Protein AF-0000000066985770 (afdb_homodimer)

Sequence (592 aa):
NLGLIEESKISRSLPWRPPTNVFRVKEDVRPIFWANRPKSYISRTLGWDQYPHGRWGDSRNPSYGALTDYQFTRPRGRGKKLQEEWAVPVKSVEDINERFMNFCQGKLTSSPWSELDGLQPETKIIDDQLVKINQKGFLTINSQPAVNGERSDSTSVGWGGPGGYVYQKAYLEFFCSKEKLDQLIEKSKAFPSLTYIAVNKDGESFSNIPTNAVNAVTWGVFPGKEIVQPTVVDSASFMVWKDEAFEIWSKGWACLFPEGDSSREILDKVQKSYFLVSLVDNDYINGDLFAAFKEINLGLIEESKISRSLPWRPPTNVFRVKEDVRPIFWANRPKSYISRTLGWDQYPHGRWGDSRNPSYGALTDYQFTRPRGRGKKLQEEWAVPVKSVEDINERFMNFCQGKLTSSPWSELDGLQPETKIIDDQLVKINQKGFLTINSQPAVNGERSDSTSVGWGGPGGYVYQKAYLEFFCSKEKLDQLIEKSKAFPSLTYIAVNKDGESFSNIPTNAVNAVTWGVFPGKEIVQPTVVDSASFMVWKDEAFEIWSKGWACLFPEGDSSREILDKVQKSYFLVSLVDNDYINGDLFAAFKEI

Organism: Oryza sativa subsp. japonica (NCBI:txid39947)

InterPro domains:
  IPR053806 MTHFR, SAM-binding regulatory domain [PF21895] (12-285)

Foldseek 3Di:
DPPPPPPLQPFAQALDDFDPDPQCPQAQADACLCVQPVVLVCQQCVPPPHHDHPDPLVRPDSNGDDDDLVSQDADPVLVVLCLVLQVDFDDALLVVLVSLLCLLVVVRQDDLLGNDTGDQLQSVVCSVLSNVLSNVFWRWSDWGAWDDFCFLSDSRRHHRDHPKTKTFWTKTKTKGFPVLVVLLVVLCVVPVQKWKWKAALVGDIDTPDDQSDKAQGMWMDDPPDDIRRHYIHHNVVVSVSLNVVLVSLVSRRLVSDDPPRPRNVNSVVSSHGIMIMMMTRNCSPPDDRSVSVVVD/DPPPPPPLQPFAQALDDFDPDPQCPQAQADACLCVQPVVLVCQQQVPWPHHDHPDPLPRPTDGGDDDDLVSQDADPVLVVLLLVLQVDFDDALLVVLVSLLCLLVVVRQDDLLGNDTGDQLQSVVCSVLSNVLSNVFWRWSDWGAWDDFCFLSDSRRHHRDHPKTKTFWTKTKTKGFPVLVVLLVVLCVVPVQKWKWKAALVGDIDTPDDQADKAQGIWMDDPPDDIRRHYIHHNVVVSVSLNVVLVSLVSRRLVSDDPPRVRNVNSVVSSHGIMIMMMTRNCSPPDDRSVSVVVD

Structure (mmCIF, N/CA/C/O backbone):
data_AF-0000000066985770-model_v1
#
loop_
_entity.id
_entity.type
_entity.pdbx_description
1 polymer 'Os03g0815200 protein'
#
loop_
_atom_site.group_PDB
_atom_site.id
_atom_site.type_symbol
_atom_site.label_atom_id
_atom_site.label_alt_id
_atom_site.label_comp_id
_atom_site.label_asym_id
_atom_site.label_entity_id
_atom_site.label_seq_id
_atom_site.pdbx_PDB_ins_code
_atom_site.Cartn_x
_atom_site.Cartn_y
_atom_site.Cartn_z
_atom_site.occupancy
_atom_site.B_iso_or_equiv
_atom_site.auth_seq_id
_atom_site.auth_comp_id
_atom_site.auth_asym_id
_atom_site.auth_atom_id
_atom_site.pdbx_PDB_model_num
ATOM 1 N N . ASN A 1 1 ? 40.812 17.109 -9.43 1 24.09 1 ASN A N 1
ATOM 2 C CA . ASN A 1 1 ? 39.406 17.484 -9.672 1 24.09 1 ASN A CA 1
ATOM 3 C C . ASN A 1 1 ? 38.469 16.75 -8.75 1 24.09 1 ASN A C 1
ATOM 5 O O . ASN A 1 1 ? 38.344 15.516 -8.812 1 24.09 1 ASN A O 1
ATOM 9 N N . LEU A 1 2 ? 38.281 17.094 -7.441 1 29.19 2 LEU A N 1
ATOM 10 C CA . LEU A 1 2 ? 37.688 16.484 -6.25 1 29.19 2 LEU A CA 1
ATOM 11 C C . LEU A 1 2 ? 36.219 16.188 -6.457 1 29.19 2 LEU A C 1
ATOM 13 O O . LEU A 1 2 ? 35.438 17.062 -6.82 1 29.19 2 LEU A O 1
ATOM 17 N N . GLY A 1 3 ? 35.781 15.125 -7.027 1 29.36 3 GLY A N 1
ATOM 18 C CA . GLY A 1 3 ? 34.5 14.727 -7.594 1 29.36 3 GLY A CA 1
ATOM 19 C C . GLY A 1 3 ? 33.344 14.945 -6.648 1 29.36 3 GLY A C 1
ATOM 20 O O . GLY A 1 3 ? 33.281 14.359 -5.566 1 29.36 3 GLY A O 1
ATOM 21 N N . LEU A 1 4 ? 32.781 16.219 -6.5 1 29.86 4 LEU A N 1
ATOM 22 C CA . LEU A 1 4 ? 31.594 16.641 -5.781 1 29.86 4 LEU A CA 1
ATOM 23 C C . LEU A 1 4 ? 30.469 15.617 -5.953 1 29.86 4 LEU A C 1
ATOM 25 O O . LEU A 1 4 ? 30 15.383 -7.07 1 29.86 4 LEU A O 1
ATOM 29 N N . ILE A 1 5 ? 30.547 14.555 -5.359 1 36.19 5 ILE A N 1
ATOM 30 C CA . ILE A 1 5 ? 29.406 13.648 -5.242 1 36.19 5 ILE A CA 1
ATOM 31 C C . ILE A 1 5 ? 28.125 14.461 -5.078 1 36.19 5 ILE A C 1
ATOM 33 O O . ILE A 1 5 ? 27.984 15.25 -4.137 1 36.19 5 ILE A O 1
ATOM 37 N N . GLU A 1 6 ? 27.438 14.992 -6.109 1 35.53 6 GLU A N 1
ATOM 38 C CA . GLU A 1 6 ? 26.234 15.805 -6.109 1 35.53 6 GLU A CA 1
ATOM 39 C C . GLU A 1 6 ? 25.266 15.352 -5.02 1 35.53 6 GLU A C 1
ATOM 41 O O . GLU A 1 6 ? 24.859 14.195 -4.988 1 35.53 6 GLU A O 1
ATOM 46 N N . GLU A 1 7 ? 25.266 15.734 -3.84 1 40.19 7 GLU A N 1
ATOM 47 C CA . GLU A 1 7 ? 24.375 15.594 -2.686 1 40.19 7 GLU A CA 1
ATOM 48 C C . GLU A 1 7 ? 22.938 15.367 -3.123 1 40.19 7 GLU A C 1
ATOM 50 O O . GLU A 1 7 ? 22.109 14.859 -2.348 1 40.19 7 GLU A O 1
ATOM 55 N N . SER A 1 8 ? 22.484 15.883 -4.25 1 40.59 8 SER A N 1
ATOM 56 C CA . SER A 1 8 ? 21.125 15.836 -4.77 1 40.59 8 SER A CA 1
ATOM 57 C C . SER A 1 8 ? 20.672 14.406 -5.02 1 40.59 8 SER A C 1
ATOM 59 O O . SER A 1 8 ? 19.469 14.117 -5.02 1 40.59 8 SER A O 1
ATOM 61 N N . LYS A 1 9 ? 21.625 13.508 -5.344 1 48.72 9 LYS A N 1
ATOM 62 C CA . LYS A 1 9 ? 21.172 12.188 -5.758 1 48.72 9 LYS A CA 1
ATOM 63 C C . LYS A 1 9 ? 21.062 11.242 -4.562 1 48.72 9 LYS A C 1
ATOM 65 O O . LYS A 1 9 ? 21.156 10.023 -4.715 1 48.72 9 LYS A O 1
ATOM 70 N N . ILE A 1 10 ? 21.25 11.758 -3.365 1 50.12 10 ILE A N 1
ATOM 71 C CA . ILE A 1 10 ? 21.188 10.742 -2.314 1 50.12 10 ILE A CA 1
ATOM 72 C C . ILE A 1 10 ? 19.766 10.203 -2.217 1 50.12 10 ILE A C 1
ATOM 74 O O . ILE A 1 10 ? 18.828 10.953 -1.939 1 50.12 10 ILE A O 1
ATOM 78 N N . SER A 1 11 ? 19.469 9.094 -2.652 1 66.5 11 SER A N 1
ATOM 79 C CA . SER A 1 11 ? 18.219 8.352 -2.611 1 66.5 11 SER A CA 1
ATOM 80 C C . SER A 1 11 ? 17.719 8.188 -1.179 1 66.5 11 SER A C 1
ATOM 82 O O . SER A 1 11 ? 18.469 7.746 -0.302 1 66.5 11 SER A O 1
ATOM 84 N N . ARG A 1 12 ? 16.672 9.008 -0.73 1 84.25 12 ARG A N 1
ATOM 85 C CA . ARG A 1 12 ? 16 8.883 0.56 1 84.25 12 ARG A CA 1
ATOM 86 C C . ARG A 1 12 ? 15.328 7.527 0.699 1 84.25 12 ARG A C 1
ATOM 88 O O . ARG A 1 12 ? 14.547 7.125 -0.168 1 84.25 12 ARG A O 1
ATOM 95 N N . SER A 1 13 ? 15.641 6.805 1.781 1 85.56 13 SER A N 1
ATOM 96 C CA . SER A 1 13 ? 14.992 5.52 2.02 1 85.56 13 SER A CA 1
ATOM 97 C C . SER A 1 13 ? 13.523 5.703 2.398 1 85.56 13 SER A C 1
ATOM 99 O O . SER A 1 13 ? 12.688 4.863 2.07 1 85.56 13 SER A O 1
ATOM 101 N N . LEU A 1 14 ? 13.273 6.809 3.076 1 88.69 14 LEU A N 1
ATOM 102 C CA . LEU A 1 14 ? 11.93 7.211 3.473 1 88.69 14 LEU A CA 1
ATOM 103 C C . LEU A 1 14 ? 11.68 8.68 3.148 1 88.69 14 LEU A C 1
ATOM 105 O O . LEU A 1 14 ? 12.617 9.414 2.826 1 88.69 14 LEU A O 1
ATOM 109 N N . PRO A 1 15 ? 10.43 9.07 3.111 1 87.25 15 PRO A N 1
ATOM 110 C CA . PRO A 1 15 ? 10.188 10.484 2.824 1 87.25 15 PRO A CA 1
ATOM 111 C C . PRO A 1 15 ? 10.734 11.414 3.908 1 87.25 15 PRO A C 1
ATOM 113 O O . PRO A 1 15 ? 10.836 12.625 3.697 1 87.25 15 PRO A O 1
ATOM 116 N N . TRP A 1 16 ? 11.086 10.859 5.098 1 85.12 16 TRP A N 1
ATOM 117 C CA . TRP A 1 16 ? 11.695 11.594 6.203 1 85.12 16 TRP A CA 1
ATOM 118 C C . TRP A 1 16 ? 13.016 10.953 6.613 1 85.12 16 TRP A C 1
ATOM 120 O O . TRP A 1 16 ? 13.281 9.789 6.289 1 85.12 16 TRP A O 1
ATOM 130 N N . ARG A 1 17 ? 13.75 11.695 7.262 1 78.12 17 ARG A N 1
ATOM 131 C CA . ARG A 1 17 ? 15.086 11.234 7.617 1 78.12 17 ARG A CA 1
ATOM 132 C C . ARG A 1 17 ? 15.039 10.312 8.828 1 78.12 17 ARG A C 1
ATOM 134 O O . ARG A 1 17 ? 14.539 10.688 9.891 1 78.12 17 ARG A O 1
ATOM 141 N N . PRO A 1 18 ? 15.633 9.141 8.633 1 78.38 18 PRO A N 1
ATOM 142 C CA . PRO A 1 18 ? 15.695 8.242 9.789 1 78.38 18 PRO A CA 1
ATOM 143 C C . PRO A 1 18 ? 16.703 8.703 10.844 1 78.38 18 PRO A C 1
ATOM 145 O O . PRO A 1 18 ? 17.734 9.289 10.508 1 78.38 18 PRO A O 1
ATOM 148 N N . PRO A 1 19 ? 16.281 8.461 12.094 1 75.25 19 PRO A N 1
ATOM 149 C CA . PRO A 1 19 ? 17.234 8.82 13.141 1 75.25 19 PRO A CA 1
ATOM 150 C C . PRO A 1 19 ? 18.469 7.91 13.156 1 75.25 19 PRO A C 1
ATOM 152 O O . PRO A 1 19 ? 18.406 6.785 12.656 1 75.25 19 PRO A O 1
ATOM 155 N N . THR A 1 20 ? 19.5 8.383 13.664 1 75.94 20 THR A N 1
ATOM 156 C CA . THR A 1 20 ? 20.766 7.652 13.734 1 75.94 20 THR A CA 1
ATOM 157 C C . THR A 1 20 ? 20.766 6.715 14.945 1 75.94 20 THR A C 1
ATOM 159 O O . THR A 1 20 ? 21.609 5.816 15.031 1 75.94 20 THR A O 1
ATOM 162 N N . ASN A 1 21 ? 19.766 6.824 15.75 1 77.56 21 ASN A N 1
ATOM 163 C CA . ASN A 1 21 ? 19.656 5.973 16.938 1 77.56 21 ASN A CA 1
ATOM 164 C C . ASN A 1 21 ? 19.438 4.512 16.562 1 77.56 21 ASN A C 1
ATOM 166 O O . ASN A 1 21 ? 18.453 4.18 15.898 1 77.56 21 ASN A O 1
ATOM 170 N N . VAL A 1 22 ? 20.266 3.691 17 1 77.94 22 VAL A N 1
ATOM 171 C CA . VAL A 1 22 ? 20.297 2.279 16.641 1 77.94 22 VAL A CA 1
ATOM 172 C C . VAL A 1 22 ? 18.984 1.61 17.047 1 77.94 22 VAL A C 1
ATOM 174 O O . VAL A 1 22 ? 18.562 0.636 16.422 1 77.94 22 VAL A O 1
ATOM 177 N N . PHE A 1 23 ? 18.328 2.213 18.109 1 79.94 23 PHE A N 1
ATOM 178 C CA . PHE A 1 23 ? 17.109 1.601 18.609 1 79.94 23 PHE A CA 1
ATOM 179 C C . PHE A 1 23 ? 15.93 1.895 17.688 1 79.94 23 PHE A C 1
ATOM 181 O O . PHE A 1 23 ? 14.883 1.254 17.781 1 79.94 23 PHE A O 1
ATOM 188 N N . ARG A 1 24 ? 16.203 2.799 16.734 1 85.12 24 ARG A N 1
ATOM 189 C CA . ARG A 1 24 ? 15.094 3.225 15.891 1 85.12 24 ARG A CA 1
ATOM 190 C C . ARG A 1 24 ? 15.312 2.775 14.445 1 85.12 24 ARG A C 1
ATOM 192 O O . ARG A 1 24 ? 14.625 3.242 13.539 1 85.12 24 ARG A O 1
ATOM 199 N N . VAL A 1 25 ? 16.188 1.897 14.312 1 81 25 VAL A N 1
ATOM 200 C CA . VAL A 1 25 ? 16.594 1.535 12.961 1 81 25 VAL A CA 1
ATOM 201 C C . VAL A 1 25 ? 15.438 0.884 12.219 1 81 25 VAL A C 1
ATOM 203 O O . VAL A 1 25 ? 15.305 1.037 11 1 81 25 VAL A O 1
ATOM 206 N N . LYS A 1 26 ? 14.523 0.298 12.938 1 83.69 26 LYS A N 1
ATOM 207 C CA . LYS A 1 26 ? 13.445 -0.442 12.289 1 83.69 26 LYS A CA 1
ATOM 208 C C . LYS A 1 26 ? 12.203 0.428 12.117 1 83.69 26 LYS A C 1
ATOM 210 O O . LYS A 1 26 ? 11.234 0.017 11.477 1 83.69 26 LYS A O 1
ATOM 215 N N . GLU A 1 27 ? 12.289 1.661 12.68 1 89.19 27 GLU A N 1
ATOM 216 C CA . GLU A 1 27 ? 11.133 2.545 12.586 1 89.19 27 GLU A CA 1
ATOM 217 C C . GLU A 1 27 ? 10.883 2.977 11.141 1 89.19 27 GLU A C 1
ATOM 219 O O . GLU A 1 27 ? 11.797 3.482 10.477 1 89.19 27 GLU A O 1
ATOM 224 N N . ASP A 1 28 ? 9.609 2.744 10.688 1 91.38 28 ASP A N 1
ATOM 225 C CA . ASP A 1 28 ? 9.367 3.15 9.305 1 91.38 28 ASP A CA 1
ATOM 226 C C . ASP A 1 28 ? 7.961 3.721 9.141 1 91.38 28 ASP A C 1
ATOM 228 O O . ASP A 1 28 ? 7.477 3.877 8.016 1 91.38 28 ASP A O 1
ATOM 232 N N . VAL A 1 29 ? 7.309 4.02 10.258 1 93.94 29 VAL A N 1
ATOM 233 C CA . VAL A 1 29 ? 5.992 4.645 10.195 1 93.94 29 VAL A CA 1
ATOM 234 C C . VAL A 1 29 ? 5.887 5.73 11.266 1 93.94 29 VAL A C 1
ATOM 236 O O . VAL A 1 29 ? 6.281 5.523 12.414 1 93.94 29 VAL A O 1
ATOM 239 N N . ARG A 1 30 ? 5.395 6.859 10.906 1 94.38 30 ARG A N 1
ATOM 240 C CA . ARG A 1 30 ? 5.18 7.977 11.82 1 94.38 30 ARG A CA 1
ATOM 241 C C . ARG A 1 30 ? 3.877 8.703 11.5 1 94.38 30 ARG A C 1
ATOM 243 O O . ARG A 1 30 ? 3.434 8.719 10.352 1 94.38 30 ARG A O 1
ATOM 250 N N . PRO A 1 31 ? 3.299 9.32 12.508 1 95.69 31 PRO A N 1
ATOM 251 C CA . PRO A 1 31 ? 2.215 10.258 12.195 1 95.69 31 PRO A CA 1
ATOM 252 C C . PRO A 1 31 ? 2.699 11.484 11.422 1 95.69 31 PRO A C 1
ATOM 254 O O . PRO A 1 31 ? 3.791 11.992 11.68 1 95.69 31 PRO A O 1
ATOM 257 N N . ILE A 1 32 ? 1.956 11.961 10.555 1 97.19 32 ILE A N 1
ATOM 258 C CA . ILE A 1 32 ? 2.355 13.031 9.648 1 97.19 32 ILE A CA 1
ATOM 259 C C . ILE A 1 32 ? 2.449 14.344 10.414 1 97.19 32 ILE A C 1
ATOM 261 O O . ILE A 1 32 ? 3.055 15.312 9.938 1 97.19 32 ILE A O 1
ATOM 265 N N . PHE A 1 33 ? 1.908 14.438 11.617 1 97.25 33 PHE A N 1
ATOM 266 C CA . PHE A 1 33 ? 1.708 15.68 12.352 1 97.25 33 PHE A CA 1
ATOM 267 C C . PHE A 1 33 ? 3.045 16.328 12.688 1 97.25 33 PHE A C 1
ATOM 269 O O . PHE A 1 33 ? 3.156 17.547 12.719 1 97.25 33 PHE A O 1
ATOM 276 N N . TRP A 1 34 ? 4.039 15.469 12.938 1 96 34 TRP A N 1
ATOM 277 C CA . TRP A 1 34 ? 5.352 15.953 13.352 1 96 34 TRP A CA 1
ATOM 278 C C . TRP A 1 34 ? 6.297 16.047 12.156 1 96 34 TRP A C 1
ATOM 280 O O . TRP A 1 34 ? 7.516 16.141 12.328 1 96 34 TRP A O 1
ATOM 290 N N . ALA A 1 35 ? 5.734 15.984 10.969 1 94.88 35 ALA A N 1
ATOM 291 C CA . ALA A 1 35 ? 6.57 15.992 9.773 1 94.88 35 ALA A CA 1
ATOM 292 C C . ALA A 1 35 ? 7.535 17.172 9.781 1 94.88 35 ALA A C 1
ATOM 294 O O . ALA A 1 35 ? 8.68 17.047 9.336 1 94.88 35 ALA A O 1
ATOM 295 N N . ASN A 1 36 ? 7.113 18.297 10.328 1 94.75 36 ASN A N 1
ATOM 296 C CA . ASN A 1 36 ? 7.934 19.516 10.328 1 94.75 36 ASN A CA 1
ATOM 297 C C . ASN A 1 36 ? 8.648 19.703 11.664 1 94.75 36 ASN A C 1
ATOM 299 O O . ASN A 1 36 ? 9.281 20.734 11.898 1 94.75 36 ASN A O 1
ATOM 303 N N . ARG A 1 37 ? 8.508 18.766 12.547 1 95.44 37 ARG A N 1
ATOM 304 C CA . ARG A 1 37 ? 9.133 18.844 13.859 1 95.44 37 ARG A CA 1
ATOM 305 C C . ARG A 1 37 ? 9.727 17.5 14.273 1 95.44 37 ARG A C 1
ATOM 307 O O . ARG A 1 37 ? 9.359 16.938 15.305 1 95.44 37 ARG A O 1
ATOM 314 N N . PRO A 1 38 ? 10.688 17.078 13.469 1 92.88 38 PRO A N 1
ATOM 315 C CA . PRO A 1 38 ? 11.25 15.75 13.703 1 92.88 38 PRO A CA 1
ATOM 316 C C . PRO A 1 38 ? 11.93 15.625 15.062 1 92.88 38 PRO A C 1
ATOM 318 O O . PRO A 1 38 ? 11.867 14.562 15.695 1 92.88 38 PRO A O 1
ATOM 321 N N . LYS A 1 39 ? 12.562 16.672 15.547 1 91.94 39 LYS A N 1
ATOM 322 C CA . LYS A 1 39 ? 13.219 16.609 16.844 1 91.94 39 LYS A CA 1
ATOM 323 C C . LYS A 1 39 ? 12.195 16.469 17.969 1 91.94 39 LYS A C 1
ATOM 325 O O . LYS A 1 39 ? 12.422 15.719 18.938 1 91.94 39 LYS A O 1
ATOM 330 N N . SER A 1 40 ? 11.203 17.219 17.859 1 94.38 40 SER A N 1
ATOM 331 C CA . SER A 1 40 ? 10.133 17.094 18.844 1 94.38 40 SER A CA 1
ATOM 332 C C . SER A 1 40 ? 9.562 15.672 18.875 1 94.38 40 SER A C 1
ATOM 334 O O . SER A 1 40 ? 9.375 15.094 19.953 1 94.38 40 SER A O 1
ATOM 336 N N . TYR A 1 41 ? 9.312 15.094 17.719 1 93.69 41 TYR A N 1
ATOM 337 C CA . TYR A 1 41 ? 8.797 13.734 17.641 1 93.69 41 TYR A CA 1
ATOM 338 C C . TYR A 1 41 ? 9.711 12.758 18.359 1 93.69 41 TYR A C 1
ATOM 340 O O . TYR A 1 41 ? 9.242 11.922 19.141 1 93.69 41 TYR A O 1
ATOM 348 N N . ILE A 1 42 ? 10.945 12.906 18.031 1 90.81 42 ILE A N 1
ATOM 349 C CA . ILE A 1 42 ? 11.922 12 18.641 1 90.81 42 ILE A CA 1
ATOM 350 C C . ILE A 1 42 ? 11.898 12.156 20.156 1 90.81 42 ILE A C 1
ATOM 352 O O . ILE A 1 42 ? 11.875 11.164 20.891 1 90.81 42 ILE A O 1
ATOM 356 N N . SER A 1 43 ? 11.844 13.312 20.578 1 90.88 43 SER A N 1
ATOM 357 C CA . SER A 1 43 ? 11.82 13.578 22.016 1 90.88 43 SER A CA 1
ATOM 358 C C . SER A 1 43 ? 10.562 13.016 22.656 1 90.88 43 SER A C 1
ATOM 360 O O . SER A 1 43 ? 10.617 12.453 23.75 1 90.88 43 SER A O 1
ATOM 362 N N . ARG A 1 44 ? 9.461 13.125 22.016 1 92.38 44 ARG A N 1
ATOM 363 C CA . ARG A 1 44 ? 8.172 12.695 22.547 1 92.38 44 ARG A CA 1
ATOM 364 C C . ARG A 1 44 ? 8.086 11.172 22.594 1 92.38 44 ARG A C 1
ATOM 366 O O . ARG A 1 44 ? 7.27 10.617 23.328 1 92.38 44 ARG A O 1
ATOM 373 N N . THR A 1 45 ? 8.914 10.523 21.797 1 90.88 45 THR A N 1
ATOM 374 C CA . THR A 1 45 ? 8.789 9.07 21.672 1 90.88 45 THR A CA 1
ATOM 375 C C . THR A 1 45 ? 10 8.375 22.281 1 90.88 45 THR A C 1
ATOM 377 O O . THR A 1 45 ? 10.211 7.18 22.047 1 90.88 45 THR A O 1
ATOM 380 N N . LEU A 1 46 ? 10.852 8.969 22.969 1 85.38 46 LEU A N 1
ATOM 381 C CA . LEU A 1 46 ? 12.078 8.422 23.547 1 85.38 46 LEU A CA 1
ATOM 382 C C . LEU A 1 46 ? 11.766 7.254 24.469 1 85.38 46 LEU A C 1
ATOM 384 O O . LEU A 1 46 ? 12.547 6.309 24.578 1 85.38 46 LEU A O 1
ATOM 388 N N . GLY A 1 47 ? 10.695 7.16 25.078 1 79.94 47 GLY A N 1
ATOM 389 C CA . GLY A 1 47 ? 10.383 6.152 26.078 1 79.94 47 GLY A CA 1
ATOM 390 C C . GLY A 1 47 ? 9.727 4.914 25.5 1 79.94 47 GLY A C 1
ATOM 391 O O . GLY A 1 47 ? 9.344 4.004 26.234 1 79.94 47 GLY A O 1
ATOM 392 N N . TRP A 1 48 ? 9.703 4.848 24.203 1 84.5 48 TRP A N 1
ATOM 393 C CA . TRP A 1 48 ? 9.031 3.701 23.594 1 84.5 48 TRP A CA 1
ATOM 394 C C . TRP A 1 48 ? 9.938 2.477 23.594 1 84.5 48 TRP A C 1
ATOM 396 O O . TRP A 1 48 ? 11.141 2.586 23.328 1 84.5 48 TRP A O 1
ATOM 406 N N . ASP A 1 49 ? 9.359 1.4 23.906 1 80.38 49 ASP A N 1
ATOM 407 C CA . ASP A 1 49 ? 10.109 0.148 23.891 1 80.38 49 ASP A CA 1
ATOM 408 C C . ASP A 1 49 ? 10.344 -0.337 22.469 1 80.38 49 ASP A C 1
ATOM 410 O O . ASP A 1 49 ? 11.398 -0.9 22.156 1 80.38 49 ASP A O 1
ATOM 414 N N . GLN A 1 50 ? 9.328 -0.173 21.719 1 81.62 50 GLN A N 1
ATOM 415 C CA . GLN A 1 50 ? 9.375 -0.538 20.297 1 81.62 50 GLN A CA 1
ATOM 416 C C . GLN A 1 50 ? 8.758 0.552 19.438 1 81.62 50 GLN A C 1
ATOM 418 O O . GLN A 1 50 ? 7.738 1.144 19.797 1 81.62 50 GLN A O 1
ATOM 423 N N . TYR A 1 51 ? 9.523 0.708 18.375 1 86.88 51 TYR A N 1
ATOM 424 C CA . TYR A 1 51 ? 9.023 1.713 17.453 1 86.88 51 TYR A CA 1
ATOM 425 C C . TYR A 1 51 ? 8.242 1.062 16.312 1 86.88 51 TYR A C 1
ATOM 427 O O . TYR A 1 51 ? 8.555 -0.057 15.898 1 86.88 51 TYR A O 1
ATOM 435 N N . PRO A 1 52 ? 7.281 1.812 15.859 1 86.06 52 PRO A N 1
ATOM 436 C CA . PRO A 1 52 ? 6.391 1.209 14.859 1 86.06 52 PRO A CA 1
ATOM 437 C C . PRO A 1 52 ? 7.125 0.793 13.586 1 86.06 52 PRO A C 1
ATOM 439 O O . PRO A 1 52 ? 7.961 1.544 13.086 1 86.06 52 PRO A O 1
ATOM 442 N N . HIS A 1 53 ? 6.809 -0.362 13.156 1 85.25 53 HIS A N 1
ATOM 443 C CA . HIS A 1 53 ? 7.371 -0.949 11.945 1 85.25 53 HIS A CA 1
ATOM 444 C C . HIS A 1 53 ? 6.301 -1.672 11.133 1 85.25 53 HIS A C 1
ATOM 446 O O . HIS A 1 53 ? 5.621 -2.562 11.648 1 85.25 53 HIS A O 1
ATOM 452 N N . GLY A 1 54 ? 6.16 -1.257 9.906 1 83.31 54 GLY A N 1
ATOM 453 C CA . GLY A 1 54 ? 5.145 -1.837 9.039 1 83.31 54 GLY A CA 1
ATOM 454 C C . GLY A 1 54 ? 3.791 -1.166 9.172 1 83.31 54 GLY A C 1
ATOM 455 O O . GLY A 1 54 ? 3.365 -0.43 8.281 1 83.31 54 GLY A O 1
ATOM 456 N N . ARG A 1 55 ? 3.172 -1.532 10.32 1 84.75 55 ARG A N 1
ATOM 457 C CA . ARG A 1 55 ? 1.851 -0.966 10.578 1 84.75 55 ARG A CA 1
ATOM 458 C C . ARG A 1 55 ? 1.844 -0.149 11.867 1 84.75 55 ARG A C 1
ATOM 460 O O . ARG A 1 55 ? 2.471 -0.534 12.852 1 84.75 55 ARG A O 1
ATOM 467 N N . TRP A 1 56 ? 1.142 0.917 11.82 1 86.88 56 TRP A N 1
ATOM 468 C CA . TRP A 1 56 ? 1.026 1.786 12.984 1 86.88 56 TRP A CA 1
ATOM 469 C C . TRP A 1 56 ? 0.097 1.176 14.031 1 86.88 56 TRP A C 1
ATOM 471 O O . TRP A 1 56 ? 0.383 1.223 15.227 1 86.88 56 TRP A O 1
ATOM 481 N N . GLY A 1 57 ? -0.979 0.595 13.523 1 71.06 57 GLY A N 1
ATOM 482 C CA . GLY A 1 57 ? -1.999 0.064 14.406 1 71.06 57 GLY A CA 1
ATOM 483 C C . GLY A 1 57 ? -1.499 -1.073 15.281 1 71.06 57 GLY A C 1
ATOM 484 O O . GLY A 1 57 ? -2.113 -1.399 16.297 1 71.06 57 GLY A O 1
ATOM 485 N N . ASP A 1 58 ? -0.588 -1.644 14.852 1 63.47 58 ASP A N 1
ATOM 486 C CA . ASP A 1 58 ? -0.051 -2.766 15.609 1 63.47 58 ASP A CA 1
ATOM 487 C C . ASP A 1 58 ? 0.771 -2.277 16.797 1 63.47 58 ASP A C 1
ATOM 489 O O . ASP A 1 58 ? 1.084 -3.055 17.703 1 63.47 58 ASP A O 1
ATOM 493 N N . SER A 1 59 ? 1.063 -1.004 16.656 1 57.34 59 SER A N 1
ATOM 494 C CA . SER A 1 59 ? 1.925 -0.497 17.719 1 57.34 59 SER A CA 1
ATOM 495 C C . SER A 1 59 ? 1.107 -0.039 18.922 1 57.34 59 SER A C 1
ATOM 497 O O . SER A 1 59 ? 0.061 0.593 18.75 1 57.34 59 SER A O 1
ATOM 499 N N . ARG A 1 60 ? 0.744 -0.885 19.812 1 51.78 60 ARG A N 1
ATOM 500 C CA . ARG A 1 60 ? 0.002 -0.628 21.047 1 51.78 60 ARG A CA 1
ATOM 501 C C . ARG A 1 60 ? 0.357 0.738 21.625 1 51.78 60 ARG A C 1
ATOM 503 O O . ARG A 1 60 ? -0.141 1.117 22.672 1 51.78 60 ARG A O 1
ATOM 510 N N . ASN A 1 61 ? 1.502 1.499 21.469 1 55.5 61 ASN A N 1
ATOM 511 C CA . ASN A 1 61 ? 2.078 2.297 22.547 1 55.5 61 ASN A CA 1
ATOM 512 C C . ASN A 1 61 ? 1.909 3.793 22.297 1 55.5 61 ASN A C 1
ATOM 514 O O . ASN A 1 61 ? 2.838 4.453 21.828 1 55.5 61 ASN A O 1
ATOM 518 N N . PRO A 1 62 ? 0.858 4.547 21.984 1 59 62 PRO A N 1
ATOM 519 C CA . PRO A 1 62 ? 1.23 5.961 21.891 1 59 62 PRO A CA 1
ATOM 520 C C . PRO A 1 62 ? 1.604 6.555 23.25 1 59 62 PRO A C 1
ATOM 522 O O . PRO A 1 62 ? 1.159 7.652 23.594 1 59 62 PRO A O 1
ATOM 525 N N . SER A 1 63 ? 2.248 5.895 24.016 1 78.62 63 SER A N 1
ATOM 526 C CA . SER A 1 63 ? 2.512 6.645 25.25 1 78.62 63 SER A CA 1
ATOM 527 C C . SER A 1 63 ? 3.529 7.754 25.016 1 78.62 63 SER A C 1
ATOM 529 O O . SER A 1 63 ? 4.703 7.613 25.359 1 78.62 63 SER A O 1
ATOM 531 N N . TYR A 1 64 ? 3.16 8.789 24.391 1 89.19 64 TYR A N 1
ATOM 532 C CA . TYR A 1 64 ? 3.996 9.961 24.141 1 89.19 64 TYR A CA 1
ATOM 533 C C . TYR A 1 64 ? 4.453 10.594 25.453 1 89.19 64 TYR A C 1
ATOM 535 O O . TYR A 1 64 ? 3.682 10.688 26.406 1 89.19 64 TYR A O 1
ATOM 543 N N . GLY A 1 65 ? 5.633 10.852 25.547 1 87.19 65 GLY A N 1
ATOM 544 C CA . GLY A 1 65 ? 6.148 11.562 26.719 1 87.19 65 GLY A CA 1
ATOM 545 C C . GLY A 1 65 ? 5.504 12.914 26.922 1 87.19 65 GLY A C 1
ATOM 546 O O . GLY A 1 65 ? 4.809 13.422 26.031 1 87.19 65 GLY A O 1
ATOM 547 N N . ALA A 1 66 ? 5.809 13.508 28.031 1 87.69 66 ALA A N 1
ATOM 548 C CA . ALA A 1 66 ? 5.23 14.797 28.391 1 87.69 66 ALA A CA 1
ATOM 549 C C . ALA A 1 66 ? 5.836 15.922 27.562 1 87.69 66 ALA A C 1
ATOM 551 O O . ALA A 1 66 ? 6.977 15.812 27.094 1 87.69 66 ALA A O 1
ATOM 552 N N . LEU A 1 67 ? 5.004 16.922 27.344 1 90.12 67 LEU A N 1
ATOM 553 C CA . LEU A 1 67 ? 5.496 18.141 26.719 1 90.12 67 LEU A CA 1
ATOM 554 C C . LEU A 1 67 ? 6.344 18.953 27.688 1 90.12 67 LEU A C 1
ATOM 556 O O . LEU A 1 67 ? 5.938 19.188 28.828 1 90.12 67 LEU A O 1
ATOM 560 N N . THR A 1 68 ? 7.523 19.234 27.266 1 89.25 68 THR A N 1
ATOM 561 C CA . THR A 1 68 ? 8.422 20.047 28.078 1 89.25 68 THR A CA 1
ATOM 562 C C . THR A 1 68 ? 8.883 21.281 27.312 1 89.25 68 THR A C 1
ATOM 564 O O . THR A 1 68 ? 8.57 21.422 26.125 1 89.25 68 THR A O 1
ATOM 567 N N . ASP A 1 69 ? 9.656 22.062 28.016 1 88 69 ASP A N 1
ATOM 568 C CA . ASP A 1 69 ? 10.172 23.266 27.375 1 88 69 ASP A CA 1
ATOM 569 C C . ASP A 1 69 ? 11.18 22.922 26.281 1 88 69 ASP A C 1
ATOM 571 O O . ASP A 1 69 ? 11.391 23.719 25.359 1 88 69 ASP A O 1
ATOM 575 N N . TYR A 1 70 ? 11.688 21.891 26.391 1 85.19 70 TYR A N 1
ATOM 576 C CA . TYR A 1 70 ? 12.695 21.438 25.438 1 85.19 70 TYR A CA 1
ATOM 577 C C . TYR A 1 70 ? 12.141 21.453 24.016 1 85.19 70 TYR A C 1
ATOM 579 O O . TYR A 1 70 ? 12.844 21.812 23.078 1 85.19 70 TYR A O 1
ATOM 587 N N . GLN A 1 71 ? 10.938 21.172 23.859 1 88.88 71 GLN A N 1
ATOM 588 C CA . GLN A 1 71 ? 10.32 21.062 22.547 1 88.88 71 GLN A CA 1
ATOM 589 C C . GLN A 1 71 ? 10.203 22.438 21.875 1 88.88 71 GLN A C 1
ATOM 591 O O . GLN A 1 71 ? 10.008 22.516 20.656 1 88.88 71 GLN A O 1
ATOM 596 N N . PHE A 1 72 ? 10.344 23.469 22.719 1 91.12 72 PHE A N 1
ATOM 597 C CA . PHE A 1 72 ? 10.133 24.797 22.188 1 91.12 72 PHE A CA 1
ATOM 598 C C . PHE A 1 72 ? 11.438 25.578 22.125 1 91.12 72 PHE A C 1
ATOM 600 O O . PHE A 1 72 ? 11.453 26.75 21.734 1 91.12 72 PHE A O 1
ATOM 607 N N . THR A 1 73 ? 12.461 24.875 22.516 1 87.88 73 THR A N 1
ATOM 608 C CA . THR A 1 73 ? 13.773 25.516 22.469 1 87.88 73 THR A CA 1
ATOM 609 C C . THR A 1 73 ? 14.336 25.469 21.062 1 87.88 73 THR A C 1
ATOM 611 O O . THR A 1 73 ? 14.172 24.484 20.344 1 87.88 73 THR A O 1
ATOM 614 N N . ARG A 1 74 ? 15 26.578 20.641 1 87.69 74 ARG A N 1
ATOM 615 C CA . ARG A 1 74 ? 15.555 26.688 19.297 1 87.69 74 ARG A CA 1
ATOM 616 C C . ARG A 1 74 ? 17.031 27.062 19.344 1 87.69 74 ARG A C 1
ATOM 618 O O . ARG A 1 74 ? 17.453 27.828 20.219 1 87.69 74 ARG A O 1
ATOM 625 N N . PRO A 1 75 ? 17.641 26.484 18.375 1 85.19 75 PRO A N 1
ATOM 626 C CA . PRO A 1 75 ? 19 27 18.219 1 85.19 75 PRO A CA 1
ATOM 627 C C . PRO A 1 75 ? 19.047 28.516 18 1 85.19 75 PRO A C 1
ATOM 629 O O . PRO A 1 75 ? 18.109 29.078 17.438 1 85.19 75 PRO A O 1
ATOM 632 N N . ARG A 1 76 ? 20.188 29.062 18.391 1 84.69 76 ARG A N 1
ATOM 633 C CA . ARG A 1 76 ? 20.328 30.516 18.375 1 84.69 76 ARG A CA 1
ATOM 634 C C . ARG A 1 76 ? 20.031 31.078 16.984 1 84.69 76 ARG A C 1
ATOM 636 O O . ARG A 1 76 ? 19.281 32.062 16.859 1 84.69 76 ARG A O 1
ATOM 643 N N . GLY A 1 77 ? 20.562 30.516 15.992 1 83.31 77 GLY A N 1
ATOM 644 C CA . GLY A 1 77 ? 20.359 31 14.633 1 83.31 77 GLY A CA 1
ATOM 645 C C . GLY A 1 77 ? 18.906 30.969 14.203 1 83.31 77 GLY A C 1
ATOM 646 O O . GLY A 1 77 ? 18.406 31.938 13.633 1 83.31 77 GLY A O 1
ATOM 647 N N . ARG A 1 78 ? 18.25 29.969 14.5 1 87 78 ARG A N 1
ATOM 648 C CA . ARG A 1 78 ? 16.844 29.844 14.156 1 87 78 ARG A CA 1
ATOM 649 C C . ARG A 1 78 ? 15.984 30.797 14.977 1 87 78 ARG A C 1
ATOM 651 O O . ARG A 1 78 ? 15.008 31.359 14.469 1 87 78 ARG A O 1
ATOM 658 N N . GLY A 1 79 ? 16.391 30.922 16.172 1 89.62 79 GLY A N 1
ATOM 659 C CA . GLY A 1 79 ? 15.688 31.859 17.016 1 89.62 79 GLY A CA 1
ATOM 660 C C . GLY A 1 79 ? 15.758 33.281 16.516 1 89.62 79 GLY A C 1
ATOM 661 O O . GLY A 1 79 ? 14.758 34 16.547 1 89.62 79 GLY A O 1
ATOM 662 N N . LYS A 1 80 ? 16.906 33.656 16.094 1 92.81 80 LYS A N 1
ATOM 663 C CA . LYS A 1 80 ? 17.078 35 15.562 1 92.81 80 LYS A CA 1
ATOM 664 C C . LYS A 1 80 ? 16.234 35.25 14.312 1 92.81 80 LYS A C 1
ATOM 666 O O . LYS A 1 80 ? 15.633 36.312 14.148 1 92.81 80 LYS A O 1
ATOM 671 N N . LYS A 1 81 ? 16.25 34.281 13.5 1 93.69 81 LYS A N 1
ATOM 672 C CA . LYS A 1 81 ? 15.477 34.406 12.266 1 93.69 81 LYS A CA 1
ATOM 673 C C . LYS A 1 81 ? 13.984 34.5 12.562 1 93.69 81 LYS A C 1
ATOM 675 O O . LYS A 1 81 ? 13.273 35.281 11.93 1 93.69 81 LYS A O 1
ATOM 680 N N . LEU A 1 82 ? 13.547 33.719 13.445 1 94.56 82 LEU A N 1
ATOM 681 C CA . LEU A 1 82 ? 12.148 33.75 13.852 1 94.56 82 LEU A CA 1
ATOM 682 C C . LEU A 1 82 ? 11.789 35.125 14.422 1 94.56 82 LEU A C 1
ATOM 684 O O . LEU A 1 82 ? 10.711 35.656 14.141 1 94.56 82 LEU A O 1
ATOM 688 N N . GLN A 1 83 ? 12.688 35.656 15.242 1 95.06 83 GLN A N 1
ATOM 689 C CA . GLN A 1 83 ? 12.484 37 15.812 1 95.06 83 GLN A CA 1
ATOM 690 C C . GLN A 1 83 ? 12.359 38.031 14.727 1 95.06 83 GLN A C 1
ATOM 692 O O . GLN A 1 83 ? 11.469 38.906 14.781 1 95.06 83 GLN A O 1
ATOM 697 N N . GLU A 1 84 ? 13.133 37.969 13.789 1 95.44 84 GLU A N 1
ATOM 698 C CA . GLU A 1 84 ? 13.156 38.906 12.688 1 95.44 84 GLU A CA 1
ATOM 699 C C . GLU A 1 84 ? 11.898 38.812 11.836 1 95.44 84 GLU A C 1
ATOM 701 O O . GLU A 1 84 ? 11.344 39.844 11.406 1 95.44 84 GLU A O 1
ATOM 706 N N . GLU A 1 85 ? 11.438 37.656 11.664 1 96 85 GLU A N 1
ATOM 707 C CA . GLU A 1 85 ? 10.391 37.438 10.68 1 96 85 GLU A CA 1
ATOM 708 C C . GLU A 1 85 ? 9.008 37.469 11.328 1 96 85 GLU A C 1
ATOM 710 O O . GLU A 1 85 ? 8.023 37.844 10.695 1 96 85 GLU A O 1
ATOM 715 N N . TRP A 1 86 ? 8.891 37.094 12.57 1 96.69 86 TRP A N 1
ATOM 716 C CA . TRP A 1 86 ? 7.574 36.844 13.141 1 96.69 86 TRP A CA 1
ATOM 717 C C . TRP A 1 86 ? 7.281 37.781 14.289 1 96.69 86 TRP A C 1
ATOM 719 O O . TRP A 1 86 ? 6.133 37.938 14.719 1 96.69 86 TRP A O 1
ATOM 729 N N . ALA A 1 87 ? 8.32 38.438 14.766 1 95.69 87 ALA A N 1
ATOM 730 C CA . ALA A 1 87 ? 8.109 39.438 15.828 1 95.69 87 ALA A CA 1
ATOM 731 C C . ALA A 1 87 ? 7.676 40.781 15.242 1 95.69 87 ALA A C 1
ATOM 733 O O . ALA A 1 87 ? 8.258 41.812 15.562 1 95.69 87 ALA A O 1
ATOM 734 N N . VAL A 1 88 ? 6.812 40.781 14.352 1 96.12 88 VAL A N 1
ATOM 735 C CA . VAL A 1 88 ? 6.156 41.938 13.773 1 96.12 88 VAL A CA 1
ATOM 736 C C . VAL A 1 88 ? 4.801 42.156 14.445 1 96.12 88 VAL A C 1
ATOM 738 O O . VAL A 1 88 ? 4.008 41.219 14.57 1 96.12 88 VAL A O 1
ATOM 741 N N . PRO A 1 89 ? 4.582 43.344 14.867 1 96.38 89 PRO A N 1
ATOM 742 C CA . PRO A 1 89 ? 3.348 43.594 15.617 1 96.38 89 PRO A CA 1
ATOM 743 C C . PRO A 1 89 ? 2.104 43.094 14.891 1 96.38 89 PRO A C 1
ATOM 745 O O . PRO A 1 89 ? 1.972 43.281 13.68 1 96.38 89 PRO A O 1
ATOM 748 N N . VAL A 1 90 ? 1.25 42.438 15.633 1 96.56 90 VAL A N 1
ATOM 749 C CA . VAL A 1 90 ? -0.031 41.938 15.164 1 96.56 90 VAL A CA 1
ATOM 750 C C . VAL A 1 90 ? -1.17 42.781 15.734 1 96.56 90 VAL A C 1
ATOM 752 O O . VAL A 1 90 ? -1.34 42.844 16.953 1 96.56 90 VAL A O 1
ATOM 755 N N . LYS A 1 91 ? -1.96 43.312 14.812 1 96.69 91 LYS A N 1
ATOM 756 C CA . LYS A 1 91 ? -3.02 44.219 15.266 1 96.69 91 LYS A CA 1
ATOM 757 C C . LYS A 1 91 ? -4.395 43.594 15.078 1 96.69 91 LYS A C 1
ATOM 759 O O . LYS A 1 91 ? -5.379 44.031 15.672 1 96.69 91 LYS A O 1
ATOM 764 N N . SER A 1 92 ? -4.418 42.625 14.242 1 96.69 92 SER A N 1
ATOM 765 C CA . SER A 1 92 ? -5.68 41.938 13.938 1 96.69 92 SER A CA 1
ATOM 766 C C . SER A 1 92 ? -5.445 40.531 13.461 1 96.69 92 SER A C 1
ATOM 768 O O . SER A 1 92 ? -4.305 40.125 13.219 1 96.69 92 SER A O 1
ATOM 770 N N . VAL A 1 93 ? -6.539 39.781 13.344 1 96.69 93 VAL A N 1
ATOM 771 C CA . VAL A 1 93 ? -6.469 38.406 12.844 1 96.69 93 VAL A CA 1
ATOM 772 C C . VAL A 1 93 ? -6 38.438 11.391 1 96.69 93 VAL A C 1
ATOM 774 O O . VAL A 1 93 ? -5.297 37.5 10.953 1 96.69 93 VAL A O 1
ATOM 777 N N . GLU A 1 94 ? -6.355 39.5 10.664 1 97.19 94 GLU A N 1
ATOM 778 C CA . GLU A 1 94 ? -5.926 39.625 9.281 1 97.19 94 GLU A CA 1
ATOM 779 C C . GLU A 1 94 ? -4.402 39.688 9.18 1 97.19 94 GLU A C 1
ATOM 781 O O . GLU A 1 94 ? -3.82 39.188 8.211 1 97.19 94 GLU A O 1
ATOM 786 N N . ASP A 1 95 ? -3.801 40.281 10.164 1 97.5 95 ASP A N 1
ATOM 787 C CA . ASP A 1 95 ? -2.342 40.312 10.188 1 97.5 95 ASP A CA 1
ATOM 788 C C . ASP A 1 95 ? -1.75 38.906 10.359 1 97.5 95 ASP A C 1
ATOM 790 O O . ASP A 1 95 ? -0.696 38.594 9.797 1 97.5 95 ASP A O 1
ATOM 794 N N . ILE A 1 96 ? -2.42 38.094 11.18 1 98.06 96 ILE A N 1
ATOM 795 C CA . ILE A 1 96 ? -1.99 36.719 11.359 1 98.06 96 ILE A CA 1
ATOM 796 C C . ILE A 1 96 ? -2.096 35.969 10.039 1 98.06 96 ILE A C 1
ATOM 798 O O . ILE A 1 96 ? -1.146 35.312 9.617 1 98.06 96 ILE A O 1
ATOM 802 N N . ASN A 1 97 ? -3.27 36.156 9.367 1 98.19 97 ASN A N 1
ATOM 803 C CA . ASN A 1 97 ? -3.455 35.531 8.07 1 98.19 97 ASN A CA 1
ATOM 804 C C . ASN A 1 97 ? -2.332 35.906 7.102 1 98.19 97 ASN A C 1
ATOM 806 O O . ASN A 1 97 ? -1.819 35.031 6.387 1 98.19 97 ASN A O 1
ATOM 810 N N . GLU A 1 98 ? -2.025 37.125 7.125 1 97.25 98 GLU A N 1
ATOM 811 C CA . GLU A 1 98 ? -1.004 37.656 6.215 1 97.25 98 GLU A CA 1
ATOM 812 C C . GLU A 1 98 ? 0.355 37.031 6.504 1 97.25 98 GLU A C 1
ATOM 814 O O . GLU A 1 98 ? 1.117 36.719 5.578 1 97.25 98 GLU A O 1
ATOM 819 N N . ARG A 1 99 ? 0.685 36.812 7.758 1 97.06 99 ARG A N 1
ATOM 820 C CA . ARG A 1 99 ? 1.954 36.219 8.125 1 97.06 99 ARG A CA 1
ATOM 821 C C . ARG A 1 99 ? 2.045 34.781 7.582 1 97.06 99 ARG A C 1
ATOM 823 O O . ARG A 1 99 ? 3.072 34.375 7.027 1 97.06 99 ARG A O 1
ATOM 830 N N . PHE A 1 100 ? 0.965 34.031 7.766 1 97.81 100 PHE A N 1
ATOM 831 C CA . PHE A 1 100 ? 0.928 32.656 7.27 1 97.81 100 PHE A CA 1
ATOM 832 C C . PHE A 1 100 ? 0.977 32.625 5.75 1 97.81 100 PHE A C 1
ATOM 834 O O . PHE A 1 100 ? 1.664 31.797 5.16 1 97.81 100 PHE A O 1
ATOM 841 N N . MET A 1 101 ? 0.282 33.594 5.133 1 97 101 MET A N 1
ATOM 842 C CA . MET A 1 101 ? 0.306 33.719 3.678 1 97 101 MET A CA 1
ATOM 843 C C . MET A 1 101 ? 1.72 33.969 3.18 1 97 101 MET A C 1
ATOM 845 O O . MET A 1 101 ? 2.174 33.375 2.211 1 97 101 MET A O 1
ATOM 849 N N . ASN A 1 102 ? 2.396 34.844 3.82 1 96.25 102 ASN A N 1
ATOM 850 C CA . ASN A 1 102 ? 3.758 35.219 3.439 1 96.25 102 ASN A CA 1
ATOM 851 C C . ASN A 1 102 ? 4.703 34.031 3.547 1 96.25 102 ASN A C 1
ATOM 853 O O . ASN A 1 102 ? 5.602 33.875 2.717 1 96.25 102 ASN A O 1
ATOM 857 N N . PHE A 1 103 ? 4.496 33.25 4.555 1 95.75 103 PHE A N 1
ATOM 858 C CA . PHE A 1 103 ? 5.301 32.031 4.688 1 95.75 103 PHE A CA 1
ATOM 859 C C . PHE A 1 103 ? 5.07 31.109 3.508 1 95.75 103 PHE A C 1
ATOM 861 O O . PHE A 1 103 ? 6.027 30.594 2.918 1 95.75 103 PHE A O 1
ATOM 868 N N . CYS A 1 104 ? 3.82 30.906 3.105 1 94.94 104 CYS A N 1
ATOM 869 C CA . CYS A 1 104 ? 3.477 30.016 2 1 94.94 104 CYS A CA 1
ATOM 870 C C . CYS A 1 104 ? 3.99 30.578 0.676 1 94.94 104 CYS A C 1
ATOM 872 O O . CYS A 1 104 ? 4.242 29.812 -0.263 1 94.94 104 CYS A O 1
ATOM 874 N N . GLN A 1 105 ? 4.156 31.891 0.634 1 93.81 105 GLN A N 1
ATOM 875 C CA . GLN A 1 105 ? 4.664 32.531 -0.572 1 93.81 105 GLN A CA 1
ATOM 876 C C . GLN A 1 105 ? 6.184 32.438 -0.646 1 93.81 105 GLN A C 1
ATOM 878 O O . GLN A 1 105 ? 6.781 32.781 -1.67 1 93.81 105 GLN A O 1
ATOM 883 N N . GLY A 1 106 ? 6.789 32.062 0.447 1 92.06 106 GLY A N 1
ATOM 884 C CA . GLY A 1 106 ? 8.242 31.953 0.481 1 92.06 106 GLY A CA 1
ATOM 885 C C . GLY A 1 106 ? 8.914 33.25 0.901 1 92.06 106 GLY A C 1
ATOM 886 O O . GLY A 1 106 ? 10.141 33.344 0.881 1 92.06 106 GLY A O 1
ATOM 887 N N . LYS A 1 107 ? 8.148 34.219 1.312 1 94 107 LYS A N 1
ATOM 888 C CA . LYS A 1 107 ? 8.703 35.469 1.774 1 94 107 LYS A CA 1
ATOM 889 C C . LYS A 1 107 ? 9.328 35.312 3.16 1 94 107 LYS A C 1
ATOM 891 O O . LYS A 1 107 ? 10.219 36.094 3.531 1 94 107 LYS A O 1
ATOM 896 N N . LEU A 1 108 ? 8.781 34.438 3.955 1 94.75 108 LEU A N 1
ATOM 897 C CA . LEU A 1 108 ? 9.359 34.031 5.234 1 94.75 108 LEU A CA 1
ATOM 898 C C . LEU A 1 108 ? 10.008 32.656 5.133 1 94.75 108 LEU A C 1
ATOM 900 O O . LEU A 1 108 ? 9.516 31.797 4.41 1 94.75 108 LEU A O 1
ATOM 904 N N . THR A 1 109 ? 11.086 32.5 5.812 1 92.69 109 THR A N 1
ATOM 905 C CA . THR A 1 109 ? 11.836 31.25 5.664 1 92.69 109 THR A CA 1
ATOM 906 C C . THR A 1 109 ? 11.797 30.438 6.953 1 92.69 109 THR A C 1
ATOM 908 O O . THR A 1 109 ? 12.43 29.391 7.047 1 92.69 109 THR A O 1
ATOM 911 N N . SER A 1 110 ? 11.102 30.953 7.922 1 94.5 110 SER A N 1
ATOM 912 C CA . SER A 1 110 ? 10.938 30.25 9.18 1 94.5 110 SER A CA 1
ATOM 913 C C . SER A 1 110 ? 9.492 30.297 9.664 1 94.5 110 SER A C 1
ATOM 915 O O . SER A 1 110 ? 8.703 31.109 9.188 1 94.5 110 SER A O 1
ATOM 917 N N . SER A 1 111 ? 9.18 29.375 10.508 1 95.75 111 SER A N 1
ATOM 918 C CA . SER A 1 111 ? 7.855 29.281 11.117 1 95.75 111 SER A CA 1
ATOM 919 C C . SER A 1 111 ? 7.941 28.766 12.547 1 95.75 111 SER A C 1
ATOM 921 O O . SER A 1 111 ? 8.727 27.859 12.844 1 95.75 111 SER A O 1
ATOM 923 N N . PRO A 1 112 ? 7.164 29.344 13.453 1 96.44 112 PRO A N 1
ATOM 924 C CA . PRO A 1 112 ? 7.145 28.812 14.82 1 96.44 112 PRO A CA 1
ATOM 925 C C . PRO A 1 112 ? 6.789 27.328 14.867 1 96.44 112 PRO A C 1
ATOM 927 O O . PRO A 1 112 ? 7.195 26.625 15.797 1 96.44 112 PRO A O 1
ATOM 930 N N . TRP A 1 113 ? 6.047 26.844 13.914 1 97.38 113 TRP A N 1
ATOM 931 C CA . TRP A 1 113 ? 5.539 25.484 13.938 1 97.38 113 TRP A CA 1
ATOM 932 C C . TRP A 1 113 ? 6.48 24.531 13.188 1 97.38 113 TRP A C 1
ATOM 934 O O . TRP A 1 113 ? 6.184 23.344 13.031 1 97.38 113 TRP A O 1
ATOM 944 N N . S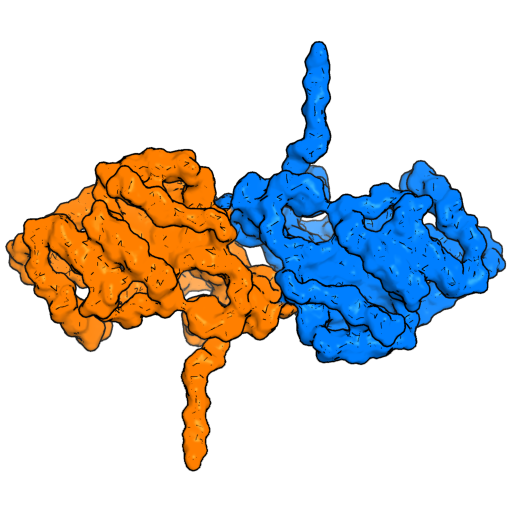ER A 1 114 ? 7.594 25 12.711 1 95.12 114 SER A N 1
ATOM 945 C CA . SER A 1 114 ? 8.5 24.156 11.938 1 95.12 114 SER A CA 1
ATOM 946 C C . SER A 1 114 ? 9.922 24.219 12.492 1 95.12 114 SER A C 1
ATOM 948 O O . SER A 1 114 ? 10.398 25.281 12.883 1 95.12 114 SER A O 1
ATOM 950 N N . GLU A 1 115 ? 10.57 23.094 12.555 1 93.56 115 GLU A N 1
ATOM 951 C CA . GLU A 1 115 ? 11.984 23 12.898 1 93.56 115 GLU A CA 1
ATOM 952 C C . GLU A 1 115 ? 12.859 23.016 11.648 1 93.56 115 GLU A C 1
ATOM 954 O O . GLU A 1 115 ? 14.086 22.984 11.75 1 93.56 115 GLU A O 1
ATOM 959 N N . LEU A 1 116 ? 12.195 23.062 10.523 1 87.94 116 LEU A N 1
ATOM 960 C CA . LEU A 1 116 ? 12.891 23.016 9.242 1 87.94 116 LEU A CA 1
ATOM 961 C C . LEU A 1 116 ? 12.984 24.406 8.625 1 87.94 116 LEU A C 1
ATOM 963 O O . LEU A 1 116 ? 12.211 25.297 8.977 1 87.94 116 LEU A O 1
ATOM 967 N N . ASP A 1 117 ? 13.953 24.5 7.73 1 83.31 117 ASP A N 1
ATOM 968 C CA . ASP A 1 117 ? 14.078 25.766 7.031 1 83.31 117 ASP A CA 1
ATOM 969 C C . ASP A 1 117 ? 13.227 25.797 5.77 1 83.31 117 ASP A C 1
ATOM 971 O O . ASP A 1 117 ? 13.406 24.953 4.875 1 83.31 117 ASP A O 1
ATOM 975 N N . GLY A 1 118 ? 12.359 26.688 5.715 1 79.94 118 GLY A N 1
ATOM 976 C CA . GLY A 1 118 ? 11.555 26.875 4.516 1 79.94 118 GLY A CA 1
ATOM 977 C C . GLY A 1 118 ? 10.508 25.781 4.328 1 79.94 118 GLY A C 1
ATOM 978 O O . GLY A 1 118 ? 10.242 25.016 5.246 1 79.94 118 GLY A O 1
ATOM 979 N N . LEU A 1 119 ? 9.859 25.891 3.184 1 80.81 119 LEU A N 1
ATOM 980 C CA . LEU A 1 119 ? 8.844 24.906 2.816 1 80.81 119 LEU A CA 1
ATOM 981 C C . LEU A 1 119 ? 9.484 23.688 2.176 1 80.81 119 LEU A C 1
ATOM 983 O O . LEU A 1 119 ? 10.508 23.797 1.492 1 80.81 119 LEU A O 1
ATOM 987 N N . GLN A 1 120 ? 8.93 22.609 2.461 1 81.31 120 GLN A N 1
ATOM 988 C CA . GLN A 1 120 ? 9.375 21.391 1.788 1 81.31 120 GLN A CA 1
ATOM 989 C C . GLN A 1 120 ? 9.188 21.5 0.278 1 81.31 120 GLN A C 1
ATOM 991 O O . GLN A 1 120 ? 8.211 22.094 -0.19 1 81.31 120 GLN A O 1
ATOM 996 N N . PRO A 1 121 ? 10.039 20.906 -0.487 1 78.94 121 PRO A N 1
ATOM 997 C CA . PRO A 1 121 ? 9.977 20.984 -1.947 1 78.94 121 PRO A CA 1
ATOM 998 C C . PRO A 1 121 ? 8.617 20.562 -2.502 1 78.94 121 PRO A C 1
ATOM 1000 O O . PRO A 1 121 ? 8.109 21.188 -3.439 1 78.94 121 PRO A O 1
ATOM 1003 N N . GLU A 1 122 ? 8.047 19.594 -1.936 1 84.38 122 GLU A N 1
ATOM 1004 C CA . GLU A 1 122 ? 6.777 19.094 -2.457 1 84.38 122 GLU A CA 1
ATOM 1005 C C . GLU A 1 122 ? 5.664 20.125 -2.27 1 84.38 122 GLU A C 1
ATOM 1007 O O . GLU A 1 122 ? 4.652 20.094 -2.975 1 84.38 122 GLU A O 1
ATOM 1012 N N . THR A 1 123 ? 5.844 21 -1.329 1 86.56 123 THR A N 1
ATOM 1013 C CA . THR A 1 123 ? 4.82 22 -1.027 1 86.56 123 THR A CA 1
ATOM 1014 C C . THR A 1 123 ? 4.703 23.016 -2.16 1 86.56 123 THR A C 1
ATOM 1016 O O . THR A 1 123 ? 3.656 23.641 -2.332 1 86.56 123 THR A O 1
ATOM 1019 N N . LYS A 1 124 ? 5.738 23.094 -2.939 1 84.81 124 LYS A N 1
ATOM 1020 C CA . LYS A 1 124 ? 5.727 24.047 -4.051 1 84.81 124 LYS A CA 1
ATOM 1021 C C . LYS A 1 124 ? 4.629 23.703 -5.055 1 84.81 124 LYS A C 1
ATOM 1023 O O . LYS A 1 124 ? 4.098 24.594 -5.727 1 84.81 124 LYS A O 1
ATOM 1028 N N . ILE A 1 125 ? 4.242 22.5 -5.066 1 89.44 125 ILE A N 1
ATOM 1029 C CA . ILE A 1 125 ? 3.223 22.016 -5.984 1 89.44 125 ILE A CA 1
ATOM 1030 C C . ILE A 1 125 ? 1.881 22.672 -5.668 1 89.44 125 ILE A C 1
ATOM 1032 O O . ILE A 1 125 ? 1.067 22.906 -6.562 1 89.44 125 ILE A O 1
ATOM 1036 N N . ILE A 1 126 ? 1.69 23.047 -4.375 1 94.81 126 ILE A N 1
ATOM 1037 C CA . ILE A 1 126 ? 0.374 23.531 -3.984 1 94.81 126 ILE A CA 1
ATOM 1038 C C . ILE A 1 126 ? 0.508 24.906 -3.32 1 94.81 126 ILE A C 1
ATOM 1040 O O . ILE A 1 126 ? -0.338 25.297 -2.514 1 94.81 126 ILE A O 1
ATOM 1044 N N . ASP A 1 127 ? 1.546 25.609 -3.547 1 93.44 127 ASP A N 1
ATOM 1045 C CA . ASP A 1 127 ? 1.853 26.859 -2.867 1 93.44 127 ASP A CA 1
ATOM 1046 C C . ASP A 1 127 ? 0.759 27.906 -3.109 1 93.44 127 ASP A C 1
ATOM 1048 O O . ASP A 1 127 ? 0.31 28.562 -2.174 1 93.44 127 ASP A O 1
ATOM 1052 N N . ASP A 1 128 ? 0.288 28.047 -4.352 1 95.5 128 ASP A N 1
ATOM 1053 C CA . ASP A 1 128 ? -0.741 29.016 -4.691 1 95.5 128 ASP A CA 1
ATOM 1054 C C . ASP A 1 128 ? -2.031 28.75 -3.92 1 95.5 128 ASP A C 1
ATOM 1056 O O . ASP A 1 128 ? -2.678 29.688 -3.436 1 95.5 128 ASP A O 1
ATOM 1060 N N . GLN A 1 129 ? -2.381 27.531 -3.857 1 97.31 129 GLN A N 1
ATOM 1061 C CA . GLN A 1 129 ? -3.586 27.156 -3.125 1 97.31 129 GLN A CA 1
ATOM 1062 C C . GLN A 1 129 ? -3.439 27.453 -1.636 1 97.31 129 GLN A C 1
ATOM 1064 O O . GLN A 1 129 ? -4.391 27.891 -0.987 1 97.31 129 GLN A O 1
ATOM 1069 N N . LEU A 1 130 ? -2.281 27.188 -1.126 1 97.75 130 LEU A N 1
ATOM 1070 C CA . LEU A 1 130 ? -2.021 27.453 0.285 1 97.75 130 LEU A CA 1
ATOM 1071 C C . LEU A 1 130 ? -2.143 28.938 0.591 1 97.75 130 LEU A C 1
ATOM 1073 O O . LEU A 1 130 ? -2.699 29.312 1.622 1 97.75 130 LEU A O 1
ATOM 1077 N N . VAL A 1 131 ? -1.614 29.719 -0.307 1 97.5 131 VAL A N 1
ATOM 1078 C CA . VAL A 1 131 ? -1.696 31.172 -0.139 1 97.5 131 VAL A CA 1
ATOM 1079 C C . VAL A 1 131 ? -3.16 31.594 -0.039 1 97.5 131 VAL A C 1
ATOM 1081 O O . VAL A 1 131 ? -3.535 32.344 0.868 1 97.5 131 VAL A O 1
ATOM 1084 N N . LYS A 1 132 ? -3.955 31.109 -0.893 1 97.38 132 LYS A N 1
ATOM 1085 C CA . LYS A 1 132 ? -5.363 31.484 -0.966 1 97.38 132 LYS A CA 1
ATOM 1086 C C . LYS A 1 132 ? -6.109 31.078 0.302 1 97.38 132 LYS A C 1
ATOM 1088 O O . LYS A 1 132 ? -6.875 31.875 0.858 1 97.38 132 LYS A O 1
ATOM 1093 N N . ILE A 1 133 ? -5.863 29.891 0.791 1 98.06 133 ILE A N 1
ATOM 1094 C CA . ILE A 1 133 ? -6.66 29.438 1.929 1 98.06 133 ILE A CA 1
ATOM 1095 C C . ILE A 1 133 ? -6.176 30.125 3.201 1 98.06 133 ILE A C 1
ATOM 1097 O O . ILE A 1 133 ? -6.965 30.391 4.113 1 98.06 133 ILE A O 1
ATOM 1101 N N . ASN A 1 134 ? -4.918 30.406 3.324 1 98.12 134 ASN A N 1
ATOM 1102 C CA . ASN A 1 134 ? -4.43 31.172 4.473 1 98.12 134 ASN A CA 1
ATOM 1103 C C . ASN A 1 134 ? -4.996 32.594 4.496 1 98.12 134 ASN A C 1
ATOM 1105 O O . ASN A 1 134 ? -5.309 33.125 5.562 1 98.12 134 ASN A O 1
ATOM 1109 N N . GLN A 1 135 ? -5.113 33.156 3.342 1 96.38 135 GLN A N 1
ATOM 1110 C CA . GLN A 1 135 ? -5.734 34.469 3.244 1 96.38 135 GLN A CA 1
ATOM 1111 C C . GLN A 1 135 ? -7.172 34.438 3.758 1 96.38 135 GLN A C 1
ATOM 1113 O O . GLN A 1 135 ? -7.656 35.438 4.324 1 96.38 135 GLN A O 1
ATOM 1118 N N . LYS A 1 136 ? -7.777 33.312 3.6 1 96.88 136 LYS A N 1
ATOM 1119 C CA . LYS A 1 136 ? -9.172 33.156 4.008 1 96.88 136 LYS A CA 1
ATOM 1120 C C . LYS A 1 136 ? -9.273 32.812 5.492 1 96.88 136 LYS A C 1
ATOM 1122 O O . LYS A 1 136 ? -10.375 32.719 6.031 1 96.88 136 LYS A O 1
ATOM 1127 N N . GLY A 1 137 ? -8.172 32.594 6.137 1 98.06 137 GLY A N 1
ATOM 1128 C CA . GLY A 1 137 ? -8.203 32.375 7.574 1 98.06 137 GLY A CA 1
ATOM 1129 C C . GLY A 1 137 ? -7.973 30.922 7.957 1 98.06 137 GLY A C 1
ATOM 1130 O O . GLY A 1 137 ? -8.188 30.531 9.109 1 98.06 137 GLY A O 1
ATOM 1131 N N . PHE A 1 138 ? -7.648 30.094 7.023 1 98.75 138 PHE A N 1
ATOM 1132 C CA . PHE A 1 138 ? -7.203 28.734 7.309 1 98.75 138 PHE A CA 1
ATOM 1133 C C . PHE A 1 138 ? -5.684 28.672 7.414 1 98.75 138 PHE A C 1
ATOM 1135 O O . PHE A 1 138 ? -4.988 28.531 6.402 1 98.75 138 PHE A O 1
ATOM 1142 N N . LEU A 1 139 ? -5.148 28.734 8.609 1 98.81 139 LEU A N 1
ATOM 1143 C CA . LEU A 1 139 ? -3.73 28.938 8.891 1 98.81 139 LEU A CA 1
ATOM 1144 C C . LEU A 1 139 ? -2.98 27.609 8.852 1 98.81 139 LEU A C 1
ATOM 1146 O O . LEU A 1 139 ? -2.928 26.891 9.859 1 98.81 139 LEU A O 1
ATOM 1150 N N . THR A 1 140 ? -2.342 27.312 7.742 1 98.31 140 THR A N 1
ATOM 1151 C CA . THR A 1 140 ? -1.766 25.984 7.504 1 98.31 140 THR A CA 1
ATOM 1152 C C . THR A 1 140 ? -0.414 25.859 8.203 1 98.31 140 THR A C 1
ATOM 1154 O O . THR A 1 140 ? 0.408 26.766 8.148 1 98.31 140 THR A O 1
ATOM 1157 N N . ILE A 1 141 ? -0.179 24.703 8.844 1 97.75 141 ILE A N 1
ATOM 1158 C CA . ILE A 1 141 ? 1.102 24.469 9.508 1 97.75 141 ILE A CA 1
ATOM 1159 C C . ILE A 1 141 ? 1.748 23.203 8.945 1 97.75 141 ILE A C 1
ATOM 1161 O O . ILE A 1 141 ? 2.916 22.922 9.227 1 97.75 141 ILE A O 1
ATOM 1165 N N . ASN A 1 142 ? 1.03 22.406 8.211 1 97.06 142 ASN A N 1
ATOM 1166 C CA . ASN A 1 142 ? 1.497 21.188 7.535 1 97.06 142 ASN A CA 1
ATOM 1167 C C . ASN A 1 142 ? 0.67 20.891 6.285 1 97.06 142 ASN A C 1
ATOM 1169 O O . ASN A 1 142 ? -0.532 21.156 6.254 1 97.06 142 ASN A O 1
ATOM 1173 N N . SER A 1 143 ? 1.354 20.453 5.258 1 97 143 SER A N 1
ATOM 1174 C CA . SER A 1 143 ? 0.65 20.156 4.016 1 97 143 SER A CA 1
ATOM 1175 C C . SER A 1 143 ? 1.439 19.188 3.148 1 97 143 SER A C 1
ATOM 1177 O O . SER A 1 143 ? 2.656 19.062 3.295 1 97 143 SER A O 1
ATOM 1179 N N . GLN A 1 144 ? 0.769 18.453 2.318 1 96.5 144 GLN A N 1
ATOM 1180 C CA . GLN A 1 144 ? 1.39 17.656 1.255 1 96.5 144 GLN A CA 1
ATOM 1181 C C . GLN A 1 144 ? 0.453 17.516 0.059 1 96.5 144 GLN A C 1
ATOM 1183 O O . GLN A 1 144 ? -0.765 17.422 0.226 1 96.5 144 GLN A O 1
ATOM 1188 N N . PRO A 1 145 ? 0.958 17.531 -1.104 1 97.06 145 PRO A N 1
ATOM 1189 C CA . PRO A 1 145 ? 0.135 17.328 -2.301 1 97.06 145 PRO A CA 1
ATOM 1190 C C . PRO A 1 145 ? -0.224 15.867 -2.533 1 97.06 145 PRO A C 1
ATOM 1192 O O . PRO A 1 145 ? 0.387 14.977 -1.939 1 97.06 145 PRO A O 1
ATOM 1195 N N . ALA A 1 146 ? -1.288 15.688 -3.312 1 97.81 146 ALA A N 1
ATOM 1196 C CA . ALA A 1 146 ? -1.556 14.336 -3.803 1 97.81 146 ALA A CA 1
ATOM 1197 C C . ALA A 1 146 ? -0.496 13.898 -4.809 1 97.81 146 ALA A C 1
ATOM 1199 O O . ALA A 1 146 ? -0.035 14.703 -5.625 1 97.81 146 ALA A O 1
ATOM 1200 N N . VAL A 1 147 ? -0.047 12.742 -4.734 1 97.44 147 VAL A N 1
ATOM 1201 C CA . VAL A 1 147 ? 0.868 12.102 -5.672 1 97.44 147 VAL A CA 1
ATOM 1202 C C . VAL A 1 147 ? 0.33 10.727 -6.062 1 97.44 147 VAL A C 1
ATOM 1204 O O . VAL A 1 147 ? -0.019 9.922 -5.191 1 97.4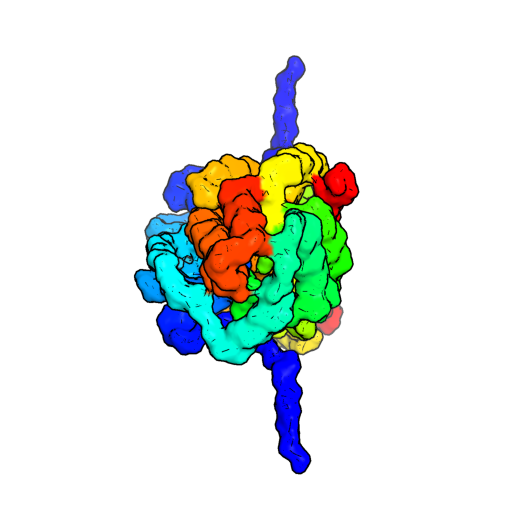4 147 VAL A O 1
ATOM 1207 N N . ASN A 1 148 ? 0.205 10.438 -7.355 1 97.94 148 ASN A N 1
ATOM 1208 C CA . ASN A 1 148 ? -0.339 9.18 -7.859 1 97.94 148 ASN A CA 1
ATOM 1209 C C . ASN A 1 148 ? 0.677 8.438 -8.719 1 97.94 148 ASN A C 1
ATOM 1211 O O . ASN A 1 148 ? 0.683 8.57 -9.938 1 97.94 148 ASN A O 1
ATOM 1215 N N . GLY A 1 149 ? 1.47 7.625 -8.039 1 97.88 149 GLY A N 1
ATOM 1216 C CA . GLY A 1 149 ? 2.346 6.715 -8.758 1 97.88 149 GLY A CA 1
ATOM 1217 C C . GLY A 1 149 ? 3.539 7.406 -9.383 1 97.88 149 GLY A C 1
ATOM 1218 O O . GLY A 1 149 ? 3.83 7.203 -10.562 1 97.88 149 GLY A O 1
ATOM 1219 N N . GLU A 1 150 ? 4.16 8.336 -8.68 1 96.75 150 GLU A N 1
ATOM 1220 C CA . GLU A 1 150 ? 5.418 8.914 -9.148 1 96.75 150 GLU A CA 1
ATOM 1221 C C . GLU A 1 150 ? 6.582 7.957 -8.922 1 96.75 150 GLU A C 1
ATOM 1223 O O . GLU A 1 150 ? 6.566 7.164 -7.98 1 96.75 150 GLU A O 1
ATOM 1228 N N . ARG A 1 151 ? 7.57 8.016 -9.766 1 96.88 151 ARG A N 1
ATOM 1229 C CA . ARG A 1 151 ? 8.719 7.129 -9.641 1 96.88 151 ARG A CA 1
ATOM 1230 C C . ARG A 1 151 ? 9.477 7.395 -8.344 1 96.88 151 ARG A C 1
ATOM 1232 O O . ARG A 1 151 ? 9.617 8.547 -7.926 1 96.88 151 ARG A O 1
ATOM 1239 N N . SER A 1 152 ? 10.031 6.352 -7.809 1 96.38 152 SER A N 1
ATOM 1240 C CA . SER A 1 152 ? 10.742 6.438 -6.539 1 96.38 152 SER A CA 1
ATOM 1241 C C . SER A 1 152 ? 12 7.289 -6.664 1 96.38 152 SER A C 1
ATOM 1243 O O . SER A 1 152 ? 12.508 7.805 -5.668 1 96.38 152 SER A O 1
ATOM 1245 N N . ASP A 1 153 ? 12.523 7.453 -7.848 1 94.12 153 ASP A N 1
ATOM 1246 C CA . ASP A 1 153 ? 13.75 8.219 -8.039 1 94.12 153 ASP A CA 1
ATOM 1247 C C . ASP A 1 153 ? 13.43 9.648 -8.484 1 94.12 153 ASP A C 1
ATOM 1249 O O . ASP A 1 153 ? 14.328 10.375 -8.922 1 94.12 153 ASP A O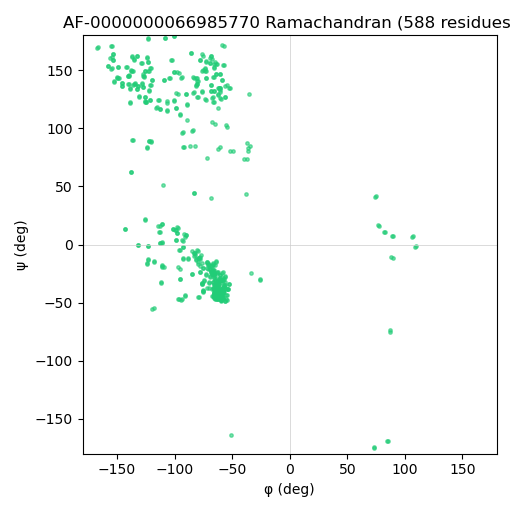 1
ATOM 1253 N N . SER A 1 154 ? 12.203 10.047 -8.445 1 91.75 154 SER A N 1
ATOM 1254 C CA . SER A 1 154 ? 11.828 11.43 -8.734 1 91.75 154 SER A CA 1
ATOM 1255 C C . SER A 1 154 ? 12.523 12.398 -7.789 1 91.75 154 SER A C 1
ATOM 1257 O O . SER A 1 154 ? 12.641 12.133 -6.59 1 91.75 154 SER A O 1
ATOM 1259 N N . THR A 1 155 ? 12.938 13.492 -8.203 1 87.25 155 THR A N 1
ATOM 1260 C CA . THR A 1 155 ? 13.688 14.461 -7.414 1 87.25 155 THR A CA 1
ATOM 1261 C C . THR A 1 155 ? 12.766 15.242 -6.488 1 87.25 155 THR A C 1
ATOM 1263 O O . THR A 1 155 ? 13.188 15.719 -5.434 1 87.25 155 THR A O 1
ATOM 1266 N N . SER A 1 156 ? 11.586 15.32 -6.805 1 86.88 156 SER A N 1
ATOM 1267 C CA . SER A 1 156 ? 10.656 16.172 -6.059 1 86.88 156 SER A CA 1
ATOM 1268 C C . SER A 1 156 ? 9.992 15.391 -4.926 1 86.88 156 SER A C 1
ATOM 1270 O O . SER A 1 156 ? 9.906 15.883 -3.797 1 86.88 156 SER A O 1
ATOM 1272 N N . VAL A 1 157 ? 9.547 14.148 -5.215 1 91.62 157 VAL A N 1
ATOM 1273 C CA . VAL A 1 157 ? 8.742 13.461 -4.211 1 91.62 157 VAL A CA 1
ATOM 1274 C C . VAL A 1 157 ? 9.273 12.047 -4.004 1 91.62 157 VAL A C 1
ATOM 1276 O O . VAL A 1 157 ? 8.75 11.297 -3.174 1 91.62 157 VAL A O 1
ATOM 1279 N N . GLY A 1 158 ? 10.281 11.672 -4.691 1 94 158 GLY A N 1
ATOM 1280 C CA . GLY A 1 158 ? 10.742 10.289 -4.715 1 94 158 GLY A CA 1
ATOM 1281 C C . GLY A 1 158 ? 11.445 9.875 -3.438 1 94 158 GLY A C 1
ATOM 1282 O O . GLY A 1 158 ? 12.094 10.695 -2.783 1 94 158 GLY A O 1
ATOM 1283 N N . TRP A 1 159 ? 11.391 8.648 -3.115 1 95.06 159 TRP A N 1
ATOM 1284 C CA . TRP A 1 159 ? 12.07 7.98 -2.012 1 95.06 159 TRP A CA 1
ATOM 1285 C C . TRP A 1 159 ? 11.992 6.465 -2.154 1 95.06 159 TRP A C 1
ATOM 1287 O O . TRP A 1 159 ? 11.258 5.953 -3.002 1 95.06 159 TRP A O 1
ATOM 1297 N N . GLY A 1 160 ? 12.766 5.738 -1.323 1 93.94 160 GLY A N 1
ATOM 1298 C CA . GLY A 1 160 ? 12.758 4.285 -1.349 1 93.94 160 GLY A CA 1
ATOM 1299 C C . GLY A 1 160 ? 13.695 3.703 -2.391 1 93.94 160 GLY A C 1
ATOM 1300 O O . GLY A 1 160 ? 14.516 4.422 -2.961 1 93.94 160 GLY A O 1
ATOM 1301 N N . GLY A 1 161 ? 13.555 2.406 -2.607 1 90.62 161 GLY A N 1
ATOM 1302 C CA . GLY A 1 161 ? 14.43 1.711 -3.531 1 90.62 161 GLY A CA 1
ATOM 1303 C C . GLY A 1 161 ? 14.102 1.982 -4.988 1 90.62 161 GLY A C 1
ATOM 1304 O O . GLY A 1 161 ? 13.016 2.477 -5.301 1 90.62 161 GLY A O 1
ATOM 1305 N N . PRO A 1 162 ? 15.031 1.688 -5.832 1 92.44 162 PRO A N 1
ATOM 1306 C CA . PRO A 1 162 ? 14.82 1.94 -7.258 1 92.44 162 PRO A CA 1
ATOM 1307 C C . PRO A 1 162 ? 13.711 1.082 -7.855 1 92.44 162 PRO A C 1
ATOM 1309 O O . PRO A 1 162 ? 13.453 -0.027 -7.375 1 92.44 162 PRO A O 1
ATOM 1312 N N . GLY A 1 163 ? 13.07 1.622 -8.914 1 94.5 163 GLY A N 1
ATOM 1313 C CA . GLY A 1 163 ? 12.094 0.863 -9.68 1 94.5 163 GLY A CA 1
ATOM 1314 C C . GLY A 1 163 ? 10.719 0.857 -9.055 1 94.5 163 GLY A C 1
ATOM 1315 O O . GLY A 1 163 ? 9.859 0.06 -9.438 1 94.5 163 GLY A O 1
ATOM 1316 N N . GLY A 1 164 ? 10.562 1.727 -8.047 1 97.06 164 GLY A N 1
ATOM 1317 C CA . GLY A 1 164 ? 9.281 1.75 -7.355 1 97.06 164 GLY A CA 1
ATOM 1318 C C . GLY A 1 164 ? 8.461 2.99 -7.656 1 97.06 164 GLY A C 1
ATOM 1319 O O . GLY A 1 164 ? 8.875 3.836 -8.453 1 97.06 164 GLY A O 1
ATOM 1320 N N . TYR A 1 165 ? 7.312 3.029 -7.098 1 98.44 165 TYR A N 1
ATOM 1321 C CA . TYR A 1 165 ? 6.379 4.145 -7.223 1 98.44 165 TYR A CA 1
ATOM 1322 C C . TYR A 1 165 ? 5.926 4.633 -5.855 1 98.44 165 TYR A C 1
ATOM 1324 O O . TYR A 1 165 ? 5.723 3.834 -4.938 1 98.44 165 TYR A O 1
ATOM 1332 N N . VAL A 1 166 ? 5.73 5.957 -5.766 1 98.12 166 VAL A N 1
ATOM 1333 C CA . VAL A 1 166 ? 5.344 6.535 -4.484 1 98.12 166 VAL A CA 1
ATOM 1334 C C . VAL A 1 166 ? 4.008 7.266 -4.633 1 98.12 166 VAL A C 1
ATOM 1336 O O . VAL A 1 166 ? 3.672 7.746 -5.719 1 98.12 166 VAL A O 1
ATOM 1339 N N . TYR A 1 167 ? 3.283 7.32 -3.527 1 98.56 167 TYR A N 1
ATOM 1340 C CA . TYR A 1 167 ? 1.926 7.855 -3.484 1 98.56 167 TYR A CA 1
ATOM 1341 C C . TYR A 1 167 ? 1.722 8.727 -2.254 1 98.56 167 TYR A C 1
ATOM 1343 O O . TYR A 1 167 ? 2.322 8.484 -1.204 1 98.56 167 TYR A O 1
ATOM 1351 N N . GLN A 1 168 ? 0.864 9.703 -2.373 1 98.25 168 GLN A N 1
ATOM 1352 C CA . GLN A 1 168 ? 0.454 10.57 -1.271 1 98.25 168 GLN A CA 1
ATOM 1353 C C . GLN A 1 168 ? -1.008 10.984 -1.412 1 98.25 168 GLN A C 1
ATOM 1355 O O . GLN A 1 168 ? -1.476 11.258 -2.518 1 98.25 168 GLN A O 1
ATOM 1360 N N . LYS A 1 169 ? -1.67 10.922 -0.316 1 98.69 169 LYS A N 1
ATOM 1361 C CA . LYS A 1 169 ? -2.953 11.617 -0.257 1 98.69 169 LYS A CA 1
ATOM 1362 C C . LYS A 1 169 ? -2.758 13.102 0.013 1 98.69 169 LYS A C 1
ATOM 1364 O O . LYS A 1 169 ? -1.846 13.492 0.745 1 98.69 169 LYS A O 1
ATOM 1369 N N . ALA A 1 170 ? -3.594 13.93 -0.596 1 98.62 170 ALA A N 1
ATOM 1370 C CA . ALA A 1 170 ? -3.555 15.344 -0.234 1 98.62 170 ALA A CA 1
ATOM 1371 C C . ALA A 1 170 ? -3.891 15.547 1.241 1 98.62 170 ALA A C 1
ATOM 1373 O O . ALA A 1 170 ? -4.848 14.961 1.751 1 98.62 170 ALA A O 1
ATOM 1374 N N . TYR A 1 171 ? -3.119 16.359 1.884 1 98.38 171 TYR A N 1
ATOM 1375 C CA . TYR A 1 171 ? -3.248 16.562 3.322 1 98.38 171 TYR A CA 1
ATOM 1376 C C . TYR A 1 171 ? -3.059 18.031 3.678 1 98.38 171 TYR A C 1
ATOM 1378 O O . TYR A 1 171 ? -2.18 18.703 3.131 1 98.38 171 TYR A O 1
ATOM 1386 N N . LEU A 1 172 ? -3.9 18.5 4.574 1 98.5 172 LEU A N 1
ATOM 1387 C CA . LEU A 1 172 ? -3.756 19.828 5.172 1 98.5 172 LEU A CA 1
ATOM 1388 C C . LEU A 1 172 ? -3.943 19.766 6.684 1 98.5 172 LEU A C 1
ATOM 1390 O O . LEU A 1 172 ? -4.816 19.047 7.176 1 98.5 172 LEU A O 1
ATOM 1394 N N . GLU A 1 173 ? -3.119 20.484 7.379 1 98.75 173 GLU A N 1
ATOM 1395 C CA . GLU A 1 173 ? -3.271 20.75 8.805 1 98.75 173 GLU A CA 1
ATOM 1396 C C . GLU A 1 173 ? -3.273 22.25 9.078 1 98.75 173 GLU A C 1
ATOM 1398 O O . GLU A 1 173 ? -2.33 22.953 8.719 1 98.75 173 GLU A O 1
ATOM 1403 N N . PHE A 1 174 ? -4.332 22.719 9.695 1 98.88 174 PHE A N 1
ATOM 1404 C CA . PHE A 1 174 ? -4.441 24.172 9.828 1 98.88 174 PHE A CA 1
ATOM 1405 C C . PHE A 1 174 ? -5.273 24.547 11.039 1 98.88 174 PHE A C 1
ATOM 1407 O O . PHE A 1 174 ? -6.039 23.734 11.555 1 98.88 174 PHE A O 1
ATOM 1414 N N . PHE A 1 175 ? -5.086 25.781 11.508 1 98.94 175 PHE A N 1
ATOM 1415 C CA . PHE A 1 175 ? -5.953 26.391 12.5 1 98.94 175 PHE A CA 1
ATOM 1416 C C . PHE A 1 175 ? -7.039 27.234 11.828 1 98.94 175 PHE A C 1
ATOM 1418 O O . PHE A 1 175 ? -6.781 27.906 10.828 1 98.94 175 PHE A O 1
ATOM 1425 N N . CYS A 1 176 ? -8.211 27.234 12.375 1 98.88 176 CYS A N 1
ATOM 1426 C CA . CYS A 1 176 ? -9.258 28.125 11.891 1 98.88 176 CYS A CA 1
ATOM 1427 C C . CYS A 1 176 ? -10.273 28.422 12.984 1 98.88 176 CYS A C 1
ATOM 1429 O O . CYS A 1 176 ? -10.328 27.703 13.992 1 98.88 176 CYS A O 1
ATOM 1431 N N . SER A 1 177 ? -11 29.469 12.766 1 98.69 177 SER A N 1
ATOM 1432 C CA . SER A 1 177 ? -12.062 29.812 13.711 1 98.69 177 SER A CA 1
ATOM 1433 C C . SER A 1 177 ? -13.195 28.797 13.656 1 98.69 177 SER A C 1
ATOM 1435 O O . SER A 1 177 ? -13.312 28.031 12.695 1 98.69 177 SER A O 1
ATOM 1437 N N . LYS A 1 178 ? -13.984 28.781 14.719 1 98.5 178 LYS A N 1
ATOM 1438 C CA . LYS A 1 178 ? -15.141 27.891 14.766 1 98.5 178 LYS A CA 1
ATOM 1439 C C . LYS A 1 178 ? -16.078 28.156 13.594 1 98.5 178 LYS A C 1
ATOM 1441 O O . LYS A 1 178 ? -16.656 27.219 13.016 1 98.5 178 LYS A O 1
ATOM 1446 N N . GLU A 1 179 ? -16.266 29.391 13.273 1 98.19 179 GLU A N 1
ATOM 1447 C CA . GLU A 1 179 ? -17.125 29.766 12.156 1 98.19 179 GLU A CA 1
ATOM 1448 C C . GLU A 1 179 ? -16.625 29.156 10.844 1 98.19 179 GLU A C 1
ATOM 1450 O O . GLU A 1 179 ? -17.391 28.594 10.086 1 98.19 179 GLU A O 1
ATOM 1455 N N . LYS A 1 180 ? -15.367 29.312 10.602 1 98.31 180 LYS A N 1
ATOM 1456 C CA . LYS A 1 180 ? -14.766 28.75 9.391 1 98.31 180 LYS A CA 1
ATOM 1457 C C . LYS A 1 180 ? -14.836 27.234 9.383 1 98.31 180 LYS A C 1
ATOM 1459 O O . LYS A 1 180 ? -15.055 26.625 8.336 1 98.31 180 LYS A O 1
ATOM 1464 N N . LEU A 1 181 ? -14.617 26.625 10.523 1 98.69 181 LEU A N 1
ATOM 1465 C CA . LEU A 1 181 ? -14.727 25.172 10.648 1 98.69 181 LEU A CA 1
ATOM 1466 C C . LEU A 1 181 ? -16.125 24.703 10.258 1 98.69 181 LEU A C 1
ATOM 1468 O O . LEU A 1 181 ? -16.266 23.734 9.508 1 98.69 181 LEU A O 1
ATOM 1472 N N . ASP A 1 182 ? -17.109 25.391 10.789 1 98.44 182 ASP A N 1
ATOM 1473 C CA . ASP A 1 182 ? -18.484 25.016 10.484 1 98.44 182 ASP A CA 1
ATOM 1474 C C . ASP A 1 182 ? -18.75 25.094 8.984 1 98.44 182 ASP A C 1
ATOM 1476 O O . ASP A 1 182 ? -19.422 24.219 8.422 1 98.44 182 ASP A O 1
ATOM 1480 N N . GLN A 1 183 ? -18.266 26.109 8.383 1 98.25 183 GLN A N 1
ATOM 1481 C CA . GLN A 1 183 ? -18.422 26.25 6.941 1 98.25 183 GLN A CA 1
ATOM 1482 C C . GLN A 1 183 ? -17.719 25.125 6.191 1 98.25 183 GLN A C 1
ATOM 1484 O O . GLN A 1 183 ? -18.281 24.562 5.246 1 98.25 183 GLN A O 1
ATOM 1489 N N . LEU A 1 184 ? -16.562 24.812 6.598 1 98.25 184 LEU A N 1
ATOM 1490 C CA . LEU A 1 184 ? -15.781 23.766 5.941 1 98.25 184 LEU A CA 1
ATOM 1491 C C . LEU A 1 184 ? -16.484 22.422 6.07 1 98.25 184 LEU A C 1
ATOM 1493 O O . LEU A 1 184 ? -16.562 21.656 5.102 1 98.25 184 LEU A O 1
ATOM 1497 N N . ILE A 1 185 ? -16.938 22.125 7.277 1 97.94 185 ILE A N 1
ATOM 1498 C CA . ILE A 1 185 ? -17.625 20.859 7.527 1 97.94 185 ILE A CA 1
ATOM 1499 C C . ILE A 1 185 ? -18.859 20.766 6.637 1 97.94 185 ILE A C 1
ATOM 1501 O O . ILE A 1 185 ? -19.109 19.719 6.031 1 97.94 185 ILE A O 1
ATOM 1505 N N . GLU A 1 186 ? -19.547 21.828 6.52 1 97.56 186 GLU A N 1
ATOM 1506 C CA . GLU A 1 186 ? -20.734 21.859 5.672 1 97.56 186 GLU A CA 1
ATOM 1507 C C . GLU A 1 186 ? -20.375 21.625 4.207 1 97.56 186 GLU A C 1
ATOM 1509 O O . GLU A 1 186 ? -21 20.812 3.527 1 97.56 186 GLU A O 1
ATOM 1514 N N . LYS A 1 187 ? -19.391 22.297 3.742 1 96.69 187 LYS A N 1
ATOM 1515 C CA . LYS A 1 187 ? -18.969 22.172 2.35 1 96.69 187 LYS A CA 1
ATOM 1516 C C . LYS A 1 187 ? -18.391 20.781 2.072 1 96.69 187 LYS A C 1
ATOM 1518 O O . LYS A 1 187 ? -18.547 20.25 0.969 1 96.69 187 LYS A O 1
ATOM 1523 N N . SER A 1 188 ? -17.75 20.172 3.039 1 95.69 188 SER A N 1
ATOM 1524 C CA . SER A 1 188 ? -17.094 18.875 2.885 1 95.69 188 SER A CA 1
ATOM 1525 C C . SER A 1 188 ? -18.109 17.766 2.639 1 95.69 188 SER A C 1
ATOM 1527 O O . SER A 1 188 ? -17.75 16.703 2.125 1 95.69 188 SER A O 1
ATOM 1529 N N . LYS A 1 189 ? -19.359 17.984 3.035 1 95.44 189 LYS A N 1
ATOM 1530 C CA . LYS A 1 189 ? -20.406 16.984 2.818 1 95.44 189 LYS A CA 1
ATOM 1531 C C . LYS A 1 189 ? -20.562 16.672 1.335 1 95.44 189 LYS A C 1
ATOM 1533 O O . LYS A 1 189 ? -20.984 15.578 0.97 1 95.44 189 LYS A O 1
ATOM 1538 N N . ALA A 1 190 ? -20.188 17.594 0.492 1 95.44 190 ALA A N 1
ATOM 1539 C CA . ALA A 1 190 ? -20.281 17.406 -0.954 1 95.44 190 ALA A CA 1
ATOM 1540 C C . ALA A 1 190 ? -19.078 16.609 -1.48 1 95.44 190 ALA A C 1
ATOM 1542 O O . ALA A 1 190 ? -19.078 16.172 -2.635 1 95.44 190 ALA A O 1
ATOM 1543 N N . PHE A 1 191 ? -18.141 16.391 -0.683 1 95.88 191 PHE A N 1
ATOM 1544 C CA . PHE A 1 191 ? -16.922 15.672 -1.053 1 95.88 191 PHE A CA 1
ATOM 1545 C C . PHE A 1 191 ? -16.719 14.461 -0.156 1 95.88 191 PHE A C 1
ATOM 1547 O O . PHE A 1 191 ? -15.914 14.5 0.781 1 95.88 191 PHE A O 1
ATOM 1554 N N . PRO A 1 192 ? -17.266 13.344 -0.529 1 94.69 192 PRO A N 1
ATOM 1555 C CA . PRO A 1 192 ? -17.266 12.172 0.349 1 94.69 192 PRO A CA 1
ATOM 1556 C C . PRO A 1 192 ? -15.859 11.609 0.583 1 94.69 192 PRO A C 1
ATOM 1558 O O . PRO A 1 192 ? -15.648 10.844 1.524 1 94.69 192 PRO A O 1
ATOM 1561 N N . SER A 1 193 ? -14.938 11.953 -0.228 1 97.31 193 SER A N 1
ATOM 1562 C CA . SER A 1 193 ? -13.578 11.445 -0.069 1 97.31 193 SER A CA 1
ATOM 1563 C C . SER A 1 193 ? -12.836 12.188 1.036 1 97.31 193 SER A C 1
ATOM 1565 O O . SER A 1 193 ? -11.766 11.75 1.475 1 97.31 193 SER A O 1
ATOM 1567 N N . LEU A 1 194 ? -13.336 13.297 1.536 1 97.94 194 LEU A N 1
ATOM 1568 C CA . LEU A 1 194 ? -12.664 14.102 2.553 1 97.94 194 LEU A CA 1
ATOM 1569 C C . LEU A 1 194 ? -12.938 13.547 3.947 1 97.94 194 LEU A C 1
ATOM 1571 O O . LEU A 1 194 ? -14.078 13.242 4.289 1 97.94 194 LEU A O 1
ATOM 1575 N N . THR A 1 195 ? -11.898 13.391 4.68 1 97.69 195 THR A N 1
ATOM 1576 C CA . THR A 1 195 ? -12 13.062 6.098 1 97.69 195 THR A CA 1
ATOM 1577 C C . THR A 1 195 ? -11.281 14.109 6.945 1 97.69 195 THR A C 1
ATOM 1579 O O . THR A 1 195 ? -10.328 14.734 6.488 1 97.69 195 THR A O 1
ATOM 1582 N N . TYR A 1 196 ? -11.789 14.312 8.156 1 98.06 196 TYR A N 1
ATOM 1583 C CA . TYR A 1 196 ? -11.18 15.359 8.977 1 98.06 196 TYR A CA 1
ATOM 1584 C C . TYR A 1 196 ? -11.281 15.016 10.461 1 98.06 196 TYR A C 1
ATOM 1586 O O . TYR A 1 196 ? -12.133 14.219 10.859 1 98.06 196 TYR A O 1
ATOM 1594 N N . ILE A 1 197 ? -10.375 15.516 11.227 1 98.12 197 ILE A N 1
ATOM 1595 C CA . ILE A 1 197 ? -10.383 15.625 12.68 1 98.12 197 ILE A CA 1
ATOM 1596 C C . ILE A 1 197 ? -10.133 17.078 13.094 1 98.12 197 ILE A C 1
ATOM 1598 O O . ILE A 1 197 ? -9.164 17.688 12.648 1 98.12 197 ILE A O 1
ATOM 1602 N N . ALA A 1 198 ? -11.031 17.625 13.82 1 98.75 198 ALA A N 1
ATOM 1603 C CA . ALA A 1 198 ? -10.891 18.984 14.344 1 98.75 198 ALA A CA 1
ATOM 1604 C C . ALA A 1 198 ? -10.93 19 15.867 1 98.75 198 ALA A C 1
ATOM 1606 O O . ALA A 1 198 ? -11.719 18.266 16.484 1 98.75 198 ALA A O 1
ATOM 1607 N N . VAL A 1 199 ? -10.055 19.766 16.469 1 98.75 199 VAL A N 1
ATOM 1608 C CA . VAL A 1 199 ? -10.016 19.812 17.922 1 98.75 199 VAL A CA 1
ATOM 1609 C C . VAL A 1 199 ? -9.57 21.188 18.391 1 98.75 199 VAL A C 1
ATOM 1611 O O . VAL A 1 199 ? -8.742 21.828 17.734 1 98.75 199 VAL A O 1
ATOM 1614 N N . ASN A 1 200 ? -10.109 21.672 19.453 1 98.75 200 ASN A N 1
ATOM 1615 C CA . ASN A 1 200 ? -9.633 22.938 20.016 1 98.75 200 ASN A CA 1
ATOM 1616 C C . ASN A 1 200 ? -8.703 22.703 21.203 1 98.75 200 ASN A C 1
ATOM 1618 O O . ASN A 1 200 ? -8.398 21.547 21.547 1 98.75 200 ASN A O 1
ATOM 1622 N N . LYS A 1 201 ? -8.227 23.734 21.75 1 98.25 201 LYS A N 1
ATOM 1623 C CA . LYS A 1 201 ? -7.23 23.688 22.812 1 98.25 201 LYS A CA 1
ATOM 1624 C C . LYS A 1 201 ? -7.754 22.906 24.016 1 98.25 201 LYS A C 1
ATOM 1626 O O . LYS A 1 201 ? -6.992 22.188 24.688 1 98.25 201 LYS A O 1
ATOM 1631 N N . ASP A 1 202 ? -9.016 22.906 24.281 1 97.56 202 ASP A N 1
ATOM 1632 C CA . ASP A 1 202 ? -9.617 22.312 25.469 1 97.56 202 ASP A CA 1
ATOM 1633 C C . ASP A 1 202 ? -10.055 20.875 25.203 1 97.56 202 ASP A C 1
ATOM 1635 O O . ASP A 1 202 ? -10.516 20.172 26.109 1 97.56 202 ASP A O 1
ATOM 1639 N N . GLY A 1 203 ? -10.07 20.438 23.953 1 97.12 203 GLY A N 1
ATOM 1640 C CA . GLY A 1 203 ? -10.344 19.047 23.672 1 97.12 203 GLY A CA 1
ATOM 1641 C C . GLY A 1 203 ? -11.695 18.812 23.031 1 97.12 203 GLY A C 1
ATOM 1642 O O . GLY A 1 203 ? -12.07 17.688 22.734 1 97.12 203 GLY A O 1
ATOM 1643 N N . GLU A 1 204 ? -12.469 19.922 22.859 1 97.81 204 GLU A N 1
ATOM 1644 C CA . GLU A 1 204 ? -13.672 19.75 22.047 1 97.81 204 GLU A CA 1
ATOM 1645 C C . GLU A 1 204 ? -13.328 19.344 20.625 1 97.81 204 GLU A C 1
ATOM 1647 O O . GLU A 1 204 ? -12.492 19.953 19.969 1 97.81 204 GLU A O 1
ATOM 1652 N N . SER A 1 205 ? -14.008 18.25 20.172 1 97.25 205 SER A N 1
ATOM 1653 C CA . SER A 1 205 ? -13.547 17.719 18.891 1 97.25 205 SER A CA 1
ATOM 1654 C C . SER A 1 205 ? -14.727 17.359 17.984 1 97.25 205 SER A C 1
ATOM 1656 O O . SER A 1 205 ? -15.836 17.141 18.469 1 97.25 205 SER A O 1
ATOM 1658 N N . PHE A 1 206 ? -14.523 17.469 16.688 1 97.88 206 PHE A N 1
ATOM 1659 C CA . PHE A 1 206 ? -15.398 17.047 15.602 1 97.88 206 PHE A CA 1
ATOM 1660 C C . PHE A 1 206 ? -14.641 16.156 14.617 1 97.88 206 PHE A C 1
ATOM 1662 O O . PHE A 1 206 ? -13.477 16.422 14.312 1 97.88 206 PHE A O 1
ATOM 1669 N N . SER A 1 207 ? -15.25 15.117 14.227 1 97.31 207 SER A N 1
ATOM 1670 C CA . SER A 1 207 ? -14.609 14.234 13.266 1 97.31 207 SER A CA 1
ATOM 1671 C C . SER A 1 207 ? -15.641 13.438 12.477 1 97.31 207 SER A C 1
ATOM 1673 O O . SER A 1 207 ? -16.766 13.25 12.938 1 97.31 207 SER A O 1
ATOM 1675 N N . ASN A 1 208 ? -15.32 13.055 11.234 1 96.75 208 ASN A N 1
ATOM 1676 C CA . ASN A 1 208 ? -16.172 12.148 10.469 1 96.75 208 ASN A CA 1
ATOM 1677 C C . ASN A 1 208 ? -15.508 10.781 10.273 1 96.75 208 ASN A C 1
ATOM 1679 O O . ASN A 1 208 ? -15.844 10.055 9.344 1 96.75 208 ASN A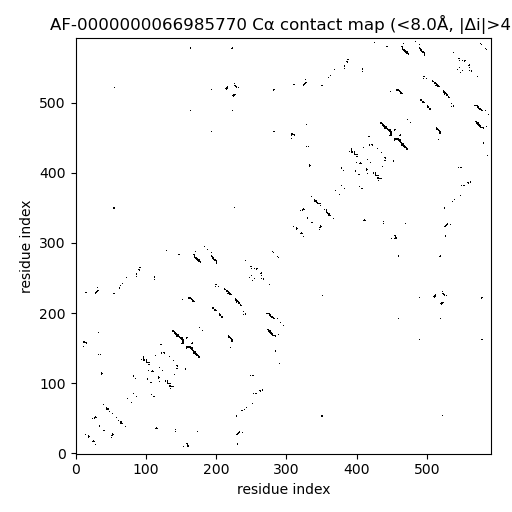 O 1
ATOM 1683 N N . ILE A 1 209 ? -14.484 10.5 11.109 1 93.5 209 ILE A N 1
ATOM 1684 C CA . ILE A 1 209 ? -13.836 9.195 11.031 1 93.5 209 ILE A CA 1
ATOM 1685 C C . ILE A 1 209 ? -13.906 8.508 12.391 1 93.5 209 ILE A C 1
ATOM 1687 O O . ILE A 1 209 ? -14.023 9.164 13.43 1 93.5 209 ILE A O 1
ATOM 1691 N N . PRO A 1 210 ? -13.789 7.168 12.336 1 90.69 210 PRO A N 1
ATOM 1692 C CA . PRO A 1 210 ? -13.742 6.453 13.609 1 90.69 210 PRO A CA 1
ATOM 1693 C C . PRO A 1 210 ? -12.508 6.805 14.438 1 90.69 210 PRO A C 1
ATOM 1695 O O . PRO A 1 210 ? -11.445 7.098 13.883 1 90.69 210 PRO A O 1
ATOM 1698 N N . THR A 1 211 ? -12.602 6.641 15.773 1 87.5 211 THR A N 1
ATOM 1699 C CA . THR A 1 211 ? -11.555 7.043 16.703 1 87.5 211 THR A CA 1
ATOM 1700 C C . THR A 1 211 ? -10.328 6.156 16.562 1 87.5 211 THR A C 1
ATOM 1702 O O . THR A 1 211 ? -9.203 6.602 16.781 1 87.5 211 THR A O 1
ATOM 1705 N N . ASN A 1 212 ? -10.508 4.961 16.141 1 87.56 212 ASN A N 1
ATOM 1706 C CA . ASN A 1 212 ? -9.383 4.035 16.062 1 87.56 212 ASN A CA 1
ATOM 1707 C C . ASN A 1 212 ? -8.859 3.9 14.641 1 87.56 212 ASN A C 1
ATOM 1709 O O . ASN A 1 212 ? -8.008 3.051 14.359 1 87.56 212 ASN A O 1
ATOM 1713 N N . ALA A 1 213 ? -9.289 4.758 13.875 1 89.56 213 ALA A N 1
ATOM 1714 C CA . ALA A 1 213 ? -8.891 4.668 12.469 1 89.56 213 ALA A CA 1
ATOM 1715 C C . ALA A 1 213 ? -7.453 5.148 12.273 1 89.56 213 ALA A C 1
ATOM 1717 O O . ALA A 1 213 ? -7.035 6.141 12.875 1 89.56 213 ALA A O 1
ATOM 1718 N N . VAL A 1 214 ? -6.676 4.375 11.578 1 94.69 214 VAL A N 1
ATOM 1719 C CA . VAL A 1 214 ? -5.352 4.766 11.109 1 94.69 214 VAL A CA 1
ATOM 1720 C C . VAL A 1 214 ? -5.359 4.879 9.586 1 94.69 214 VAL A C 1
ATOM 1722 O O . VAL A 1 214 ? -5.609 3.891 8.883 1 94.69 214 VAL A O 1
ATOM 1725 N N . ASN A 1 215 ? -5.129 6.066 9.094 1 97.31 215 ASN A N 1
ATOM 1726 C CA . ASN A 1 215 ? -5.211 6.371 7.668 1 97.31 215 ASN A CA 1
ATOM 1727 C C . ASN A 1 215 ? -3.826 6.559 7.055 1 97.31 215 ASN A C 1
ATOM 1729 O O . ASN A 1 215 ? -3.102 7.484 7.418 1 97.31 215 ASN A O 1
ATOM 1733 N N . ALA A 1 216 ? -3.48 5.648 6.133 1 97.62 216 ALA A N 1
ATOM 1734 C CA . ALA A 1 216 ? -2.229 5.844 5.406 1 97.62 216 ALA A CA 1
ATOM 1735 C C . ALA A 1 216 ? -2.318 7.047 4.473 1 97.62 216 ALA A C 1
ATOM 1737 O O . ALA A 1 216 ? -3.26 7.16 3.684 1 97.62 216 ALA A O 1
ATOM 1738 N N . VAL A 1 217 ? -1.287 7.926 4.527 1 98.5 217 VAL A N 1
ATOM 1739 C CA . VAL A 1 217 ? -1.377 9.109 3.678 1 98.5 217 VAL A CA 1
ATOM 1740 C C . VAL A 1 217 ? -0.153 9.188 2.768 1 98.5 217 VAL A C 1
ATOM 1742 O O . VAL A 1 217 ? -0.139 9.945 1.798 1 98.5 217 VAL A O 1
ATOM 1745 N N . THR A 1 218 ? 0.891 8.492 3.014 1 98.19 218 THR A N 1
ATOM 1746 C CA . THR A 1 218 ? 2.037 8.281 2.135 1 98.19 218 THR A CA 1
ATOM 1747 C C . THR A 1 218 ? 2.416 6.805 2.082 1 98.19 218 THR A C 1
ATOM 1749 O O . THR A 1 218 ? 2.471 6.137 3.115 1 98.19 218 THR A O 1
ATOM 1752 N N . TRP A 1 219 ? 2.643 6.289 0.879 1 98.31 219 TRP A N 1
ATOM 1753 C CA . TRP A 1 219 ? 3.092 4.906 0.762 1 98.31 219 TRP A CA 1
ATOM 1754 C C . TRP A 1 219 ? 3.895 4.703 -0.519 1 98.31 219 TRP A C 1
ATOM 1756 O O . TRP A 1 219 ? 3.947 5.59 -1.374 1 98.31 219 TRP A O 1
ATOM 1766 N N . GLY A 1 220 ? 4.598 3.621 -0.554 1 98.12 220 GLY A N 1
ATOM 1767 C CA . GLY A 1 220 ? 5.414 3.264 -1.702 1 98.12 220 GLY A CA 1
ATOM 1768 C C . GLY A 1 220 ? 5.363 1.785 -2.035 1 98.12 220 GLY A C 1
ATOM 1769 O O . GLY A 1 220 ? 5.168 0.95 -1.149 1 98.12 220 GLY A O 1
ATOM 1770 N N . VAL A 1 221 ? 5.434 1.517 -3.256 1 98.31 221 VAL A N 1
ATOM 1771 C CA . VAL A 1 221 ? 5.484 0.159 -3.789 1 98.31 221 VAL A CA 1
ATOM 1772 C C . VAL A 1 221 ? 6.82 -0.072 -4.492 1 98.31 221 VAL A C 1
ATOM 1774 O O . VAL A 1 221 ? 7.137 0.601 -5.473 1 98.31 221 VAL A O 1
ATOM 1777 N N . PHE A 1 222 ? 7.598 -1.033 -3.967 1 96.75 222 PHE A N 1
ATOM 1778 C CA . PHE A 1 222 ? 8.945 -1.266 -4.477 1 96.75 222 PHE A CA 1
ATOM 1779 C C . PHE A 1 222 ? 9.125 -2.723 -4.887 1 96.75 222 PHE A C 1
ATOM 1781 O O . PHE A 1 222 ? 8.5 -3.617 -4.312 1 96.75 222 PHE A O 1
ATOM 1788 N N . PRO A 1 223 ? 9.969 -2.951 -5.891 1 96.06 223 PRO A N 1
ATOM 1789 C CA . PRO A 1 223 ? 10.195 -4.328 -6.336 1 96.06 223 PRO A CA 1
ATOM 1790 C C . PRO A 1 223 ? 10.656 -5.246 -5.211 1 96.06 223 PRO A C 1
ATOM 1792 O O . PRO A 1 223 ? 11.578 -4.902 -4.465 1 96.06 223 PRO A O 1
ATOM 1795 N N . GLY A 1 224 ? 9.922 -6.324 -5.098 1 94.06 224 GLY A N 1
ATOM 1796 C CA . GLY A 1 224 ? 10.367 -7.363 -4.184 1 94.06 224 GLY A CA 1
ATOM 1797 C C . GLY A 1 224 ? 10.102 -7.031 -2.727 1 94.06 224 GLY A C 1
ATOM 1798 O O . GLY A 1 224 ? 10.664 -7.668 -1.829 1 94.06 224 GLY A O 1
ATOM 1799 N N . LYS A 1 225 ? 9.25 -6.078 -2.434 1 94.56 225 LYS A N 1
ATOM 1800 C CA . LYS A 1 225 ? 9.016 -5.656 -1.057 1 94.56 225 LYS A CA 1
ATOM 1801 C C . LYS A 1 225 ? 7.52 -5.645 -0.736 1 94.56 225 LYS A C 1
ATOM 1803 O O . LYS A 1 225 ? 6.688 -5.594 -1.642 1 94.56 225 LYS A O 1
ATOM 1808 N N . GLU A 1 226 ? 7.289 -5.77 0.578 1 95.56 226 GLU A N 1
ATOM 1809 C CA . GLU A 1 226 ? 5.953 -5.414 1.047 1 95.56 226 GLU A CA 1
ATOM 1810 C C . GLU A 1 226 ? 5.703 -3.916 0.919 1 95.56 226 GLU A C 1
ATOM 1812 O O . GLU A 1 226 ? 6.641 -3.137 0.73 1 95.56 226 GLU A O 1
ATOM 1817 N N . ILE A 1 227 ? 4.41 -3.531 0.97 1 96.94 227 ILE A N 1
ATOM 1818 C CA . ILE A 1 227 ? 4.082 -2.117 0.821 1 96.94 227 ILE A CA 1
ATOM 1819 C C . ILE A 1 227 ? 4.633 -1.332 2.008 1 96.94 227 ILE A C 1
ATOM 1821 O O . ILE A 1 227 ? 4.504 -1.761 3.158 1 96.94 227 ILE A O 1
ATOM 1825 N N . VAL A 1 228 ? 5.297 -0.242 1.727 1 96 228 VAL A N 1
ATOM 1826 C CA . VAL A 1 228 ? 5.828 0.636 2.764 1 96 228 VAL A CA 1
ATOM 1827 C C . VAL A 1 228 ? 4.902 1.839 2.945 1 96 228 VAL A C 1
ATOM 1829 O O . VAL A 1 228 ? 4.598 2.547 1.982 1 96 228 VAL A O 1
ATOM 1832 N N . GLN A 1 229 ? 4.41 2.094 4.141 1 96.62 229 GLN A N 1
ATOM 1833 C CA . GLN A 1 229 ? 3.533 3.229 4.406 1 96.62 229 GLN A CA 1
ATOM 1834 C C . GLN A 1 229 ? 4.098 4.113 5.512 1 96.62 229 GLN A C 1
ATOM 1836 O O . GLN A 1 229 ? 3.586 4.113 6.633 1 96.62 229 GLN A O 1
ATOM 1841 N N . PRO A 1 230 ? 4.949 4.969 5.242 1 96.69 230 PRO A N 1
ATOM 1842 C CA . PRO A 1 230 ? 5.77 5.668 6.234 1 96.69 230 PRO A CA 1
ATOM 1843 C C . PRO A 1 230 ? 4.992 6.746 6.988 1 96.69 230 PRO A C 1
ATOM 1845 O O . PRO A 1 230 ? 5.438 7.215 8.039 1 96.69 230 PRO A O 1
ATOM 1848 N N . THR A 1 231 ? 3.887 7.23 6.48 1 97.12 231 THR A N 1
ATOM 1849 C CA . THR A 1 231 ? 3.184 8.32 7.145 1 97.12 231 THR A CA 1
ATOM 1850 C C . THR A 1 231 ? 1.694 8.008 7.27 1 97.12 231 THR A C 1
ATOM 1852 O O . THR A 1 231 ? 1.081 7.504 6.328 1 97.12 231 THR A O 1
ATOM 1855 N N . VAL A 1 232 ? 1.185 8.305 8.453 1 97.12 232 VAL A N 1
ATOM 1856 C CA . VAL A 1 232 ? -0.221 8.016 8.711 1 97.12 232 VAL A CA 1
ATOM 1857 C C . VAL A 1 232 ? -0.866 9.195 9.445 1 97.12 232 VAL A C 1
ATOM 1859 O O . VAL A 1 232 ? -0.168 10.07 9.961 1 97.12 232 VAL A O 1
ATOM 1862 N N . VAL A 1 233 ? -2.15 9.227 9.398 1 97.06 233 VAL A N 1
ATOM 1863 C CA . VAL A 1 233 ? -2.988 10.07 10.242 1 97.06 233 VAL A CA 1
ATOM 1864 C C . VAL A 1 233 ? -3.805 9.203 11.195 1 97.06 233 VAL A C 1
ATOM 1866 O O . VAL A 1 233 ? -4.496 8.273 10.766 1 97.06 233 VAL A O 1
ATOM 1869 N N . ASP A 1 234 ? -3.695 9.445 12.445 1 93.38 234 ASP A N 1
ATOM 1870 C CA . ASP A 1 234 ? -4.508 8.727 13.422 1 93.38 234 ASP A CA 1
ATOM 1871 C C . ASP A 1 234 ? -4.977 9.664 14.539 1 93.38 234 ASP A C 1
ATOM 1873 O O . ASP A 1 234 ? -4.234 10.555 14.961 1 93.38 234 ASP A O 1
ATOM 1877 N N . SER A 1 235 ? -6.148 9.438 15.023 1 92.69 235 SER A N 1
ATOM 1878 C CA . SER A 1 235 ? -6.809 10.336 15.961 1 92.69 235 SER A CA 1
ATOM 1879 C C . SER A 1 235 ? -6.07 10.391 17.297 1 92.69 235 SER A C 1
ATOM 1881 O O . SER A 1 235 ? -5.91 11.469 17.875 1 92.69 235 SER A O 1
ATOM 1883 N N . ALA A 1 236 ? -5.629 9.273 17.766 1 91.94 236 ALA A N 1
ATOM 1884 C CA . ALA A 1 236 ? -4.957 9.227 19.062 1 91.94 236 ALA A CA 1
ATOM 1885 C C . ALA A 1 236 ? -3.711 10.109 19.062 1 91.94 236 ALA A C 1
ATOM 1887 O O . ALA A 1 236 ? -3.496 10.891 20 1 91.94 236 ALA A O 1
ATOM 1888 N N . SER A 1 237 ? -2.916 9.969 18.062 1 93.88 237 SER A N 1
ATOM 1889 C CA . SER A 1 237 ? -1.711 10.789 17.969 1 93.88 237 SER A CA 1
ATOM 1890 C C . SER A 1 237 ? -2.057 12.266 17.781 1 93.88 237 SER A C 1
ATOM 1892 O O . SER A 1 237 ? -1.346 13.141 18.281 1 93.88 237 SER A O 1
ATOM 1894 N N . PHE A 1 238 ? -3.148 12.523 17.078 1 96.19 238 PHE A N 1
ATOM 1895 C CA . PHE A 1 238 ? -3.555 13.898 16.844 1 96.19 238 PHE A CA 1
ATOM 1896 C C . PHE A 1 238 ? -3.928 14.594 18.141 1 96.19 238 PHE A C 1
ATOM 1898 O O . PHE A 1 238 ? -3.615 15.773 18.344 1 96.19 238 PHE A O 1
ATOM 1905 N N . MET A 1 239 ? -4.488 13.875 19.016 1 94.12 239 MET A N 1
ATOM 1906 C CA . MET A 1 239 ? -4.902 14.422 20.297 1 94.12 239 MET A CA 1
ATOM 1907 C C . MET A 1 239 ? -3.697 14.703 21.188 1 94.12 239 MET A C 1
ATOM 1909 O O . MET A 1 239 ? -3.762 15.547 22.094 1 94.12 239 MET A O 1
ATOM 1913 N N . VAL A 1 240 ? -2.691 14 20.953 1 93.94 240 VAL A N 1
ATOM 1914 C CA . VAL A 1 240 ? -1.444 14.281 21.656 1 93.94 240 VAL A CA 1
ATOM 1915 C C . VAL A 1 240 ? -0.748 15.477 21.016 1 93.94 240 VAL A C 1
ATOM 1917 O O . VAL A 1 240 ? -0.306 16.391 21.719 1 93.94 240 VAL A O 1
ATOM 1920 N N . TRP A 1 241 ? -0.677 15.5 19.75 1 96.62 241 TRP A N 1
ATOM 1921 C CA . TRP A 1 241 ? -0.039 16.547 18.969 1 96.62 241 TRP A CA 1
ATOM 1922 C C . TRP A 1 241 ? -0.686 17.906 19.25 1 96.62 241 TRP A C 1
ATOM 1924 O O . TRP A 1 241 ? -0 18.938 19.297 1 96.62 241 TRP A O 1
ATOM 1934 N N . LYS A 1 242 ? -1.978 17.922 19.438 1 97.38 242 LYS A N 1
ATOM 1935 C CA . LYS A 1 242 ? -2.705 19.172 19.562 1 97.38 242 LYS A CA 1
ATOM 1936 C C . LYS A 1 242 ? -2.141 20.031 20.703 1 97.38 242 LYS A C 1
ATOM 1938 O O . LYS A 1 242 ? -2.088 21.25 20.609 1 97.38 242 LYS A O 1
ATOM 1943 N N . ASP A 1 243 ? -1.727 19.391 21.75 1 96.94 243 ASP A N 1
ATOM 1944 C CA . ASP A 1 243 ? -1.194 20.141 22.891 1 96.94 243 ASP A CA 1
ATOM 1945 C C . ASP A 1 243 ? 0.062 20.922 22.484 1 96.94 243 ASP A C 1
ATOM 1947 O O . ASP A 1 243 ? 0.209 22.094 22.844 1 96.94 243 ASP A O 1
ATOM 1951 N N . GLU A 1 244 ? 0.91 20.25 21.828 1 97.44 244 GLU A N 1
ATOM 1952 C CA . GLU A 1 244 ? 2.123 20.906 21.344 1 97.44 244 GLU A CA 1
ATOM 1953 C C . GLU A 1 244 ? 1.795 22 20.328 1 97.44 244 GLU A C 1
ATOM 1955 O O . GLU A 1 244 ? 2.332 23.109 20.406 1 97.44 244 GLU A O 1
ATOM 1960 N N . ALA A 1 245 ? 0.901 21.672 19.391 1 98.44 245 ALA A N 1
ATOM 1961 C CA . ALA A 1 245 ? 0.53 22.609 18.344 1 98.44 245 ALA A CA 1
ATOM 1962 C C . ALA A 1 245 ? -0.042 23.906 18.938 1 98.44 245 ALA A C 1
ATOM 1964 O O . ALA A 1 245 ? 0.303 25 18.5 1 98.44 245 ALA A O 1
ATOM 1965 N N . PHE A 1 246 ? -0.862 23.797 19.953 1 98.62 246 PHE A N 1
ATOM 1966 C CA . PHE A 1 246 ? -1.474 24.969 20.562 1 98.62 246 PHE A CA 1
ATOM 1967 C C . PHE A 1 246 ? -0.47 25.703 21.438 1 98.62 246 PHE A C 1
ATOM 1969 O O . PHE A 1 246 ? -0.486 26.938 21.516 1 98.62 246 PHE A O 1
ATOM 1976 N N . GLU A 1 247 ? 0.397 24.969 22.062 1 97.75 247 GLU A N 1
ATOM 1977 C CA . GLU A 1 247 ? 1.376 25.609 22.938 1 97.75 247 GLU A CA 1
ATOM 1978 C C . GLU A 1 247 ? 2.34 26.484 22.141 1 97.75 247 GLU A C 1
ATOM 1980 O O . GLU A 1 247 ? 2.863 27.469 22.656 1 97.75 247 GLU A O 1
ATOM 1985 N N . ILE A 1 248 ? 2.531 26.188 20.906 1 97.94 248 ILE A N 1
ATOM 1986 C CA . ILE A 1 248 ? 3.461 26.938 20.062 1 97.94 248 ILE A CA 1
ATOM 1987 C C . ILE A 1 248 ? 2.943 28.359 19.859 1 97.94 248 ILE A C 1
ATOM 1989 O O . ILE A 1 248 ? 3.729 29.297 19.688 1 97.94 248 ILE A O 1
ATOM 1993 N N . TRP A 1 249 ? 1.654 28.594 19.953 1 98.25 249 TRP A N 1
ATOM 1994 C CA . TRP A 1 249 ? 1.121 29.938 19.859 1 98.25 249 TRP A CA 1
ATOM 1995 C C . TRP A 1 249 ? 1.734 30.844 20.922 1 98.25 249 TRP A C 1
ATOM 1997 O O . TRP A 1 249 ? 2.047 32 20.672 1 98.25 249 TRP A O 1
ATOM 2007 N N . SER A 1 250 ? 1.933 30.297 22.094 1 96.38 250 SER A N 1
ATOM 2008 C CA . SER A 1 250 ? 2.461 31.062 23.219 1 96.38 250 SER A CA 1
ATOM 2009 C C . SER A 1 250 ? 3.977 30.906 23.328 1 96.38 250 SER A C 1
ATOM 2011 O O . SER A 1 250 ? 4.707 31.906 23.25 1 96.38 250 SER A O 1
ATOM 2013 N N . LYS A 1 251 ? 4.441 29.703 23.266 1 95.5 251 LYS A N 1
ATOM 2014 C CA . LYS A 1 251 ? 5.848 29.422 23.562 1 95.5 251 LYS A CA 1
ATOM 2015 C C . LYS A 1 251 ? 6.703 29.562 22.297 1 95.5 251 LYS A C 1
ATOM 2017 O O . LYS A 1 251 ? 7.93 29.641 22.391 1 95.5 251 LYS A O 1
ATOM 2022 N N . GLY A 1 252 ? 6.102 29.656 21.156 1 95.31 252 GLY A N 1
ATOM 2023 C CA . GLY A 1 252 ? 6.836 29.75 19.906 1 95.31 252 GLY A CA 1
ATOM 2024 C C . GLY A 1 252 ? 6.688 31.109 19.234 1 95.31 252 GLY A C 1
ATOM 2025 O O . GLY A 1 252 ? 7.625 31.594 18.594 1 95.31 252 GLY A O 1
ATOM 2026 N N . TRP A 1 253 ? 5.504 31.703 19.422 1 97.44 253 TRP A N 1
ATOM 2027 C CA . TRP A 1 253 ? 5.254 32.938 18.688 1 97.44 253 TRP A CA 1
ATOM 2028 C C . TRP A 1 253 ? 5.027 34.125 19.641 1 97.44 253 TRP A C 1
ATOM 2030 O O . TRP A 1 253 ? 5.797 35.062 19.641 1 97.44 253 TRP A O 1
ATOM 2040 N N . ALA A 1 254 ? 4.098 34.031 20.578 1 97.19 254 ALA A N 1
ATOM 2041 C CA . ALA A 1 254 ? 3.762 35.156 21.469 1 97.19 254 ALA A CA 1
ATOM 2042 C C . ALA A 1 254 ? 4.965 35.531 22.328 1 97.19 254 ALA A C 1
ATOM 2044 O O . ALA A 1 254 ? 5.137 36.719 22.656 1 97.19 254 ALA A O 1
ATOM 2045 N N . CYS A 1 255 ? 5.766 34.594 22.656 1 95.25 255 CYS A N 1
ATOM 2046 C CA . CYS A 1 255 ? 6.91 34.844 23.516 1 95.25 255 CYS A CA 1
ATOM 2047 C C . CYS A 1 255 ? 7.918 35.781 22.844 1 95.25 255 CYS A C 1
ATOM 2049 O O . CYS A 1 255 ? 8.812 36.312 23.5 1 95.25 255 CYS A O 1
ATOM 2051 N N . LEU A 1 256 ? 7.816 35.938 21.516 1 95.81 256 LEU A N 1
ATOM 2052 C CA . LEU A 1 256 ? 8.719 36.812 20.797 1 95.81 256 LEU A CA 1
ATOM 2053 C C . LEU A 1 256 ? 8.438 38.281 21.141 1 95.81 256 LEU A C 1
ATOM 2055 O O . LEU A 1 256 ? 9.25 39.156 20.859 1 95.81 256 LEU A O 1
ATOM 2059 N N . PHE A 1 257 ? 7.281 38.562 21.688 1 96.56 257 PHE A N 1
ATOM 2060 C CA . PHE A 1 257 ? 6.871 39.906 22.047 1 96.56 257 PHE A CA 1
ATOM 2061 C C . PHE A 1 257 ? 7.055 40.156 23.547 1 96.56 257 PHE A C 1
ATOM 2063 O O . PHE A 1 257 ? 6.918 39.219 24.344 1 96.56 257 PHE A O 1
ATOM 2070 N N . PRO A 1 258 ? 7.34 41.344 23.875 1 94.56 258 PRO A N 1
ATOM 2071 C CA . PRO A 1 258 ? 7.449 41.625 25.297 1 94.56 258 PRO A CA 1
ATOM 2072 C C . PRO A 1 258 ? 6.117 41.469 26.031 1 94.56 258 PRO A C 1
ATOM 2074 O O . PRO A 1 258 ? 5.055 41.531 25.422 1 94.56 258 PRO A O 1
ATOM 2077 N N . GLU A 1 259 ? 6.246 41.219 27.297 1 92.5 259 GLU A N 1
ATOM 2078 C CA . GLU A 1 259 ? 5.047 41.125 28.125 1 92.5 259 GLU A CA 1
ATOM 2079 C C . GLU A 1 259 ? 4.191 42.375 28 1 92.5 259 GLU A C 1
ATOM 2081 O O . GLU A 1 259 ? 4.715 43.5 27.969 1 92.5 259 GLU A O 1
ATOM 2086 N N . GLY A 1 260 ? 2.986 42.25 27.906 1 91.31 260 GLY A N 1
ATOM 2087 C CA . GLY A 1 260 ? 2.064 43.375 27.828 1 91.31 260 GLY A CA 1
ATOM 2088 C C . GLY A 1 260 ? 1.823 43.875 26.422 1 91.31 260 GLY A C 1
ATOM 2089 O O . GLY A 1 260 ? 0.961 44.719 26.188 1 91.31 260 GLY A O 1
ATOM 2090 N N . ASP A 1 261 ? 2.615 43.406 25.516 1 94.69 261 ASP A N 1
ATOM 2091 C CA . ASP A 1 261 ? 2.436 43.781 24.125 1 94.69 261 ASP A CA 1
ATOM 2092 C C . ASP A 1 261 ? 1.072 43.312 23.609 1 94.69 261 ASP A C 1
ATOM 2094 O O . ASP A 1 261 ? 0.63 42.188 23.891 1 94.69 261 ASP A O 1
ATOM 2098 N N . SER A 1 262 ? 0.373 44.156 22.906 1 95.94 262 SER A N 1
ATOM 2099 C CA . SER A 1 262 ? -0.97 43.906 22.406 1 95.94 262 SER A CA 1
ATOM 2100 C C . SER A 1 262 ? -0.969 42.719 21.438 1 95.94 262 SER A C 1
ATOM 2102 O O . SER A 1 262 ? -1.964 42 21.328 1 95.94 262 SER A O 1
ATOM 2104 N N . SER A 1 263 ? 0.101 42.5 20.75 1 97.38 263 SER A N 1
ATOM 2105 C CA . SER A 1 263 ? 0.223 41.375 19.844 1 97.38 263 SER A CA 1
ATOM 2106 C C . SER A 1 263 ? 0.015 40.062 20.594 1 97.38 263 SER A C 1
ATOM 2108 O O . SER A 1 263 ? -0.626 39.125 20.078 1 97.38 263 SER A O 1
ATOM 2110 N N . ARG A 1 264 ? 0.512 39.938 21.781 1 97 264 ARG A N 1
ATOM 2111 C CA . ARG A 1 264 ? 0.387 38.75 22.594 1 97 264 ARG A CA 1
ATOM 2112 C C . ARG A 1 264 ? -1.075 38.438 22.891 1 97 264 ARG A C 1
ATOM 2114 O O . ARG A 1 264 ? -1.483 37.25 22.891 1 97 264 ARG A O 1
ATOM 2121 N N . GLU A 1 265 ? -1.811 39.469 23.125 1 96.38 265 GLU A N 1
ATOM 2122 C CA . GLU A 1 265 ? -3.221 39.281 23.469 1 96.38 265 GLU A CA 1
ATOM 2123 C C . GLU A 1 265 ? -3.998 38.688 22.297 1 96.38 265 GLU A C 1
ATOM 2125 O O . GLU A 1 265 ? -4.852 37.812 22.5 1 96.38 265 GLU A O 1
ATOM 2130 N N . ILE A 1 266 ? -3.703 39.188 21.156 1 97.31 266 ILE A N 1
ATOM 2131 C CA . ILE A 1 266 ? -4.391 38.688 19.969 1 97.31 266 ILE A CA 1
ATOM 2132 C C . ILE A 1 266 ? -4.016 37.219 19.719 1 97.31 266 ILE A C 1
ATOM 2134 O O . ILE A 1 266 ? -4.887 36.406 19.438 1 97.31 266 ILE A O 1
ATOM 2138 N N . LEU A 1 267 ? -2.752 36.906 19.828 1 98.25 267 LEU A N 1
ATOM 2139 C CA . LEU A 1 267 ? -2.291 35.531 19.625 1 98.25 267 LEU A CA 1
ATOM 2140 C C . LEU A 1 267 ? -2.908 34.594 20.656 1 98.25 267 LEU A C 1
ATOM 2142 O O . LEU A 1 267 ? -3.293 33.469 20.328 1 98.25 267 LEU A O 1
ATOM 2146 N N . ASP A 1 268 ? -3.059 35.094 21.875 1 97.25 268 ASP A N 1
ATOM 2147 C CA . ASP A 1 268 ? -3.678 34.312 22.938 1 97.25 268 ASP A CA 1
ATOM 2148 C C . ASP A 1 268 ? -5.148 34.031 22.641 1 97.25 268 ASP A C 1
ATOM 2150 O O . ASP A 1 268 ? -5.641 32.938 22.891 1 97.25 268 ASP A O 1
ATOM 2154 N N . LYS A 1 269 ? -5.797 35 22.172 1 97.31 269 LYS A N 1
ATOM 2155 C CA . LYS A 1 269 ? -7.203 34.844 21.812 1 97.31 269 LYS A CA 1
ATOM 2156 C C . LYS A 1 269 ? -7.375 33.812 20.719 1 97.31 269 LYS A C 1
ATOM 2158 O O . LYS A 1 269 ? -8.289 32.969 20.781 1 97.31 269 LYS A O 1
ATOM 2163 N N . VAL A 1 270 ? -6.523 33.844 19.75 1 98.31 270 VAL A N 1
ATOM 2164 C CA . VAL A 1 270 ? -6.574 32.875 18.656 1 98.31 270 VAL A CA 1
ATOM 2165 C C . VAL A 1 270 ? -6.293 31.469 19.203 1 98.31 270 VAL A C 1
ATOM 2167 O O . VAL A 1 270 ? -7.023 30.516 18.906 1 98.31 270 VAL A O 1
ATOM 2170 N N . GLN A 1 271 ? -5.285 31.297 20.016 1 98.5 271 GLN A N 1
ATOM 2171 C CA . GLN A 1 271 ? -4.938 30.016 20.625 1 98.5 271 GLN A CA 1
ATOM 2172 C C . GLN A 1 271 ? -6.137 29.406 21.344 1 98.5 271 GLN A C 1
ATOM 2174 O O . GLN A 1 271 ? -6.359 28.203 21.281 1 98.5 271 GLN A O 1
ATOM 2179 N N . LYS A 1 272 ? -6.922 30.25 21.984 1 97.94 272 LYS A N 1
ATOM 2180 C CA . LYS A 1 272 ? -7.996 29.797 22.859 1 97.94 272 LYS A CA 1
ATOM 2181 C C . LYS A 1 272 ? -9.266 29.5 22.062 1 97.94 272 LYS A C 1
ATOM 2183 O O . LYS A 1 272 ? -10.078 28.656 22.469 1 97.94 272 LYS A O 1
ATOM 2188 N N . SER A 1 273 ? -9.414 30.125 20.938 1 98.44 273 SER A N 1
ATOM 2189 C CA . SER A 1 273 ? -10.727 30.078 20.312 1 98.44 273 SER A CA 1
ATOM 2190 C C . SER A 1 273 ? -10.688 29.25 19.031 1 98.44 273 SER A C 1
ATOM 2192 O O . SER A 1 273 ? -11.734 28.828 18.531 1 98.44 273 SER A O 1
ATOM 2194 N N . TYR A 1 274 ? -9.539 29.016 18.484 1 98.81 274 TYR A N 1
ATOM 2195 C CA . TYR A 1 274 ? -9.438 28.344 17.188 1 98.81 274 TYR A CA 1
ATOM 2196 C C . TYR A 1 274 ? -9.453 26.828 17.344 1 98.81 274 TYR A C 1
ATOM 2198 O O . TYR A 1 274 ? -9.344 26.312 18.469 1 98.81 274 TYR A O 1
ATOM 2206 N N . PHE A 1 275 ? -9.688 26.141 16.234 1 98.94 275 PHE A N 1
ATOM 2207 C CA . PHE A 1 275 ? -9.578 24.703 16.125 1 98.94 275 PHE A CA 1
ATOM 2208 C C . PHE A 1 275 ? -8.367 24.312 15.273 1 98.94 275 PHE A C 1
ATOM 2210 O O . PHE A 1 275 ? -8.016 25.031 14.328 1 98.94 275 PHE A O 1
ATOM 2217 N N . LEU A 1 276 ? -7.707 23.25 15.68 1 98.94 276 LEU A N 1
ATOM 2218 C CA . LEU A 1 276 ? -6.738 22.562 14.828 1 98.94 276 LEU A CA 1
ATOM 2219 C C . LEU A 1 276 ? -7.414 21.469 14.008 1 98.94 276 LEU A C 1
ATOM 2221 O O . LEU A 1 276 ? -8.156 20.656 14.555 1 98.94 276 LEU A O 1
ATOM 2225 N N . VAL A 1 277 ? -7.164 21.484 12.672 1 98.88 277 VAL A N 1
ATOM 2226 C CA . VAL A 1 277 ? -7.875 20.562 11.789 1 98.88 277 VAL A CA 1
ATOM 2227 C C . VAL A 1 277 ? -6.871 19.75 10.969 1 98.88 277 VAL A C 1
ATOM 2229 O O . VAL A 1 277 ? -5.914 20.297 10.422 1 98.88 277 VAL A O 1
ATOM 2232 N N . SER A 1 278 ? -7 18.484 11.008 1 98.62 278 SER A N 1
ATOM 2233 C CA . SER A 1 278 ? -6.371 17.578 10.062 1 98.62 278 SER A CA 1
ATOM 2234 C C . SER A 1 278 ? -7.348 17.156 8.969 1 98.62 278 SER A C 1
ATOM 2236 O O . SER A 1 278 ? -8.391 16.562 9.25 1 98.62 278 SER A O 1
ATOM 2238 N N . LEU A 1 279 ? -7.051 17.5 7.723 1 98.75 279 LEU A N 1
ATOM 2239 C CA . LEU A 1 279 ? -7.918 17.234 6.582 1 98.75 279 LEU A CA 1
ATOM 2240 C C . LEU A 1 279 ? -7.199 16.375 5.543 1 98.75 279 LEU A C 1
ATOM 2242 O O . LEU A 1 279 ? -6.094 16.719 5.113 1 98.75 279 LEU A O 1
ATOM 2246 N N . VAL A 1 280 ? -7.828 15.234 5.195 1 98.75 280 VAL A N 1
ATOM 2247 C CA . VAL A 1 280 ? -7.242 14.312 4.223 1 98.75 280 VAL A CA 1
ATOM 2248 C C . VAL A 1 280 ? -8.211 14.109 3.059 1 98.75 280 VAL A C 1
ATOM 2250 O O . VAL A 1 280 ? -9.414 13.945 3.264 1 98.75 280 VAL A O 1
ATOM 2253 N N . ASP A 1 281 ? -7.762 14.195 1.856 1 98.69 281 ASP A N 1
ATOM 2254 C CA . ASP A 1 281 ? -8.523 13.727 0.704 1 98.69 281 ASP A CA 1
ATOM 2255 C C . ASP A 1 281 ? -8.117 12.297 0.327 1 98.69 281 ASP A C 1
ATOM 2257 O O . ASP A 1 281 ? -7.027 12.078 -0.215 1 98.69 281 ASP A O 1
ATOM 2261 N N . ASN A 1 282 ? -9 11.344 0.506 1 98.38 282 ASN A N 1
ATOM 2262 C CA . ASN A 1 282 ? -8.703 9.93 0.29 1 98.38 282 ASN A CA 1
ATOM 2263 C C . ASN A 1 282 ? -8.75 9.57 -1.191 1 98.38 282 ASN A C 1
ATOM 2265 O O . ASN A 1 282 ? -8.352 8.469 -1.579 1 98.38 282 ASN A O 1
ATOM 2269 N N . ASP A 1 283 ? -9.266 10.469 -2.031 1 98.25 283 ASP A N 1
ATOM 2270 C CA . ASP A 1 283 ? -9.195 10.273 -3.475 1 98.25 283 ASP A CA 1
ATOM 2271 C C . ASP A 1 283 ? -7.953 10.93 -4.062 1 98.25 283 ASP A C 1
ATOM 2273 O O . ASP A 1 283 ? -8.039 12.016 -4.652 1 98.25 283 ASP A O 1
ATOM 2277 N N . TYR A 1 284 ? -6.879 10.25 -4.012 1 98.38 284 TYR A N 1
ATOM 2278 C CA . TYR A 1 284 ? -5.586 10.789 -4.43 1 98.38 284 TYR A CA 1
ATOM 2279 C C . TYR A 1 284 ? -5.441 10.742 -5.945 1 98.38 284 TYR A C 1
ATOM 2281 O O . TYR A 1 284 ? -4.445 11.219 -6.492 1 98.38 284 TYR A O 1
ATOM 2289 N N . ILE A 1 285 ? -6.355 10.195 -6.621 1 98 285 ILE A N 1
ATOM 2290 C CA . ILE A 1 285 ? -6.297 10.086 -8.078 1 98 285 ILE A CA 1
ATOM 2291 C C . ILE A 1 285 ? -7.105 11.219 -8.711 1 98 285 ILE A C 1
ATOM 2293 O O . ILE A 1 285 ? -6.598 11.945 -9.562 1 98 285 ILE A O 1
ATOM 2297 N N . ASN A 1 286 ? -8.336 11.469 -8.219 1 96.38 286 ASN A N 1
ATOM 2298 C CA . ASN A 1 286 ? -9.227 12.43 -8.867 1 96.38 286 ASN A CA 1
ATOM 2299 C C . ASN A 1 286 ? -9.656 13.523 -7.902 1 96.38 286 ASN A C 1
ATOM 2301 O O . ASN A 1 286 ? -10.391 14.438 -8.281 1 96.38 286 ASN A O 1
ATOM 2305 N N . GLY A 1 287 ? -9.203 13.422 -6.699 1 95.75 287 GLY A N 1
ATOM 2306 C CA . GLY A 1 287 ? -9.672 14.352 -5.68 1 95.75 287 GLY A CA 1
ATOM 2307 C C . GLY A 1 287 ? -9.117 15.75 -5.848 1 95.75 287 GLY A C 1
ATOM 2308 O O . GLY A 1 287 ? -8.102 15.945 -6.52 1 95.75 287 GLY A O 1
ATOM 2309 N N . ASP A 1 288 ? -9.836 16.688 -5.281 1 96.25 288 ASP A N 1
ATOM 2310 C CA . ASP A 1 288 ? -9.43 18.094 -5.152 1 96.25 288 ASP A CA 1
ATOM 2311 C C . ASP A 1 288 ? -9.75 18.625 -3.764 1 96.25 288 ASP A C 1
ATOM 2313 O O . ASP A 1 288 ? -10.797 19.266 -3.566 1 96.25 288 ASP A O 1
ATOM 2317 N N . LEU A 1 289 ? -8.82 18.469 -2.934 1 97.44 289 LEU A N 1
ATOM 2318 C CA . LEU A 1 289 ? -8.984 18.844 -1.536 1 97.44 289 LEU A CA 1
ATOM 2319 C C . LEU A 1 289 ? -9.359 20.328 -1.42 1 97.44 289 LEU A C 1
ATOM 2321 O O . LEU A 1 289 ? -10.219 20.688 -0.613 1 97.44 289 LEU A O 1
ATOM 2325 N N . PHE A 1 290 ? -8.867 21.188 -2.258 1 97.94 290 PHE A N 1
ATOM 2326 C CA . PHE A 1 290 ? -9 22.641 -2.131 1 97.94 290 PHE A CA 1
ATOM 2327 C C . PHE A 1 290 ? -10.367 23.094 -2.607 1 97.94 290 PHE A C 1
ATOM 2329 O O . PHE A 1 290 ? -10.781 24.234 -2.332 1 97.94 290 PHE A O 1
ATOM 2336 N N . ALA A 1 291 ? -11.062 22.281 -3.299 1 97 291 ALA A N 1
ATOM 2337 C CA . ALA A 1 291 ? -12.398 22.609 -3.771 1 97 291 ALA A CA 1
ATOM 2338 C C . ALA A 1 291 ? -13.328 22.922 -2.604 1 97 291 ALA A C 1
ATOM 2340 O O . ALA A 1 291 ? -14.234 23.766 -2.727 1 97 291 ALA A O 1
ATOM 2341 N N . ALA A 1 292 ? -13.094 22.312 -1.497 1 96 292 ALA A N 1
ATOM 2342 C CA . ALA A 1 292 ? -13.945 22.5 -0.323 1 96 292 ALA A CA 1
ATOM 2343 C C . ALA A 1 292 ? -13.805 23.906 0.243 1 96 292 ALA A C 1
ATOM 2345 O O . ALA A 1 292 ? -14.688 24.375 0.971 1 96 292 ALA A O 1
ATOM 2346 N N . PHE A 1 293 ? -12.766 24.594 -0.102 1 97.75 293 PHE A N 1
ATOM 2347 C CA . PHE A 1 293 ? -12.492 25.922 0.443 1 97.75 293 PHE A CA 1
ATOM 2348 C C . PHE A 1 293 ? -13.016 27 -0.493 1 97.75 293 PHE A C 1
ATOM 2350 O O . PHE A 1 293 ? -13.109 28.172 -0.106 1 97.75 293 PHE A O 1
ATOM 2357 N N . LYS A 1 294 ? -13.234 26.703 -1.776 1 93 294 LYS A N 1
ATOM 2358 C CA . LYS A 1 294 ? -13.484 27.688 -2.828 1 93 294 LYS A CA 1
ATOM 2359 C C . LYS A 1 294 ? -14.695 28.547 -2.498 1 93 294 LYS A C 1
ATOM 2361 O O . LYS A 1 294 ? -14.664 29.766 -2.688 1 93 294 LYS A O 1
ATOM 2366 N N . GLU A 1 295 ? -15.742 27.969 -1.984 1 86.81 295 GLU A N 1
ATOM 2367 C CA . GLU A 1 295 ? -16.953 28.766 -1.775 1 86.81 295 GLU A CA 1
ATOM 2368 C C . GLU A 1 295 ? -17.062 29.234 -0.328 1 86.81 295 GLU A C 1
ATOM 2370 O O . GLU A 1 295 ? -18.141 29.62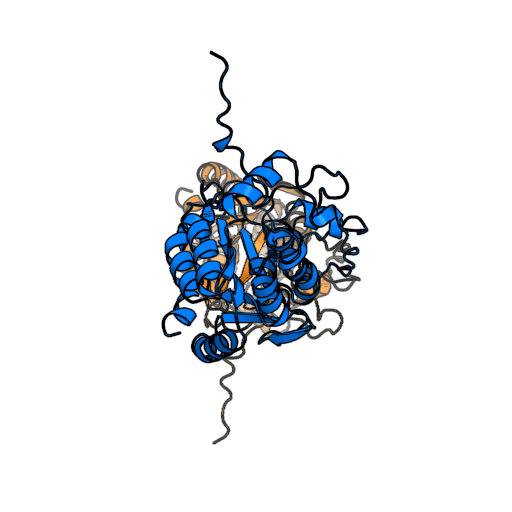5 0.123 1 86.81 295 GLU A O 1
ATOM 2375 N N . ILE A 1 296 ? -16.016 29.078 0.37 1 91.88 296 ILE A N 1
ATOM 2376 C CA . ILE A 1 296 ? -16.016 29.594 1.732 1 91.88 296 ILE A CA 1
ATOM 2377 C C . ILE A 1 296 ? -15.508 31.031 1.734 1 91.88 296 ILE A C 1
ATOM 2379 O O . ILE A 1 296 ? -14.477 31.344 1.133 1 91.88 296 ILE A O 1
ATOM 2383 N N . ASN B 1 1 ? -43.469 -10.125 -5.215 1 23.95 1 ASN B N 1
ATOM 2384 C CA . ASN B 1 1 ? -42.312 -9.906 -6.07 1 23.95 1 ASN B CA 1
ATOM 2385 C C . ASN B 1 1 ? -41.031 -9.977 -5.277 1 23.95 1 ASN B C 1
ATOM 2387 O O . ASN B 1 1 ? -40.781 -9.141 -4.41 1 23.95 1 ASN B O 1
ATOM 2391 N N . LEU B 1 2 ? -40.5 -11.141 -4.848 1 29.38 2 LEU B N 1
ATOM 2392 C CA . LEU B 1 2 ? -39.5 -11.578 -3.881 1 29.38 2 LEU B CA 1
ATOM 2393 C C . LEU B 1 2 ? -38.094 -11.031 -4.234 1 29.38 2 LEU B C 1
ATOM 2395 O O . LEU B 1 2 ? -37.625 -11.219 -5.352 1 29.38 2 LEU B O 1
ATOM 2399 N N . GLY B 1 3 ? -37.719 -9.852 -3.92 1 29.48 3 GLY B N 1
ATOM 2400 C CA . GLY B 1 3 ? -36.625 -8.984 -4.352 1 29.48 3 GLY B CA 1
ATOM 2401 C C . GLY B 1 3 ? -35.281 -9.672 -4.348 1 29.48 3 GLY B C 1
ATOM 2402 O O . GLY B 1 3 ? -34.812 -10.148 -3.305 1 29.48 3 GLY B O 1
ATOM 2403 N N . LEU B 1 4 ? -34.906 -10.492 -5.398 1 29.97 4 LEU B N 1
ATOM 2404 C CA . LEU B 1 4 ? -33.625 -11.117 -5.703 1 29.97 4 LEU B CA 1
ATOM 2405 C C . LEU B 1 4 ? -32.469 -10.195 -5.352 1 29.97 4 LEU B C 1
ATOM 2407 O O . LEU B 1 4 ? -32.344 -9.109 -5.926 1 29.97 4 LEU B O 1
ATOM 2411 N N . ILE B 1 5 ? -32.188 -10.023 -4.18 1 36.09 5 ILE B N 1
ATOM 2412 C CA . ILE B 1 5 ? -30.938 -9.391 -3.758 1 36.09 5 ILE B CA 1
ATOM 2413 C C . ILE B 1 5 ? -29.812 -9.805 -4.695 1 36.09 5 ILE B C 1
ATOM 2415 O O . ILE B 1 5 ? -29.516 -10.992 -4.832 1 36.09 5 ILE B O 1
ATOM 2419 N N . GLU B 1 6 ? -29.609 -9.242 -5.898 1 35.47 6 GLU B N 1
ATOM 2420 C CA . GLU B 1 6 ? -28.594 -9.547 -6.91 1 35.47 6 GLU B CA 1
ATOM 2421 C C . GLU B 1 6 ? -27.281 -9.961 -6.266 1 35.47 6 GLU B C 1
ATOM 2423 O O . GLU B 1 6 ? -26.688 -9.211 -5.484 1 35.47 6 GLU B O 1
ATOM 2428 N N . GLU B 1 7 ? -26.984 -11.094 -5.887 1 39.88 7 GLU B N 1
ATOM 2429 C CA . GLU B 1 7 ? -25.781 -11.773 -5.422 1 39.88 7 GLU B CA 1
ATOM 2430 C C . GLU B 1 7 ? -24.516 -11.102 -5.965 1 39.88 7 GLU B C 1
ATOM 2432 O O . GLU B 1 7 ? -23.422 -11.266 -5.406 1 39.88 7 GLU B O 1
ATOM 2437 N N . SER B 1 8 ? -24.516 -10.484 -7.129 1 40.38 8 SER B N 1
ATOM 2438 C CA . SER B 1 8 ? -23.391 -9.875 -7.844 1 40.38 8 SER B CA 1
ATOM 2439 C C . SER B 1 8 ? -22.781 -8.734 -7.039 1 40.38 8 SER B C 1
ATOM 2441 O O . SER B 1 8 ? -21.609 -8.414 -7.211 1 40.38 8 SER B O 1
ATOM 2443 N N . LYS B 1 9 ? -23.609 -8.016 -6.246 1 48.69 9 LYS B N 1
ATOM 2444 C CA . LYS B 1 9 ? -23.031 -6.816 -5.645 1 48.69 9 LYS B CA 1
ATOM 2445 C C . LYS B 1 9 ? -22.406 -7.129 -4.293 1 48.69 9 LYS B C 1
ATOM 2447 O O . LYS B 1 9 ? -22.344 -6.266 -3.414 1 48.69 9 LYS B O 1
ATOM 2452 N N . ILE B 1 10 ? -22.312 -8.391 -3.934 1 50.06 10 ILE B N 1
ATOM 2453 C CA . ILE B 1 10 ? -21.734 -8.555 -2.604 1 50.06 10 ILE B CA 1
ATOM 2454 C C . ILE B 1 10 ? -20.281 -8.062 -2.611 1 50.06 10 ILE B C 1
ATOM 2456 O O . ILE B 1 10 ? -19.453 -8.594 -3.342 1 50.06 10 ILE B O 1
ATOM 2460 N N . SER B 1 11 ? -19.984 -6.98 -2.113 1 66.44 11 SER B N 1
ATOM 2461 C CA . SER B 1 11 ? -18.688 -6.34 -1.941 1 66.44 11 SER B CA 1
ATOM 2462 C C . SER B 1 11 ? -17.719 -7.25 -1.188 1 66.44 11 SER B C 1
ATOM 2464 O O . SER B 1 11 ? -18.047 -7.75 -0.109 1 66.44 11 SER B O 1
ATOM 2466 N N . ARG B 1 12 ? -16.75 -7.953 -1.907 1 84.12 12 ARG B N 1
ATOM 2467 C CA . ARG B 1 12 ? -15.672 -8.75 -1.321 1 84.12 12 ARG B CA 1
ATOM 2468 C C . ARG B 1 12 ? -14.781 -7.891 -0.429 1 84.12 12 ARG B C 1
ATOM 2470 O O . ARG B 1 12 ? -14.281 -6.852 -0.86 1 84.12 12 ARG B O 1
ATOM 2477 N N . SER B 1 13 ? -14.609 -8.312 0.822 1 85.5 13 SER B N 1
ATOM 2478 C CA . SER B 1 13 ? -13.727 -7.578 1.724 1 85.5 13 SER B CA 1
ATOM 2479 C C . SER B 1 13 ? -12.266 -7.734 1.312 1 85.5 13 SER B C 1
ATOM 2481 O O . SER B 1 13 ? -11.469 -6.812 1.482 1 85.5 13 SER B O 1
ATOM 2483 N N . LEU B 1 14 ? -11.977 -8.922 0.765 1 88.69 14 LEU B N 1
ATOM 2484 C CA . LEU B 1 14 ? -10.656 -9.25 0.237 1 88.69 14 LEU B CA 1
ATOM 2485 C C . LEU B 1 14 ? -10.773 -9.891 -1.142 1 88.69 14 LEU B C 1
ATOM 2487 O O . LEU B 1 14 ? -11.867 -10.273 -1.567 1 88.69 14 LEU B O 1
ATOM 2491 N N . PRO B 1 15 ? -9.688 -9.898 -1.866 1 87.06 15 PRO B N 1
ATOM 2492 C CA . PRO B 1 15 ? -9.773 -10.531 -3.184 1 87.06 15 PRO B CA 1
ATOM 2493 C C . PRO B 1 15 ? -10.062 -12.031 -3.098 1 87.06 15 PRO B C 1
ATOM 2495 O O . PRO B 1 15 ? -10.406 -12.656 -4.105 1 87.06 15 PRO B O 1
ATOM 2498 N N . TRP B 1 16 ? -9.898 -12.641 -1.897 1 85.06 16 TRP B N 1
ATOM 2499 C CA . TRP B 1 16 ? -10.211 -14.039 -1.628 1 85.06 16 TRP B CA 1
ATOM 2500 C C . TRP B 1 16 ? -11.195 -14.164 -0.473 1 85.06 16 TRP B C 1
ATOM 2502 O O . TRP B 1 16 ? -11.367 -13.234 0.316 1 85.06 16 TRP B O 1
ATOM 2512 N N . ARG B 1 17 ? -11.781 -15.25 -0.448 1 78.25 17 ARG B N 1
ATOM 2513 C CA . ARG B 1 17 ? -12.836 -15.445 0.542 1 78.25 17 ARG B CA 1
ATOM 2514 C C . ARG B 1 17 ? -12.25 -15.781 1.909 1 78.25 17 ARG B C 1
ATOM 2516 O O . ARG B 1 17 ? -11.492 -16.75 2.047 1 78.25 17 ARG B O 1
ATOM 2523 N N . PRO B 1 18 ? -12.68 -15 2.879 1 78.25 18 PRO B N 1
ATOM 2524 C CA . PRO B 1 18 ? -12.219 -15.32 4.23 1 78.25 18 PRO B CA 1
ATOM 2525 C C . PRO B 1 18 ? -12.875 -16.578 4.797 1 78.25 18 PRO B C 1
ATOM 2527 O O . PRO B 1 18 ? -14.039 -16.844 4.508 1 78.25 18 PRO B O 1
ATOM 2530 N N . PRO B 1 19 ? -12.031 -17.312 5.539 1 75.25 19 PRO B N 1
ATOM 2531 C CA . PRO B 1 19 ? -12.641 -18.484 6.164 1 75.25 19 PRO B CA 1
ATOM 2532 C C . PRO B 1 19 ? -13.633 -18.125 7.27 1 75.25 19 PRO B C 1
ATOM 2534 O O . PRO B 1 19 ? -13.555 -17.031 7.832 1 75.25 19 PRO B O 1
ATOM 2537 N N . THR B 1 20 ? -14.516 -18.969 7.539 1 76.06 20 THR B N 1
ATOM 2538 C CA . THR B 1 20 ? -15.547 -18.766 8.555 1 76.06 20 THR B CA 1
ATOM 2539 C C . THR B 1 20 ? -15.008 -19.094 9.945 1 76.06 20 THR B C 1
ATOM 2541 O O . THR B 1 20 ? -15.625 -18.734 10.953 1 76.06 20 THR B O 1
ATOM 2544 N N . ASN B 1 21 ? -13.812 -19.625 9.969 1 77.75 21 ASN B N 1
ATOM 2545 C CA . ASN B 1 21 ? -13.188 -19.969 11.242 1 77.75 21 ASN B CA 1
ATOM 2546 C C . ASN B 1 21 ? -12.883 -18.719 12.078 1 77.75 21 ASN B C 1
ATOM 2548 O O . ASN B 1 21 ? -12.133 -17.844 11.633 1 77.75 21 ASN B O 1
ATOM 2552 N N . VAL B 1 22 ? -13.383 -18.672 13.219 1 77.94 22 VAL B N 1
ATOM 2553 C CA . VAL B 1 22 ? -13.312 -17.516 14.102 1 77.94 22 VAL B CA 1
ATOM 2554 C C . VAL B 1 22 ? -11.852 -17.188 14.414 1 77.94 22 VAL B C 1
ATOM 2556 O O . VAL B 1 22 ? -11.508 -16.031 14.672 1 77.94 22 VAL B O 1
ATOM 2559 N N . PHE B 1 23 ? -10.977 -18.25 14.328 1 79.94 23 PHE B N 1
ATOM 2560 C CA . PHE B 1 23 ? -9.57 -18.047 14.68 1 79.94 23 PHE B CA 1
ATOM 2561 C C . PHE B 1 23 ? -8.828 -17.344 13.547 1 79.94 23 PHE B C 1
ATOM 2563 O O . PHE B 1 23 ? -7.723 -16.844 13.75 1 79.94 23 PHE B O 1
ATOM 2570 N N . ARG B 1 24 ? -9.539 -17.266 12.414 1 85.12 24 ARG B N 1
ATOM 2571 C CA . ARG B 1 24 ? -8.859 -16.703 11.25 1 85.12 24 ARG B CA 1
ATOM 2572 C C . ARG B 1 24 ? -9.461 -15.359 10.852 1 85.12 24 ARG B C 1
ATOM 2574 O O . ARG B 1 24 ? -9.195 -14.859 9.758 1 85.12 24 ARG B O 1
ATOM 2581 N N . VAL B 1 25 ? -10.18 -14.844 11.734 1 80.75 25 VAL B N 1
ATOM 2582 C CA . VAL B 1 25 ? -10.953 -13.656 11.383 1 80.75 25 VAL B CA 1
ATOM 2583 C C . VAL B 1 25 ? -10.016 -12.492 11.086 1 80.75 25 VAL B C 1
ATOM 2585 O O . VAL B 1 25 ? -10.312 -11.648 10.242 1 80.75 25 VAL B O 1
ATOM 2588 N N . LYS B 1 26 ? -8.844 -12.539 11.633 1 83.5 26 LYS B N 1
ATOM 2589 C CA . LYS B 1 26 ? -7.941 -11.398 11.477 1 83.5 26 LYS B CA 1
ATOM 2590 C C . LYS B 1 26 ? -6.973 -11.617 10.32 1 83.5 26 LYS B C 1
ATOM 2592 O O . LYS B 1 26 ? -6.215 -10.711 9.961 1 83.5 26 LYS B O 1
ATOM 2597 N N . GLU B 1 27 ? -7.043 -12.836 9.727 1 89.12 27 GLU B N 1
ATOM 2598 C CA . GLU B 1 27 ? -6.137 -13.125 8.625 1 89.12 27 GLU B CA 1
ATOM 2599 C C . GLU B 1 27 ? -6.457 -12.258 7.406 1 89.12 27 GLU B C 1
ATOM 2601 O O . GLU B 1 27 ? -7.602 -12.219 6.949 1 89.12 27 GLU B O 1
ATOM 2606 N N . ASP B 1 28 ? -5.391 -11.562 6.914 1 91.31 28 ASP B N 1
ATOM 2607 C CA . ASP B 1 28 ? -5.688 -10.719 5.758 1 91.31 28 ASP B CA 1
ATOM 2608 C C . ASP B 1 28 ? -4.531 -10.719 4.762 1 91.31 28 ASP B C 1
ATOM 2610 O O . ASP B 1 28 ? -4.484 -9.891 3.854 1 91.31 28 ASP B O 1
ATOM 2614 N N . VAL B 1 29 ? -3.6 -11.648 4.934 1 93.88 29 VAL B N 1
ATOM 2615 C CA . VAL B 1 29 ? -2.5 -11.781 3.984 1 93.88 29 VAL B CA 1
ATOM 2616 C C . VAL B 1 29 ? -2.227 -13.266 3.717 1 93.88 29 VAL B C 1
ATOM 2618 O O . VAL B 1 29 ? -2.178 -14.07 4.648 1 93.88 29 VAL B O 1
ATOM 2621 N N . ARG B 1 30 ? -2.064 -13.617 2.494 1 94.62 30 ARG B N 1
ATOM 2622 C CA . ARG B 1 30 ? -1.741 -14.977 2.084 1 94.62 30 ARG B CA 1
ATOM 2623 C C . ARG B 1 30 ? -0.756 -14.984 0.92 1 94.62 30 ARG B C 1
ATOM 2625 O O . ARG B 1 30 ? -0.729 -14.039 0.121 1 94.62 30 ARG B O 1
ATOM 2632 N N . PRO B 1 31 ? 0.023 -16.062 0.818 1 95.81 31 PRO B N 1
ATOM 2633 C CA . PRO B 1 31 ? 0.772 -16.234 -0.428 1 95.81 31 PRO B CA 1
ATOM 2634 C C . PRO B 1 31 ? -0.133 -16.484 -1.63 1 95.81 31 PRO B C 1
ATOM 2636 O O . PRO B 1 31 ? -1.144 -17.188 -1.507 1 95.81 31 PRO B O 1
ATOM 2639 N N . ILE B 1 32 ? 0.192 -16 -2.719 1 97.06 32 ILE B N 1
ATOM 2640 C CA . ILE B 1 32 ? -0.654 -16.047 -3.906 1 97.06 32 ILE B CA 1
ATOM 2641 C C . ILE B 1 32 ? -0.701 -17.484 -4.449 1 97.06 32 ILE B C 1
ATOM 2643 O O . ILE B 1 32 ? -1.575 -17.812 -5.25 1 97.06 32 ILE B O 1
ATOM 2647 N N . PHE B 1 33 ? 0.194 -18.359 -4.023 1 97.25 33 PHE B N 1
ATOM 2648 C CA . PHE B 1 33 ? 0.422 -19.672 -4.629 1 97.25 33 PHE B CA 1
ATOM 2649 C C . PHE B 1 33 ? -0.81 -20.562 -4.488 1 97.25 33 PHE B C 1
ATOM 2651 O O . PHE B 1 33 ? -1.105 -21.359 -5.371 1 97.25 33 PHE B O 1
ATOM 2658 N N . TRP B 1 34 ? -1.507 -20.359 -3.363 1 95.94 34 TRP B N 1
ATOM 2659 C CA . TRP B 1 34 ? -2.668 -21.203 -3.074 1 95.94 34 TRP B CA 1
ATOM 2660 C C . TRP B 1 34 ? -3.959 -20.5 -3.492 1 95.94 34 TRP B C 1
ATOM 2662 O O . TRP B 1 34 ? -5.047 -20.891 -3.066 1 95.94 34 TRP B O 1
ATOM 2672 N N . ALA B 1 35 ? -3.826 -19.469 -4.285 1 94.94 35 ALA B N 1
ATOM 2673 C CA . ALA B 1 35 ? -5 -18.688 -4.68 1 94.94 35 ALA B CA 1
ATOM 2674 C C . ALA B 1 35 ? -6.086 -19.594 -5.254 1 94.94 35 ALA B C 1
ATOM 2676 O O . ALA B 1 35 ? -7.277 -19.375 -5.031 1 94.94 35 ALA B O 1
ATOM 2677 N N . ASN B 1 36 ? -5.699 -20.656 -5.953 1 94.75 36 ASN B N 1
ATOM 2678 C CA . ASN B 1 36 ? -6.656 -21.547 -6.598 1 94.75 36 ASN B CA 1
ATOM 2679 C C . ASN B 1 36 ? -6.914 -22.797 -5.758 1 94.75 36 ASN B C 1
ATOM 2681 O O . ASN B 1 36 ? -7.598 -23.719 -6.199 1 94.75 36 ASN B O 1
ATOM 2685 N N . ARG B 1 37 ? -6.336 -22.859 -4.605 1 95.31 37 ARG B N 1
ATOM 2686 C CA . ARG B 1 37 ? -6.5 -24 -3.729 1 95.31 37 ARG B CA 1
ATOM 2687 C C . ARG B 1 37 ? -6.699 -23.578 -2.281 1 95.31 37 ARG B C 1
ATOM 2689 O O . ARG B 1 37 ? -5.922 -23.953 -1.4 1 95.31 37 ARG B O 1
ATOM 2696 N N . PRO B 1 38 ? -7.781 -22.859 -2.084 1 92.88 38 PRO B N 1
ATOM 2697 C CA . PRO B 1 38 ? -8.016 -22.281 -0.752 1 92.88 38 PRO B CA 1
ATOM 2698 C C . PRO B 1 38 ? -8.164 -23.359 0.325 1 92.88 38 PRO B C 1
ATOM 2700 O O . PRO B 1 38 ? -7.727 -23.156 1.463 1 92.88 38 PRO B O 1
ATOM 2703 N N . LYS B 1 39 ? -8.758 -24.484 0.014 1 91.94 39 LYS B N 1
ATOM 2704 C CA . LYS B 1 39 ? -8.922 -25.547 1.002 1 91.94 39 LYS B CA 1
ATOM 2705 C C . LYS B 1 39 ? -7.574 -26.141 1.398 1 91.94 39 LYS B C 1
ATOM 2707 O O . LYS B 1 39 ? -7.34 -26.438 2.572 1 91.94 39 LYS B O 1
ATOM 2712 N N . SER B 1 40 ? -6.812 -26.359 0.43 1 94.31 40 SER B N 1
ATOM 2713 C CA . SER B 1 40 ? -5.473 -26.859 0.72 1 94.31 40 SER B CA 1
ATOM 2714 C C . SER B 1 40 ? -4.707 -25.906 1.621 1 94.31 40 SER B C 1
ATOM 2716 O O . SER B 1 40 ? -4.074 -26.328 2.592 1 94.31 40 SER B O 1
ATOM 2718 N N . TYR B 1 41 ? -4.762 -24.609 1.334 1 93.75 41 TYR B N 1
ATOM 2719 C CA . TYR B 1 41 ? -4.09 -23.609 2.152 1 93.75 41 TYR B CA 1
ATOM 2720 C C . TYR B 1 41 ? -4.535 -23.703 3.605 1 93.75 41 TYR B C 1
ATOM 2722 O O . TYR B 1 41 ? -3.703 -23.688 4.52 1 93.75 41 TYR B O 1
ATOM 2730 N N . ILE B 1 42 ? -5.805 -23.75 3.73 1 90.88 42 ILE B N 1
ATOM 2731 C CA . ILE B 1 42 ? -6.363 -23.812 5.078 1 90.88 42 ILE B CA 1
ATOM 2732 C C . ILE B 1 42 ? -5.855 -25.062 5.797 1 90.88 42 ILE B C 1
ATOM 2734 O O . ILE B 1 42 ? -5.434 -24.984 6.953 1 90.88 42 ILE B O 1
ATOM 2738 N N . SER B 1 43 ? -5.852 -26.094 5.133 1 90.94 43 SER B N 1
ATOM 2739 C CA . SER B 1 43 ? -5.391 -27.344 5.715 1 90.94 43 SER B CA 1
ATOM 2740 C C . SER B 1 43 ? -3.914 -27.281 6.09 1 90.94 43 SER B C 1
ATOM 2742 O O . SER B 1 43 ? -3.512 -27.766 7.145 1 90.94 43 SER B O 1
ATOM 2744 N N . ARG B 1 44 ? -3.123 -26.672 5.27 1 92.56 44 ARG B N 1
ATOM 2745 C CA . ARG B 1 44 ? -1.68 -26.594 5.465 1 92.56 44 ARG B CA 1
ATOM 2746 C C . ARG B 1 44 ? -1.335 -25.656 6.621 1 92.56 44 ARG B C 1
ATOM 2748 O O . ARG B 1 44 ? -0.235 -25.734 7.172 1 92.56 44 ARG B O 1
ATOM 2755 N N . THR B 1 45 ? -2.27 -24.781 6.965 1 91.19 45 THR B N 1
ATOM 2756 C CA . THR B 1 45 ? -1.957 -23.75 7.957 1 91.19 45 THR B CA 1
ATOM 2757 C C . THR B 1 45 ? -2.762 -23.969 9.234 1 91.19 45 THR B C 1
ATOM 2759 O O . THR B 1 45 ? -2.844 -23.078 10.086 1 91.19 45 THR B O 1
ATOM 2762 N N . LEU B 1 46 ? -3.424 -25.016 9.453 1 85.56 46 LEU B N 1
ATOM 2763 C CA . LEU B 1 46 ? -4.27 -25.328 10.602 1 85.56 46 LEU B CA 1
ATOM 2764 C C . LEU B 1 46 ? -3.475 -25.234 11.898 1 85.56 46 LEU B C 1
ATOM 2766 O O . LEU B 1 46 ? -4.012 -24.844 12.938 1 85.56 46 LEU B O 1
ATOM 2770 N N . GLY B 1 47 ? -2.27 -25.469 11.938 1 80.31 47 GLY B N 1
ATOM 2771 C CA . GLY B 1 47 ? -1.473 -25.531 13.148 1 80.31 47 GLY B CA 1
ATOM 2772 C C . GLY B 1 47 ? -0.869 -24.203 13.547 1 80.31 47 GLY B C 1
ATOM 2773 O O . GLY B 1 47 ? -0.119 -24.125 14.523 1 80.31 47 GLY B O 1
ATOM 2774 N N . TRP B 1 48 ? -1.27 -23.156 12.867 1 85.19 48 TRP B N 1
ATOM 2775 C CA . TRP B 1 48 ? -0.668 -21.875 13.172 1 85.19 48 TRP B CA 1
ATOM 2776 C C . TRP B 1 48 ? -1.312 -21.25 14.406 1 85.19 48 TRP B C 1
ATOM 2778 O O . TRP B 1 48 ? -2.531 -21.328 14.586 1 85.19 48 TRP B O 1
ATOM 2788 N N . ASP B 1 49 ? -0.494 -20.703 15.211 1 80.75 49 ASP B N 1
ATOM 2789 C CA . ASP B 1 49 ? -0.991 -20.031 16.406 1 80.75 49 ASP B CA 1
ATOM 2790 C C . ASP B 1 49 ? -1.615 -18.688 16.062 1 80.75 49 ASP B C 1
ATOM 2792 O O . ASP B 1 49 ? -2.594 -18.266 16.688 1 80.75 49 ASP B O 1
ATOM 2796 N N . GLN B 1 50 ? -0.973 -18.062 15.156 1 81.81 50 GLN B N 1
ATOM 2797 C CA . GLN B 1 50 ? -1.436 -16.766 14.672 1 81.81 50 GLN B CA 1
ATOM 2798 C C . GLN B 1 50 ? -1.346 -16.688 13.148 1 81.81 50 GLN B C 1
ATOM 2800 O O . GLN B 1 50 ? -0.375 -17.156 12.555 1 81.81 50 GLN B O 1
ATOM 2805 N N . TYR B 1 51 ? -2.426 -16.125 12.711 1 87.19 51 TYR B N 1
ATOM 2806 C CA . TYR B 1 51 ? -2.449 -15.953 11.266 1 87.19 51 TYR B CA 1
ATOM 2807 C C . TYR B 1 51 ? -1.993 -14.547 10.867 1 87.19 51 TYR B C 1
ATOM 2809 O O . TYR B 1 51 ? -2.229 -13.586 11.602 1 87.19 51 TYR B O 1
ATOM 2817 N N . PRO B 1 52 ? -1.37 -14.508 9.734 1 86.38 52 PRO B N 1
ATOM 2818 C CA . PRO B 1 52 ? -0.778 -13.227 9.344 1 86.38 52 PRO B CA 1
ATOM 2819 C C . PRO B 1 52 ? -1.815 -12.109 9.211 1 86.38 52 PRO B C 1
ATOM 2821 O O . PRO B 1 52 ? -2.881 -12.328 8.625 1 86.38 52 PRO B O 1
ATOM 2824 N N . HIS B 1 53 ? -1.476 -11.016 9.75 1 85.19 53 HIS B N 1
ATOM 2825 C CA . HIS B 1 53 ? -2.309 -9.82 9.711 1 85.19 53 HIS B CA 1
ATOM 2826 C C . HIS B 1 53 ? -1.468 -8.57 9.453 1 85.19 53 HIS B C 1
ATOM 2828 O O . HIS B 1 53 ? -0.532 -8.289 10.203 1 85.19 53 HIS B O 1
ATOM 2834 N N . GLY B 1 54 ? -1.799 -7.883 8.406 1 83.19 54 GLY B N 1
ATOM 2835 C CA . GLY B 1 54 ? -1.052 -6.691 8.031 1 83.19 54 GLY B CA 1
ATOM 2836 C C . GLY B 1 54 ? 0.146 -6.992 7.148 1 83.19 54 GLY B C 1
ATOM 2837 O O . GLY B 1 54 ? 0.143 -6.676 5.957 1 83.19 54 GLY B O 1
ATOM 2838 N N . ARG B 1 55 ? 1.152 -7.555 7.855 1 84.5 55 ARG B N 1
ATOM 2839 C CA . ARG B 1 55 ? 2.375 -7.887 7.133 1 84.5 55 ARG B CA 1
ATOM 2840 C C . ARG B 1 55 ? 2.672 -9.383 7.215 1 84.5 55 ARG B C 1
ATOM 2842 O O . ARG B 1 55 ? 2.471 -10 8.258 1 84.5 55 ARG B O 1
ATOM 2849 N N . TRP B 1 56 ? 3.143 -9.883 6.125 1 87.06 56 TRP B N 1
ATOM 2850 C CA . TRP B 1 56 ? 3.5 -11.297 6.074 1 87.06 56 TRP B CA 1
ATOM 2851 C C . TRP B 1 56 ? 4.809 -11.555 6.82 1 87.06 56 TRP B C 1
ATOM 2853 O O . TRP B 1 56 ? 4.93 -12.539 7.551 1 87.06 56 TRP B O 1
ATOM 2863 N N . GLY B 1 57 ? 5.73 -10.617 6.641 1 70.38 57 GLY B N 1
ATOM 2864 C CA . GLY B 1 57 ? 7.055 -10.789 7.211 1 70.38 57 GLY B CA 1
ATOM 2865 C C . GLY B 1 57 ? 7.055 -10.805 8.727 1 70.38 57 GLY B C 1
ATOM 2866 O O . GLY B 1 57 ? 8 -11.289 9.352 1 70.38 57 GLY B O 1
ATOM 2867 N N . ASP B 1 58 ? 6.164 -10.203 9.25 1 63.47 58 ASP B N 1
ATOM 2868 C CA . ASP B 1 58 ? 6.098 -10.102 10.711 1 63.47 58 ASP B CA 1
ATOM 2869 C C . ASP B 1 58 ? 5.566 -11.398 11.32 1 63.47 58 ASP B C 1
ATOM 2871 O O . ASP B 1 58 ? 5.68 -11.609 12.531 1 63.47 58 ASP B O 1
ATOM 2875 N N . SER B 1 59 ? 4.973 -12.078 10.414 1 57.69 59 SER B N 1
ATOM 2876 C CA . SER B 1 59 ? 4.301 -13.242 10.984 1 57.69 59 SER B CA 1
ATOM 2877 C C . SER B 1 59 ? 5.273 -14.398 11.18 1 57.69 59 SER B C 1
ATOM 2879 O O . SER B 1 59 ? 6.074 -14.703 10.297 1 57.69 59 SER B O 1
ATOM 2881 N N . ARG B 1 60 ? 5.961 -14.344 12.336 1 54.62 60 ARG B N 1
ATOM 2882 C CA . ARG B 1 60 ? 6.738 -15.516 12.719 1 54.62 60 ARG B CA 1
ATOM 2883 C C . ARG B 1 60 ? 6.004 -16.797 12.367 1 54.62 60 ARG B C 1
ATOM 2885 O O . ARG B 1 60 ? 5.355 -17.406 13.219 1 54.62 60 ARG B O 1
ATOM 2892 N N . ASN B 1 61 ? 5.441 -16.844 11.211 1 58.5 61 ASN B N 1
ATOM 2893 C CA . ASN B 1 61 ? 4.539 -17.953 10.906 1 58.5 61 ASN B CA 1
ATOM 2894 C C . ASN B 1 61 ? 5.258 -19.297 10.945 1 58.5 61 ASN B C 1
ATOM 2896 O O . ASN B 1 61 ? 6.25 -19.5 10.242 1 58.5 61 ASN B O 1
ATOM 2900 N N . PRO B 1 62 ? 4.727 -20.094 11.922 1 62.72 62 PRO B N 1
ATOM 2901 C CA . PRO B 1 62 ? 5.289 -21.438 12.031 1 62.72 62 PRO B CA 1
ATOM 2902 C C . PRO B 1 62 ? 5.32 -22.172 10.695 1 62.72 62 PRO B C 1
ATOM 2904 O O . PRO B 1 62 ? 4.895 -21.625 9.672 1 62.72 62 PRO B O 1
ATOM 2907 N N . SER B 1 63 ? 5.512 -23.562 10.68 1 78.81 63 SER B N 1
ATOM 2908 C CA . SER B 1 63 ? 5.832 -24.625 9.734 1 78.81 63 SER B CA 1
ATOM 2909 C C . SER B 1 63 ? 4.57 -25.203 9.094 1 78.81 63 SER B C 1
ATOM 2911 O O . SER B 1 63 ? 3.648 -25.625 9.797 1 78.81 63 SER B O 1
ATOM 2913 N N . TYR B 1 64 ? 4.301 -24.906 7.824 1 89.06 64 TYR B N 1
ATOM 2914 C CA . TYR B 1 64 ? 3.256 -25.562 7.047 1 89.06 64 TYR B CA 1
ATOM 2915 C C . TYR B 1 64 ? 3.135 -27.031 7.43 1 89.06 64 TYR B C 1
ATOM 2917 O O . TYR B 1 64 ? 4.145 -27.703 7.645 1 89.06 64 TYR B O 1
ATOM 2925 N N . GLY B 1 65 ? 1.992 -27.406 7.695 1 87.44 65 GLY B N 1
ATOM 2926 C CA . GLY B 1 65 ? 1.771 -28.812 7.957 1 87.44 65 GLY B CA 1
ATOM 2927 C C . GLY B 1 65 ? 2.215 -29.703 6.816 1 87.44 65 GLY B C 1
ATOM 2928 O O . GLY B 1 65 ? 2.482 -29.234 5.711 1 87.44 65 GLY B O 1
ATOM 2929 N N . ALA B 1 66 ? 2.217 -30.969 7.078 1 87.69 66 ALA B N 1
ATOM 2930 C CA . ALA B 1 66 ? 2.66 -31.969 6.094 1 87.69 66 ALA B CA 1
ATOM 2931 C C . ALA B 1 66 ? 1.633 -32.125 4.977 1 87.69 66 ALA B C 1
ATOM 2933 O O . ALA B 1 66 ? 0.44 -31.891 5.184 1 87.69 66 ALA B O 1
ATOM 2934 N N . LEU B 1 67 ? 2.16 -32.438 3.836 1 90.38 67 LEU B N 1
ATOM 2935 C CA . LEU B 1 67 ? 1.29 -32.812 2.721 1 90.38 67 LEU B CA 1
ATOM 2936 C C . LEU B 1 67 ? 0.681 -34.188 2.932 1 90.38 67 LEU B C 1
ATOM 2938 O O . LEU B 1 67 ? 1.392 -35.125 3.258 1 90.38 67 LEU B O 1
ATOM 2942 N N . THR B 1 68 ? -0.61 -34.219 2.881 1 89.5 68 THR B N 1
ATOM 2943 C CA . THR B 1 68 ? -1.318 -35.5 3.016 1 89.5 68 THR B CA 1
ATOM 2944 C C . THR B 1 68 ? -2.201 -35.75 1.797 1 89.5 68 THR B C 1
ATOM 2946 O O . THR B 1 68 ? -2.338 -34.875 0.928 1 89.5 68 THR B O 1
ATOM 2949 N N . ASP B 1 69 ? -2.795 -36.906 1.838 1 88 69 ASP B N 1
ATOM 2950 C CA . ASP B 1 69 ? -3.676 -37.25 0.731 1 88 69 ASP B CA 1
ATOM 2951 C C . ASP B 1 69 ? -4.922 -36.375 0.712 1 88 69 ASP B C 1
ATOM 2953 O O . ASP B 1 69 ? -5.547 -36.188 -0.335 1 88 69 ASP B O 1
ATOM 2957 N N . TYR B 1 70 ? -5.203 -35.906 1.746 1 85.38 70 TYR B N 1
ATOM 2958 C CA . TYR B 1 70 ? -6.387 -35.062 1.879 1 85.38 70 TYR B CA 1
ATOM 2959 C C . TYR B 1 70 ? -6.34 -33.875 0.901 1 85.38 70 TYR B C 1
ATOM 2961 O O . TYR B 1 70 ? -7.367 -33.5 0.338 1 85.38 70 TYR B O 1
ATOM 2969 N N . GLN B 1 71 ? -5.223 -33.406 0.624 1 89.06 71 GLN B N 1
ATOM 2970 C CA . GLN B 1 71 ? -5.07 -32.219 -0.223 1 89.06 71 GLN B CA 1
ATOM 2971 C C . GLN B 1 71 ? -5.395 -32.562 -1.678 1 89.06 71 GLN B C 1
ATOM 2973 O O . GLN B 1 71 ? -5.621 -31.641 -2.484 1 89.06 71 GLN B O 1
ATOM 2978 N N . PHE B 1 72 ? -5.414 -33.844 -1.939 1 91.12 72 PHE B N 1
ATOM 2979 C CA . PHE B 1 72 ? -5.613 -34.25 -3.33 1 91.12 72 PHE B CA 1
ATOM 2980 C C . PHE B 1 72 ? -6.973 -34.906 -3.521 1 91.12 72 PHE B C 1
ATOM 2982 O O . PHE B 1 72 ? -7.312 -35.344 -4.625 1 91.12 72 PHE B O 1
ATOM 2989 N N . THR B 1 73 ? -7.668 -34.938 -2.426 1 87.75 73 THR B N 1
ATOM 2990 C CA . THR B 1 73 ? -9.008 -35.5 -2.506 1 87.75 73 THR B CA 1
ATOM 2991 C C . THR B 1 73 ? -9.992 -34.5 -3.076 1 87.75 73 THR B C 1
ATOM 2993 O O . THR B 1 73 ? -9.914 -33.312 -2.77 1 87.75 73 THR B O 1
ATOM 2996 N N . ARG B 1 74 ? -10.93 -34.969 -3.93 1 87.38 74 ARG B N 1
ATOM 2997 C CA . ARG B 1 74 ? -11.914 -34.094 -4.566 1 87.38 74 ARG B CA 1
ATOM 2998 C C . ARG B 1 74 ? -13.328 -34.625 -4.344 1 87.38 74 ARG B C 1
ATOM 3000 O O . ARG B 1 74 ? -13.547 -35.844 -4.301 1 87.38 74 ARG B O 1
ATOM 3007 N N . PRO B 1 75 ? -14.133 -33.625 -4.246 1 84.81 75 PRO B N 1
ATOM 3008 C CA . PRO B 1 75 ? -15.531 -34.062 -4.266 1 84.81 75 PRO B CA 1
ATOM 3009 C C . PRO B 1 75 ? -15.883 -34.844 -5.527 1 84.81 75 PRO B C 1
ATOM 3011 O O . PRO B 1 75 ? -15.289 -34.625 -6.586 1 84.81 75 PRO B O 1
ATOM 3014 N N . ARG B 1 76 ? -16.906 -35.688 -5.359 1 84.06 76 ARG B N 1
ATOM 3015 C CA . ARG B 1 76 ? -17.281 -36.594 -6.426 1 84.06 76 ARG B CA 1
ATOM 3016 C C . ARG B 1 76 ? -17.547 -35.844 -7.727 1 84.06 76 ARG B C 1
ATOM 3018 O O . ARG B 1 76 ? -17.047 -36.25 -8.789 1 84.06 76 ARG B O 1
ATOM 3025 N N . GLY B 1 77 ? -18.297 -34.812 -7.668 1 82.31 77 GLY B N 1
ATOM 3026 C CA . GLY B 1 77 ? -18.641 -34.062 -8.859 1 82.31 77 GLY B CA 1
ATOM 3027 C C . GLY B 1 77 ? -17.422 -33.469 -9.562 1 82.31 77 GLY B C 1
ATOM 3028 O O . GLY B 1 77 ? -17.297 -33.562 -10.781 1 82.31 77 GLY B O 1
ATOM 3029 N N . ARG B 1 78 ? -16.562 -33 -8.852 1 86.5 78 ARG B N 1
ATOM 3030 C CA . ARG B 1 78 ? -15.336 -32.406 -9.406 1 86.5 78 ARG B CA 1
ATOM 3031 C C . ARG B 1 78 ? -14.422 -33.5 -9.969 1 86.5 78 ARG B C 1
ATOM 3033 O O . ARG B 1 78 ? -13.789 -33.312 -11.008 1 86.5 78 ARG B O 1
ATOM 3040 N N . GLY B 1 79 ? -14.422 -34.562 -9.273 1 89.38 79 GLY B N 1
ATOM 3041 C CA . GLY B 1 79 ? -13.633 -35.688 -9.75 1 89.38 79 GLY B CA 1
ATOM 3042 C C . GLY B 1 79 ? -14.102 -36.219 -11.094 1 89.38 79 GLY B C 1
ATOM 3043 O O . GLY B 1 79 ? -13.281 -36.5 -11.961 1 89.38 79 GLY B O 1
ATOM 3044 N N . LYS B 1 80 ? -15.359 -36.281 -11.242 1 92.62 80 LYS B N 1
ATOM 3045 C CA . LYS B 1 80 ? -15.93 -36.75 -12.5 1 92.62 80 LYS B CA 1
ATOM 3046 C C . LYS B 1 80 ? -15.594 -35.812 -13.648 1 92.62 80 LYS B C 1
ATOM 3048 O O . LYS B 1 80 ? -15.25 -36.25 -14.75 1 92.62 80 LYS B O 1
ATOM 3053 N N . LYS B 1 81 ? -15.719 -34.594 -13.367 1 93.5 81 LYS B N 1
ATOM 3054 C CA . LYS B 1 81 ? -15.422 -33.594 -14.391 1 93.5 81 LYS B CA 1
ATOM 3055 C C . LYS B 1 81 ? -13.953 -33.656 -14.805 1 93.5 81 LYS B C 1
ATOM 3057 O O . LYS B 1 81 ? -13.633 -33.562 -15.992 1 93.5 81 LYS B O 1
ATOM 3062 N N . LEU B 1 82 ? -13.133 -33.75 -13.852 1 94.38 82 LEU B N 1
ATOM 3063 C CA . LEU B 1 82 ? -11.703 -33.875 -14.125 1 94.38 82 LEU B CA 1
ATOM 3064 C C . LEU B 1 82 ? -11.406 -35.125 -14.969 1 94.38 82 LEU B C 1
ATOM 3066 O O . LEU B 1 82 ? -10.586 -35.062 -15.891 1 94.38 82 LEU B O 1
ATOM 3070 N N . GLN B 1 83 ? -12.055 -36.219 -14.625 1 94.94 83 GLN B N 1
ATOM 3071 C CA . GLN B 1 83 ? -11.891 -37.438 -15.383 1 94.94 83 GLN B CA 1
ATOM 3072 C C . GLN B 1 83 ? -12.312 -37.25 -16.844 1 94.94 83 GLN B C 1
ATOM 3074 O O . GLN B 1 83 ? -11.609 -37.688 -17.75 1 94.94 83 GLN B O 1
ATOM 3079 N N . GLU B 1 84 ? -13.344 -36.625 -17.031 1 95.31 84 GLU B N 1
ATOM 3080 C CA . GLU B 1 84 ? -13.883 -36.375 -18.375 1 95.31 84 GLU B CA 1
ATOM 3081 C C . GLU B 1 84 ? -12.977 -35.469 -19.188 1 95.31 84 GLU B C 1
ATOM 3083 O O . GLU B 1 84 ? -12.766 -35.688 -20.375 1 95.31 84 GLU B O 1
ATOM 3088 N N . GLU B 1 85 ? -12.414 -34.531 -18.547 1 95.94 85 GLU B N 1
ATOM 3089 C CA . GLU B 1 85 ? -11.727 -33.469 -19.266 1 95.94 85 GLU B CA 1
ATOM 3090 C C . GLU B 1 85 ? -10.234 -33.75 -19.375 1 95.94 85 GLU B C 1
ATOM 3092 O O . GLU B 1 85 ? -9.594 -33.344 -20.344 1 95.94 85 GLU B O 1
ATOM 3097 N N . TRP B 1 86 ? -9.656 -34.438 -18.453 1 96.62 86 TRP B N 1
ATOM 3098 C CA . TRP B 1 86 ? -8.195 -34.5 -18.375 1 96.62 86 TRP B CA 1
ATOM 3099 C C . TRP B 1 86 ? -7.699 -35.938 -18.562 1 96.62 86 TRP B C 1
ATOM 3101 O O . TRP B 1 86 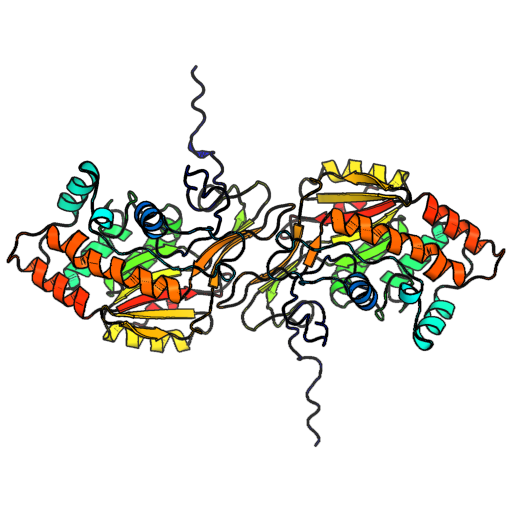? -6.512 -36.156 -18.812 1 96.62 86 TRP B O 1
ATOM 3111 N N . ALA B 1 87 ? -8.609 -36.875 -18.453 1 95.69 87 ALA B N 1
ATOM 3112 C CA . ALA B 1 87 ? -8.219 -38.281 -18.688 1 95.69 87 ALA B CA 1
ATOM 3113 C C . ALA B 1 87 ? -8.227 -38.594 -20.172 1 95.69 87 ALA B C 1
ATOM 3115 O O . ALA B 1 87 ? -8.828 -39.594 -20.594 1 95.69 87 ALA B O 1
ATOM 3116 N N . VAL B 1 88 ? -7.719 -37.781 -20.953 1 96.12 88 VAL B N 1
ATOM 3117 C CA . VAL B 1 88 ? -7.492 -37.969 -22.375 1 96.12 88 VAL B CA 1
ATOM 3118 C C . VAL B 1 88 ? -6.043 -38.375 -22.625 1 96.12 88 VAL B C 1
ATOM 3120 O O . VAL B 1 88 ? -5.113 -37.781 -22.094 1 96.12 88 VAL B O 1
ATOM 3123 N N . PRO B 1 89 ? -5.895 -39.406 -23.375 1 96.31 89 PRO B N 1
ATOM 3124 C CA . PRO B 1 89 ? -4.539 -39.938 -23.547 1 96.31 89 PRO B CA 1
ATOM 3125 C C . PRO B 1 89 ? -3.543 -38.875 -23.984 1 96.31 89 PRO B C 1
ATOM 3127 O O . PRO B 1 89 ? -3.852 -38.062 -24.859 1 96.31 89 PRO B O 1
ATOM 3130 N N . VAL B 1 90 ? -2.4 -38.875 -23.359 1 96.56 90 VAL B N 1
ATOM 3131 C CA . VAL B 1 90 ? -1.281 -38 -23.656 1 96.56 90 VAL B CA 1
ATOM 3132 C C . VAL B 1 90 ? -0.169 -38.781 -24.359 1 96.56 90 VAL B C 1
ATOM 3134 O O . VAL B 1 90 ? 0.385 -39.719 -23.797 1 96.56 90 VAL B O 1
ATOM 3137 N N . LYS B 1 91 ? 0.163 -38.312 -25.547 1 96.62 91 LYS B N 1
ATOM 3138 C CA . LYS B 1 91 ? 1.153 -39.031 -26.328 1 96.62 91 LYS B CA 1
ATOM 3139 C C . LYS B 1 91 ? 2.471 -38.25 -26.406 1 96.62 91 LYS B C 1
ATOM 3141 O O . LYS B 1 91 ? 3.508 -38.844 -26.75 1 96.62 91 LYS B O 1
ATOM 3146 N N . SER B 1 92 ? 2.377 -37.031 -26.141 1 96.56 92 SER B N 1
ATOM 3147 C CA . SER B 1 92 ? 3.557 -36.156 -26.219 1 96.56 92 SER B CA 1
ATOM 3148 C C . SER B 1 92 ? 3.412 -34.938 -25.312 1 96.56 92 SER B C 1
ATOM 3150 O O . SER B 1 92 ? 2.338 -34.688 -24.766 1 96.56 92 SER B O 1
ATOM 3152 N N . VAL B 1 93 ? 4.512 -34.219 -25.188 1 96.62 93 VAL B N 1
ATOM 3153 C CA . VAL B 1 93 ? 4.5 -32.969 -24.391 1 96.62 93 VAL B CA 1
ATOM 3154 C C . VAL B 1 93 ? 3.582 -31.953 -25.062 1 96.62 93 VAL B C 1
ATOM 3156 O O . VAL B 1 93 ? 2.932 -31.156 -24.375 1 96.62 93 VAL B O 1
ATOM 3159 N N . GLU B 1 94 ? 3.496 -32.031 -26.391 1 97.12 94 GLU B N 1
ATOM 3160 C CA . GLU B 1 94 ? 2.613 -31.109 -27.125 1 97.12 94 GLU B CA 1
ATOM 3161 C C . GLU B 1 94 ? 1.156 -31.328 -26.719 1 97.12 94 GLU B C 1
ATOM 3163 O O . GLU B 1 94 ? 0.375 -30.375 -26.688 1 97.12 94 GLU B O 1
ATOM 3168 N N . ASP B 1 95 ? 0.829 -32.531 -26.406 1 97.5 95 ASP B N 1
ATOM 3169 C CA . ASP B 1 95 ? -0.526 -32.812 -25.953 1 97.5 95 ASP B CA 1
ATOM 3170 C C . ASP B 1 95 ? -0.792 -32.156 -24.594 1 97.5 95 ASP B C 1
ATOM 3172 O O . ASP B 1 95 ? -1.908 -31.719 -24.328 1 97.5 95 ASP B O 1
ATOM 3176 N N . ILE B 1 96 ? 0.237 -32.188 -23.734 1 98.06 96 ILE B N 1
ATOM 3177 C CA . ILE B 1 96 ? 0.121 -31.516 -22.438 1 98.06 96 ILE B CA 1
ATOM 3178 C C . ILE B 1 96 ? -0.098 -30.016 -22.641 1 98.06 96 ILE B C 1
ATOM 3180 O O . ILE B 1 96 ? -1.013 -29.438 -22.062 1 98.06 96 ILE B O 1
ATOM 3184 N N . ASN B 1 97 ? 0.741 -29.438 -23.562 1 98.19 97 ASN B N 1
ATOM 3185 C CA . ASN B 1 97 ? 0.585 -28.016 -23.859 1 98.19 97 ASN B CA 1
ATOM 3186 C C . ASN B 1 97 ? -0.839 -27.688 -24.297 1 98.19 97 ASN B C 1
ATOM 3188 O O . ASN B 1 97 ? -1.414 -26.688 -23.859 1 98.19 97 ASN B O 1
ATOM 3192 N N . GLU B 1 98 ? -1.322 -28.547 -25.125 1 97.25 98 GLU B N 1
ATOM 3193 C CA . GLU B 1 98 ? -2.656 -28.328 -25.688 1 97.25 98 GLU B CA 1
ATOM 3194 C C . GLU B 1 98 ? -3.721 -28.375 -24.594 1 97.25 98 GLU B C 1
ATOM 3196 O O . GLU B 1 98 ? -4.688 -27.609 -24.625 1 97.25 98 GLU B O 1
ATOM 3201 N N . ARG B 1 99 ? -3.582 -29.266 -23.641 1 97 99 ARG B N 1
ATOM 3202 C CA . ARG B 1 99 ? -4.539 -29.359 -22.547 1 97 99 ARG B CA 1
ATOM 3203 C C . ARG B 1 99 ? -4.574 -28.078 -21.734 1 97 99 ARG B C 1
ATOM 3205 O O . ARG B 1 99 ? -5.652 -27.578 -21.406 1 97 99 ARG B O 1
ATOM 3212 N N . PHE B 1 100 ? -3.385 -27.578 -21.422 1 97.81 100 PHE B N 1
ATOM 3213 C CA . PHE B 1 100 ? -3.295 -26.328 -20.656 1 97.81 100 PHE B CA 1
ATOM 3214 C C . PHE B 1 100 ? -3.84 -25.156 -21.469 1 97.81 100 PHE B C 1
ATOM 3216 O O . PHE B 1 100 ? -4.539 -24.297 -20.938 1 97.81 100 PHE B O 1
ATOM 3223 N N . MET B 1 101 ? -3.555 -25.172 -22.766 1 97 101 MET B N 1
ATOM 3224 C CA . MET B 1 101 ? -4.082 -24.141 -23.672 1 97 101 MET B CA 1
ATOM 3225 C C . MET B 1 101 ? -5.605 -24.172 -23.688 1 97 101 MET B C 1
ATOM 3227 O O . MET B 1 101 ? -6.25 -23.125 -23.609 1 97 101 MET B O 1
ATOM 3231 N N . ASN B 1 102 ? -6.16 -25.328 -23.766 1 96.31 102 ASN B N 1
ATOM 3232 C CA . ASN B 1 102 ? -7.613 -25.484 -23.797 1 96.31 102 ASN B CA 1
ATOM 3233 C C . ASN B 1 102 ? -8.266 -24.969 -22.531 1 96.31 102 ASN B C 1
ATOM 3235 O O . ASN B 1 102 ? -9.344 -24.375 -22.562 1 96.31 102 ASN B O 1
ATOM 3239 N N . PHE B 1 103 ? -7.617 -25.219 -21.438 1 95.69 103 PHE B N 1
ATOM 3240 C CA . PHE B 1 103 ? -8.125 -24.688 -20.188 1 95.69 103 PHE B CA 1
ATOM 3241 C C . PHE B 1 103 ? -8.156 -23.172 -20.203 1 95.69 103 PHE B C 1
ATOM 3243 O O . PHE B 1 103 ? -9.156 -22.562 -19.828 1 95.69 103 PHE B O 1
ATOM 3250 N N . CYS B 1 104 ? -7.09 -22.531 -20.688 1 95 104 CYS B N 1
ATOM 3251 C CA . CYS B 1 104 ? -6.996 -21.078 -20.734 1 95 104 CYS B CA 1
ATOM 3252 C C . CYS B 1 104 ? -8 -20.5 -21.734 1 95 104 CYS B C 1
ATOM 3254 O O . CYS B 1 104 ? -8.422 -19.359 -21.594 1 95 104 CYS B O 1
ATOM 3256 N N . GLN B 1 105 ? -8.375 -21.312 -22.703 1 93.75 105 GLN B N 1
ATOM 3257 C CA . GLN B 1 105 ? -9.352 -20.891 -23.703 1 93.75 105 GLN B CA 1
ATOM 3258 C C . GLN B 1 105 ? -10.773 -21.031 -23.172 1 93.75 105 GLN B C 1
ATOM 3260 O O . GLN B 1 105 ? -11.727 -20.547 -23.797 1 93.75 105 GLN B O 1
ATOM 3265 N N . GLY B 1 106 ? -10.906 -21.719 -22.078 1 92 106 GLY B N 1
ATOM 3266 C CA . GLY B 1 106 ? -12.234 -21.922 -21.5 1 92 106 GLY B CA 1
ATOM 3267 C C . GLY B 1 106 ? -12.93 -23.156 -22.031 1 92 106 GLY B C 1
ATOM 3268 O O . GLY B 1 106 ? -14.094 -23.406 -21.703 1 92 106 GLY B O 1
ATOM 3269 N N . LYS B 1 107 ? -12.234 -23.938 -22.781 1 93.94 107 LYS B N 1
ATOM 3270 C CA . LYS B 1 107 ? -12.805 -25.172 -23.297 1 93.94 107 LYS B CA 1
ATOM 3271 C C . LYS B 1 107 ? -12.898 -26.234 -22.219 1 93.94 107 LYS B C 1
ATOM 3273 O O . LYS B 1 107 ? -13.719 -27.156 -22.297 1 93.94 107 LYS B O 1
ATOM 3278 N N . LEU B 1 108 ? -11.992 -26.203 -21.266 1 94.81 108 LEU B N 1
ATOM 3279 C CA . LEU B 1 108 ? -12.039 -27.016 -20.062 1 94.81 108 LEU B CA 1
ATOM 3280 C C . LEU B 1 108 ? -12.453 -26.188 -18.844 1 94.81 108 LEU B C 1
ATOM 3282 O O . LEU B 1 108 ? -12.094 -25.016 -18.75 1 94.81 108 LEU B O 1
ATOM 3286 N N . THR B 1 109 ? -13.195 -26.766 -18 1 92.69 109 THR B N 1
ATOM 3287 C CA . THR B 1 109 ? -13.75 -26 -16.875 1 92.69 109 THR B CA 1
ATOM 3288 C C . THR B 1 109 ? -13.148 -26.469 -15.555 1 92.69 109 THR B C 1
ATOM 3290 O O . THR B 1 109 ? -13.523 -25.969 -14.492 1 92.69 109 THR B O 1
ATOM 3293 N N . SER B 1 110 ? -12.258 -27.422 -15.641 1 94.44 110 SER B N 1
ATOM 3294 C CA . SER B 1 110 ? -11.57 -27.906 -14.445 1 94.44 110 SER B CA 1
ATOM 3295 C C . SER B 1 110 ? -10.078 -28.062 -14.695 1 94.44 110 SER B C 1
ATOM 3297 O O . SER B 1 110 ? -9.633 -28.094 -15.844 1 94.44 110 SER B O 1
ATOM 3299 N N . SER B 1 111 ? -9.359 -28.078 -13.625 1 95.69 111 SER B N 1
ATOM 3300 C CA . SER B 1 111 ? -7.91 -28.266 -13.656 1 95.69 111 SER B CA 1
ATOM 3301 C C . SER B 1 111 ? -7.434 -29.047 -12.438 1 95.69 111 SER B C 1
ATOM 3303 O O . SER B 1 111 ? -7.926 -28.828 -11.32 1 95.69 111 SER B O 1
ATOM 3305 N N . PRO B 1 112 ? -6.504 -29.969 -12.625 1 96.38 112 PRO B N 1
ATOM 3306 C CA . PRO B 1 112 ? -5.949 -30.672 -11.461 1 96.38 112 PRO B CA 1
ATOM 3307 C C . PRO B 1 112 ? -5.359 -29.719 -10.422 1 96.38 112 PRO B C 1
ATOM 3309 O O . PRO B 1 112 ? -5.324 -30.047 -9.234 1 96.38 112 PRO B O 1
ATOM 3312 N N . TRP B 1 113 ? -4.91 -28.578 -10.828 1 97.38 113 TRP B N 1
ATOM 3313 C CA . TRP B 1 113 ? -4.211 -27.656 -9.945 1 97.38 113 TRP B CA 1
ATOM 3314 C C . TRP B 1 113 ? -5.18 -26.656 -9.328 1 97.38 113 TRP B C 1
ATOM 3316 O O . TRP B 1 113 ? -4.766 -25.75 -8.602 1 97.38 113 TRP B O 1
ATOM 3326 N N . SER B 1 114 ? -6.449 -26.75 -9.57 1 95.06 114 SER B N 1
ATOM 3327 C CA . SER B 1 114 ? -7.41 -25.781 -9.055 1 95.06 114 SER B CA 1
ATOM 3328 C C . SER B 1 114 ? -8.555 -26.484 -8.328 1 95.06 114 SER B C 1
ATOM 3330 O O . SER B 1 114 ? -9.047 -27.516 -8.781 1 95.06 114 SER B O 1
ATOM 3332 N N . GLU B 1 115 ? -8.953 -25.922 -7.227 1 93.44 115 GLU B N 1
ATOM 3333 C CA . GLU B 1 115 ? -10.133 -26.344 -6.488 1 93.44 115 GLU B CA 1
ATOM 3334 C C . GLU B 1 115 ? -11.367 -25.547 -6.906 1 93.44 115 GLU B C 1
ATOM 3336 O O . GLU B 1 115 ? -12.477 -25.812 -6.43 1 93.44 115 GLU B O 1
ATOM 3341 N N . LEU B 1 116 ? -11.133 -24.625 -7.797 1 87.75 116 LEU B N 1
ATOM 3342 C CA . LEU B 1 116 ? -12.195 -23.719 -8.242 1 87.75 116 LEU B CA 1
ATOM 3343 C C . LEU B 1 116 ? -12.719 -24.141 -9.617 1 87.75 116 LEU B C 1
ATOM 3345 O O . LEU B 1 116 ? -12.031 -24.859 -10.359 1 87.75 116 LEU B O 1
ATOM 3349 N N . ASP B 1 117 ? -13.93 -23.672 -9.875 1 83.19 117 ASP B N 1
ATOM 3350 C CA . ASP B 1 117 ? -14.484 -23.953 -11.188 1 83.19 117 ASP B CA 1
ATOM 3351 C C . ASP B 1 117 ? -14.109 -22.875 -12.195 1 83.19 117 ASP B C 1
ATOM 3353 O O . ASP B 1 117 ? -14.438 -21.703 -12.008 1 83.19 117 ASP B O 1
ATOM 3357 N N . GLY B 1 118 ? -13.469 -23.25 -13.195 1 79.94 118 GLY B N 1
ATOM 3358 C CA . GLY B 1 118 ? -13.156 -22.328 -14.273 1 79.94 118 GLY B CA 1
ATOM 3359 C C . GLY B 1 118 ? -12.07 -21.328 -13.898 1 79.94 118 GLY B C 1
ATOM 3360 O O . GLY B 1 118 ? -11.398 -21.5 -12.883 1 79.94 118 GLY B O 1
ATOM 3361 N N . LEU B 1 119 ? -11.859 -20.438 -14.828 1 81.06 119 LEU B N 1
ATOM 3362 C CA . LEU B 1 119 ? -10.883 -19.359 -14.625 1 81.06 119 LEU B CA 1
ATOM 3363 C C . LEU B 1 119 ? -11.5 -18.203 -13.836 1 81.06 119 LEU B C 1
ATOM 3365 O O . LEU B 1 119 ? -12.695 -17.922 -13.977 1 81.06 119 LEU B O 1
ATOM 3369 N N . GLN B 1 120 ? -10.719 -17.656 -13.031 1 81.38 120 GLN B N 1
ATOM 3370 C CA . GLN B 1 120 ? -11.172 -16.453 -12.336 1 81.38 120 GLN B CA 1
ATOM 3371 C C . GLN B 1 120 ? -11.508 -15.336 -13.328 1 81.38 120 GLN B C 1
ATOM 3373 O O . GLN B 1 120 ? -10.852 -15.195 -14.359 1 81.38 120 GLN B O 1
ATOM 3378 N N . PRO B 1 121 ? -12.461 -14.523 -13.023 1 78.94 121 PRO B N 1
ATOM 3379 C CA . PRO B 1 121 ? -12.891 -13.453 -13.93 1 78.94 121 PRO B CA 1
ATOM 3380 C C . PRO B 1 121 ? -11.742 -12.547 -14.367 1 78.94 121 PRO B C 1
ATOM 3382 O O . PRO B 1 121 ? -11.68 -12.141 -15.523 1 78.94 121 PRO B O 1
ATOM 3385 N N . GLU B 1 122 ? -10.875 -12.273 -13.5 1 84.44 122 GLU B N 1
ATOM 3386 C CA . GLU B 1 122 ? -9.781 -11.359 -13.828 1 84.44 122 GLU B CA 1
ATOM 3387 C C . GLU B 1 122 ? -8.852 -11.969 -14.867 1 84.44 122 GLU B C 1
ATOM 3389 O O . GLU B 1 122 ? -8.133 -11.25 -15.57 1 84.44 122 GLU B O 1
ATOM 3394 N N . THR B 1 123 ? -8.844 -13.266 -14.945 1 86.62 123 THR B N 1
ATOM 3395 C CA . THR B 1 123 ? -7.953 -13.953 -15.875 1 86.62 123 THR B CA 1
ATOM 3396 C C . THR B 1 123 ? -8.375 -13.711 -17.312 1 86.62 123 THR B C 1
ATOM 3398 O O . THR B 1 123 ? -7.559 -13.812 -18.234 1 86.62 123 THR B O 1
ATOM 3401 N N . LYS B 1 124 ? -9.609 -13.344 -17.469 1 85 124 LYS B N 1
ATOM 3402 C CA . LYS B 1 124 ? -10.117 -13.094 -18.812 1 85 124 LYS B CA 1
ATOM 3403 C C . LYS B 1 124 ? -9.375 -11.938 -19.484 1 85 124 LYS B C 1
ATOM 3405 O O . LYS B 1 124 ? -9.25 -11.891 -20.703 1 85 124 LYS B O 1
ATOM 3410 N N . ILE B 1 125 ? -8.828 -11.109 -18.703 1 89.44 125 ILE B N 1
ATOM 3411 C CA . ILE B 1 125 ? -8.109 -9.938 -19.172 1 89.44 125 ILE B CA 1
ATOM 3412 C C . ILE B 1 125 ? -6.859 -10.375 -19.938 1 89.44 125 ILE B C 1
ATOM 3414 O O . ILE B 1 125 ? -6.438 -9.703 -20.891 1 89.44 125 ILE B O 1
ATOM 3418 N N . ILE B 1 126 ? -6.316 -11.562 -19.562 1 94.75 126 ILE B N 1
ATOM 3419 C CA . ILE B 1 126 ? -5.039 -11.953 -20.156 1 94.75 126 ILE B CA 1
ATOM 3420 C C . ILE B 1 126 ? -5.164 -13.336 -20.781 1 94.75 126 ILE B C 1
ATOM 3422 O O . ILE B 1 126 ? -4.172 -14.062 -20.906 1 94.75 126 ILE B O 1
ATOM 3426 N N . ASP B 1 127 ? -6.324 -13.781 -21.109 1 93.38 127 ASP B N 1
ATOM 3427 C CA . ASP B 1 127 ? -6.586 -15.141 -21.578 1 93.38 127 ASP B CA 1
ATOM 3428 C C . ASP B 1 127 ? -5.82 -15.43 -22.875 1 93.38 127 ASP B C 1
ATOM 3430 O O . ASP B 1 127 ? -5.195 -16.484 -23.016 1 93.38 127 ASP B O 1
ATOM 3434 N N . ASP B 1 128 ? -5.816 -14.492 -23.828 1 95.5 128 ASP B N 1
ATOM 3435 C CA . ASP B 1 128 ? -5.129 -14.68 -25.109 1 95.5 128 ASP B CA 1
ATOM 3436 C C . ASP B 1 128 ? -3.631 -14.883 -24.906 1 95.5 128 ASP B C 1
ATOM 3438 O O . ASP B 1 128 ? -3.021 -15.734 -25.547 1 95.5 128 ASP B O 1
ATOM 3442 N N . GLN B 1 129 ? -3.082 -14.109 -24.047 1 97.31 129 GLN B N 1
ATOM 3443 C CA . GLN B 1 129 ? -1.658 -14.234 -23.766 1 97.31 129 GLN B CA 1
ATOM 3444 C C . GLN B 1 129 ? -1.347 -15.578 -23.109 1 97.31 129 GLN B C 1
ATOM 3446 O O . GLN B 1 129 ? -0.317 -16.188 -23.391 1 97.31 129 GLN B O 1
ATOM 3451 N N . LEU B 1 130 ? -2.211 -15.984 -22.234 1 97.75 130 LEU B N 1
ATOM 3452 C CA . LEU B 1 130 ? -2.027 -17.266 -21.562 1 97.75 130 LEU B CA 1
ATOM 3453 C C . LEU B 1 130 ? -2.055 -18.422 -22.562 1 97.75 130 LEU B C 1
ATOM 3455 O O . LEU B 1 130 ? -1.254 -19.344 -22.469 1 97.75 130 LEU B O 1
ATOM 3459 N N . VAL B 1 131 ? -2.971 -18.312 -23.484 1 97.5 131 VAL B N 1
ATOM 3460 C CA . VAL B 1 131 ? -3.074 -19.328 -24.516 1 97.5 131 VAL B CA 1
ATOM 3461 C C . VAL B 1 131 ? -1.75 -19.438 -25.281 1 97.5 131 VAL B C 1
ATOM 3463 O O . VAL B 1 131 ? -1.221 -20.531 -25.469 1 97.5 131 VAL B O 1
ATOM 3466 N N . LYS B 1 132 ? -1.217 -18.344 -25.641 1 97.38 132 LYS B N 1
ATOM 3467 C CA . LYS B 1 132 ? 0.005 -18.312 -26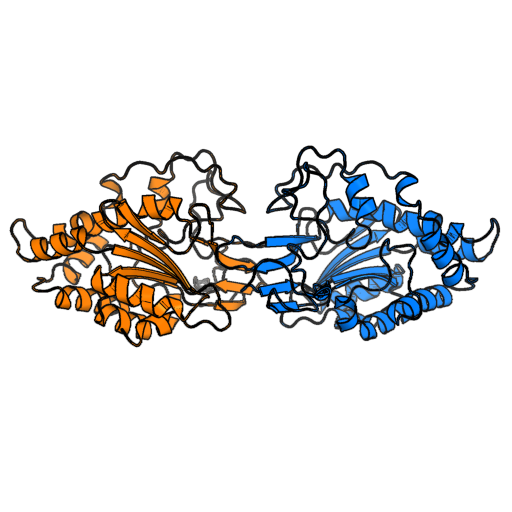.453 1 97.38 132 LYS B CA 1
ATOM 3468 C C . LYS B 1 132 ? 1.186 -18.891 -25.672 1 97.38 132 LYS B C 1
ATOM 3470 O O . LYS B 1 132 ? 1.95 -19.688 -26.219 1 97.38 132 LYS B O 1
ATOM 3475 N N . ILE B 1 133 ? 1.312 -18.547 -24.406 1 98.06 133 ILE B N 1
ATOM 3476 C CA . ILE B 1 133 ? 2.504 -19.016 -23.703 1 98.06 133 ILE B CA 1
ATOM 3477 C C . ILE B 1 133 ? 2.363 -20.484 -23.359 1 98.06 133 ILE B C 1
ATOM 3479 O O . ILE B 1 133 ? 3.357 -21.219 -23.312 1 98.06 133 ILE B O 1
ATOM 3483 N N . ASN B 1 134 ? 1.189 -20.969 -23.078 1 98.12 134 ASN B N 1
ATOM 3484 C CA . ASN B 1 134 ? 0.995 -22.391 -22.859 1 98.12 134 ASN B CA 1
ATOM 3485 C C . ASN B 1 134 ? 1.3 -23.203 -24.109 1 98.12 134 ASN B C 1
ATOM 3487 O O . ASN B 1 134 ? 1.859 -24.297 -24.031 1 98.12 134 ASN B O 1
ATOM 3491 N N . GLN B 1 135 ? 0.935 -22.656 -25.234 1 96.44 135 GLN B N 1
ATOM 3492 C CA . GLN B 1 135 ? 1.269 -23.312 -26.5 1 96.44 135 GLN B CA 1
ATOM 3493 C C . GLN B 1 135 ? 2.779 -23.453 -26.656 1 96.44 135 GLN B C 1
ATOM 3495 O O . GLN B 1 135 ? 3.26 -24.406 -27.266 1 96.44 135 GLN B O 1
ATOM 3500 N N . LYS B 1 136 ? 3.471 -22.531 -26.109 1 96.88 136 LYS B N 1
ATOM 3501 C CA . LYS B 1 136 ? 4.926 -22.516 -26.219 1 96.88 136 LYS B CA 1
ATOM 3502 C C . LYS B 1 136 ? 5.574 -23.422 -25.172 1 96.88 136 LYS B C 1
ATOM 3504 O O . LYS B 1 136 ? 6.797 -23.562 -25.141 1 96.88 136 LYS B O 1
ATOM 3509 N N . GLY B 1 137 ? 4.801 -23.938 -24.266 1 98.06 137 GLY B N 1
ATOM 3510 C CA . GLY B 1 137 ? 5.336 -24.891 -23.297 1 98.06 137 GLY B CA 1
ATOM 3511 C C . GLY B 1 137 ? 5.488 -24.312 -21.906 1 98.06 137 GLY B C 1
ATOM 3512 O O . GLY B 1 137 ? 6.141 -24.906 -21.047 1 98.06 137 GLY B O 1
ATOM 3513 N N . PHE B 1 138 ? 5.008 -23.141 -21.688 1 98.75 138 PHE B N 1
ATOM 3514 C CA . PHE B 1 138 ? 4.91 -22.578 -20.344 1 98.75 138 PHE B CA 1
ATOM 3515 C C . PHE B 1 138 ? 3.543 -22.859 -19.734 1 98.75 138 PHE B C 1
ATOM 3517 O O . PHE B 1 138 ? 2.588 -22.125 -19.969 1 98.75 138 PHE B O 1
ATOM 3524 N N . LEU B 1 139 ? 3.434 -23.906 -18.938 1 98.81 139 LEU B N 1
ATOM 3525 C CA . LEU B 1 139 ? 2.176 -24.469 -18.453 1 98.81 139 LEU B CA 1
ATOM 3526 C C . LEU B 1 139 ? 1.683 -23.734 -17.219 1 98.81 139 LEU B C 1
ATOM 3528 O O . LEU B 1 139 ? 2.082 -24.062 -16.094 1 98.81 139 LEU B O 1
ATOM 3532 N N . THR B 1 140 ? 0.765 -22.812 -17.406 1 98.31 140 THR B N 1
ATOM 3533 C CA . THR B 1 140 ? 0.363 -21.891 -16.344 1 98.31 140 THR B CA 1
ATOM 3534 C C . THR B 1 140 ? -0.642 -22.562 -15.406 1 98.31 140 THR B C 1
ATOM 3536 O O . THR B 1 140 ? -1.57 -23.234 -15.859 1 98.31 140 THR B O 1
ATOM 3539 N N . ILE B 1 141 ? -0.451 -22.359 -14.086 1 97.81 141 ILE B N 1
ATOM 3540 C CA . ILE B 1 141 ? -1.385 -22.922 -13.117 1 97.81 141 ILE B CA 1
ATOM 3541 C C . ILE B 1 141 ? -1.965 -21.812 -12.25 1 97.81 141 ILE B C 1
ATOM 3543 O O . ILE B 1 141 ? -2.91 -22.031 -11.492 1 97.81 141 ILE B O 1
ATOM 3547 N N . ASN B 1 142 ? -1.42 -20.625 -12.281 1 97.12 142 ASN B N 1
ATOM 3548 C CA . ASN B 1 142 ? -1.878 -19.438 -11.586 1 97.12 142 ASN B CA 1
ATOM 3549 C C . ASN B 1 142 ? -1.478 -18.156 -12.32 1 97.12 142 ASN B C 1
ATOM 3551 O O . ASN B 1 142 ? -0.412 -18.109 -12.938 1 97.12 142 ASN B O 1
ATOM 3555 N N . SER B 1 143 ? -2.387 -17.203 -12.336 1 97 143 SER B N 1
ATOM 3556 C CA . SER B 1 143 ? -2.1 -15.961 -13.039 1 97 143 SER B CA 1
ATOM 3557 C C . SER B 1 143 ? -2.965 -14.82 -12.523 1 97 143 SER B C 1
ATOM 3559 O O . SER B 1 143 ? -4.027 -15.055 -11.945 1 97 143 SER B O 1
ATOM 3561 N N . GLN B 1 144 ? -2.498 -13.617 -12.648 1 96.5 144 GLN B N 1
ATOM 3562 C CA . GLN B 1 144 ? -3.303 -12.414 -12.445 1 96.5 144 GLN B CA 1
ATOM 3563 C C . GLN B 1 144 ? -2.805 -11.266 -13.312 1 96.5 144 GLN B C 1
ATOM 3565 O O . GLN B 1 144 ? -1.604 -11.133 -13.547 1 96.5 144 GLN B O 1
ATOM 3570 N N . PRO B 1 145 ? -3.672 -10.469 -13.789 1 97.06 145 PRO B N 1
ATOM 3571 C CA . PRO B 1 145 ? -3.273 -9.297 -14.578 1 97.06 145 PRO B CA 1
ATOM 3572 C C . PRO B 1 145 ? -2.779 -8.141 -13.719 1 97.06 145 PRO B C 1
ATOM 3574 O O . PRO B 1 145 ? -3.006 -8.133 -12.5 1 97.06 145 PRO B O 1
ATOM 3577 N N . ALA B 1 146 ? -2.018 -7.262 -14.359 1 97.88 146 ALA B N 1
ATOM 3578 C CA . ALA B 1 146 ? -1.714 -6 -13.695 1 97.88 146 ALA B CA 1
ATOM 3579 C C . ALA B 1 146 ? -2.963 -5.129 -13.57 1 97.88 146 ALA B C 1
ATOM 3581 O O . ALA B 1 146 ? -3.791 -5.09 -14.477 1 97.88 146 ALA B O 1
ATOM 3582 N N . VAL B 1 147 ? -3.166 -4.539 -12.508 1 97.44 147 VAL B N 1
ATOM 3583 C CA . VAL B 1 147 ? -4.227 -3.572 -12.234 1 97.44 147 VAL B CA 1
ATOM 3584 C C . VAL B 1 147 ? -3.633 -2.324 -11.586 1 97.44 147 VAL B C 1
ATOM 3586 O O . VAL B 1 147 ? -2.887 -2.422 -10.609 1 97.44 147 VAL B O 1
ATOM 3589 N N . ASN B 1 148 ? -3.902 -1.132 -12.117 1 97.94 148 ASN B N 1
ATOM 3590 C CA . ASN B 1 148 ? -3.361 0.129 -11.625 1 97.94 148 ASN B CA 1
ATOM 3591 C C . ASN B 1 148 ? -4.469 1.088 -11.195 1 97.94 148 ASN B C 1
ATOM 3593 O O . ASN B 1 148 ? -4.91 1.923 -11.992 1 97.94 148 ASN B O 1
ATOM 3597 N N . GLY B 1 149 ? -4.836 0.956 -9.938 1 97.81 149 GLY B N 1
ATOM 3598 C CA . GLY B 1 149 ? -5.742 1.935 -9.359 1 97.81 149 GLY B CA 1
ATOM 3599 C C . GLY B 1 149 ? -7.176 1.78 -9.836 1 97.81 149 GLY B C 1
ATOM 3600 O O . GLY B 1 149 ? -7.809 2.758 -10.242 1 97.81 149 GLY B O 1
ATOM 3601 N N . GLU B 1 150 ? -7.664 0.562 -9.953 1 96.75 150 GLU B N 1
ATOM 3602 C CA . GLU B 1 150 ? -9.078 0.354 -10.234 1 96.75 150 GLU B CA 1
ATOM 3603 C C . GLU B 1 150 ? -9.938 0.597 -9 1 96.75 150 GLU B C 1
ATOM 3605 O O . GLU B 1 150 ? -9.484 0.375 -7.871 1 96.75 150 GLU B O 1
ATOM 3610 N N . ARG B 1 151 ? -11.141 1.034 -9.188 1 96.88 151 ARG B N 1
ATOM 3611 C CA . ARG B 1 151 ? -12.023 1.311 -8.062 1 96.88 151 ARG B CA 1
ATOM 3612 C C . ARG B 1 151 ? -12.344 0.035 -7.289 1 96.88 151 ARG B C 1
ATOM 3614 O O . ARG B 1 151 ? -12.516 -1.03 -7.883 1 96.88 151 ARG B O 1
ATOM 3621 N N . SER B 1 152 ? -12.508 0.195 -6.023 1 96.38 152 SER B N 1
ATOM 3622 C CA . SER B 1 152 ? -12.766 -0.942 -5.145 1 96.38 152 SER B CA 1
ATOM 3623 C C . SER B 1 152 ? -14.117 -1.585 -5.445 1 96.38 152 SER B C 1
ATOM 3625 O O . SER B 1 152 ? -14.344 -2.75 -5.109 1 96.38 152 SER B O 1
ATOM 3627 N N . ASP B 1 153 ? -15.016 -0.866 -6.051 1 94.06 153 ASP B N 1
ATOM 3628 C CA . ASP B 1 153 ? -16.344 -1.401 -6.332 1 94.06 153 ASP B CA 1
ATOM 3629 C C . ASP B 1 153 ? -16.438 -1.916 -7.77 1 94.06 153 ASP B C 1
ATOM 3631 O O . ASP B 1 153 ? -17.531 -2.193 -8.266 1 94.06 153 ASP B O 1
ATOM 3635 N N . SER B 1 154 ? -15.352 -1.997 -8.461 1 91.62 154 SER B N 1
ATOM 3636 C CA . SER B 1 154 ? -15.328 -2.59 -9.797 1 91.62 154 SER B CA 1
ATOM 3637 C C . SER B 1 154 ? -15.805 -4.035 -9.766 1 91.62 154 SER B C 1
ATOM 3639 O O . SER B 1 154 ? -15.461 -4.793 -8.859 1 91.62 154 SER B O 1
ATOM 3641 N N . THR B 1 155 ? -16.516 -4.484 -10.688 1 87.06 155 THR B N 1
ATOM 3642 C CA . THR B 1 155 ? -17.094 -5.816 -10.727 1 87.06 155 THR B CA 1
ATOM 3643 C C . THR B 1 155 ? -16.062 -6.863 -11.117 1 87.06 155 THR B C 1
ATOM 3645 O O . THR B 1 155 ? -16.172 -8.031 -10.742 1 87.06 155 THR B O 1
ATOM 3648 N N . SER B 1 156 ? -15.078 -6.48 -11.758 1 86.75 156 SER B N 1
ATOM 3649 C CA . SER B 1 156 ? -14.109 -7.43 -12.297 1 86.75 156 SER B CA 1
ATOM 3650 C C . SER B 1 156 ? -12.984 -7.691 -11.297 1 86.75 156 SER B C 1
ATOM 3652 O O . SER B 1 156 ? -12.617 -8.844 -11.062 1 86.75 156 SER B O 1
ATOM 3654 N N . VAL B 1 157 ? -12.469 -6.613 -10.656 1 91.69 157 VAL B N 1
ATOM 3655 C CA . VAL B 1 157 ? -11.273 -6.809 -9.844 1 91.69 157 VAL B CA 1
ATOM 3656 C C . VAL B 1 157 ? -11.469 -6.16 -8.477 1 91.69 157 VAL B C 1
ATOM 3658 O O . VAL B 1 157 ? -10.586 -6.238 -7.613 1 91.69 157 VAL B O 1
ATOM 3661 N N . GLY B 1 158 ? -12.578 -5.562 -8.234 1 93.94 158 GLY B N 1
ATOM 3662 C CA . GLY B 1 158 ? -12.789 -4.754 -7.047 1 93.94 158 GLY B CA 1
ATOM 3663 C C . GLY B 1 158 ? -12.953 -5.578 -5.785 1 93.94 158 GLY B C 1
ATOM 3664 O O . GLY B 1 158 ? -13.477 -6.695 -5.832 1 93.94 158 GLY B O 1
ATOM 3665 N N . TRP B 1 159 ? -12.586 -5.047 -4.691 1 95 159 TRP B N 1
ATOM 3666 C CA . TRP B 1 159 ? -12.75 -5.578 -3.34 1 95 159 TRP B CA 1
ATOM 3667 C C . TRP B 1 159 ? -12.477 -4.5 -2.295 1 95 159 TRP B C 1
ATOM 3669 O O . TRP B 1 159 ? -11.992 -3.416 -2.625 1 95 159 TRP B O 1
ATOM 3679 N N . GLY B 1 160 ? -12.789 -4.797 -1.024 1 93.94 160 GLY B N 1
ATOM 3680 C CA . GLY B 1 160 ? -12.562 -3.859 0.064 1 93.94 160 GLY B CA 1
ATOM 3681 C C . GLY B 1 160 ? -13.688 -2.855 0.234 1 93.94 160 GLY B C 1
ATOM 3682 O O . GLY B 1 160 ? -14.758 -3.014 -0.35 1 93.94 160 GLY B O 1
ATOM 3683 N N . GLY B 1 161 ? -13.422 -1.853 1.051 1 90.62 161 GLY B N 1
ATOM 3684 C CA . GLY B 1 161 ? -14.438 -0.856 1.353 1 90.62 161 GLY B CA 1
ATOM 3685 C C . GLY B 1 161 ? -14.656 0.134 0.224 1 90.62 161 GLY B C 1
ATOM 3686 O O . GLY B 1 161 ? -13.836 0.233 -0.69 1 90.62 161 GLY B O 1
ATOM 3687 N N . PRO B 1 162 ? -15.742 0.819 0.291 1 92.38 162 PRO B N 1
ATOM 3688 C CA . PRO B 1 162 ? -16.062 1.779 -0.768 1 92.38 162 PRO B CA 1
ATOM 3689 C C . PRO B 1 162 ? -15.078 2.949 -0.819 1 92.38 162 PRO B C 1
ATOM 3691 O O . PRO B 1 162 ? -14.5 3.32 0.205 1 92.38 162 PRO B O 1
ATOM 3694 N N . GLY B 1 163 ? -14.93 3.52 -2.033 1 94.38 163 GLY B N 1
ATOM 3695 C CA . GLY B 1 163 ? -14.148 4.734 -2.209 1 94.38 163 GLY B CA 1
ATOM 3696 C C . GLY B 1 163 ? -12.656 4.484 -2.314 1 94.38 163 GLY B C 1
ATOM 3697 O O . GLY B 1 163 ? -11.859 5.414 -2.215 1 94.38 163 GLY B O 1
ATOM 3698 N N . GLY B 1 164 ? -12.32 3.203 -2.461 1 97 164 GLY B N 1
ATOM 3699 C CA . GLY B 1 164 ? -10.906 2.867 -2.518 1 97 164 GLY B CA 1
ATOM 3700 C C . GLY B 1 164 ? -10.453 2.443 -3.9 1 97 164 GLY B C 1
ATOM 3701 O O . GLY B 1 164 ? -11.234 2.451 -4.848 1 97 164 GLY B O 1
ATOM 3702 N N . TYR B 1 165 ? -9.195 2.188 -3.996 1 98.44 165 TYR B N 1
ATOM 3703 C CA . TYR B 1 165 ? -8.555 1.731 -5.227 1 98.44 165 TYR B CA 1
ATOM 3704 C C . TYR B 1 165 ? -7.762 0.454 -4.984 1 98.44 165 TYR B C 1
ATOM 3706 O O . TYR B 1 165 ? -7.141 0.293 -3.932 1 98.44 165 TYR B O 1
ATOM 3714 N N . VAL B 1 166 ? -7.773 -0.421 -6.004 1 98.12 166 VAL B N 1
ATOM 3715 C CA . VAL B 1 166 ? -7.082 -1.697 -5.859 1 98.12 166 VAL B CA 1
ATOM 3716 C C . VAL B 1 166 ? -6.008 -1.828 -6.938 1 98.12 166 VAL B C 1
ATOM 3718 O O . VAL B 1 166 ? -6.133 -1.252 -8.023 1 98.12 166 VAL B O 1
ATOM 3721 N N . TYR B 1 167 ? -4.973 -2.584 -6.609 1 98.56 167 TYR B N 1
ATOM 3722 C CA . TYR B 1 167 ? -3.781 -2.732 -7.441 1 98.56 167 TYR B CA 1
ATOM 3723 C C . TYR B 1 167 ? -3.326 -4.188 -7.484 1 98.56 167 TYR B C 1
ATOM 3725 O O . TYR B 1 167 ? -3.496 -4.926 -6.516 1 98.56 167 TYR B O 1
ATOM 3733 N N . GLN B 1 168 ? -2.732 -4.57 -8.578 1 98.25 168 GLN B N 1
ATOM 3734 C CA . GLN B 1 168 ? -2.123 -5.883 -8.758 1 98.25 168 GLN B CA 1
ATOM 3735 C C . GLN B 1 168 ? -0.879 -5.797 -9.641 1 98.25 168 GLN B C 1
ATOM 3737 O O . GLN B 1 168 ? -0.857 -5.055 -10.625 1 98.25 168 GLN B O 1
ATOM 3742 N N . LYS B 1 169 ? 0.114 -6.488 -9.195 1 98.69 169 LYS B N 1
ATOM 3743 C CA . LYS B 1 169 ? 1.212 -6.762 -10.117 1 98.69 169 LYS B CA 1
ATOM 3744 C C . LYS B 1 169 ? 0.881 -7.934 -11.039 1 98.69 169 LYS B C 1
ATOM 3746 O O . LYS B 1 169 ? 0.221 -8.891 -10.617 1 98.69 169 LYS B O 1
ATOM 3751 N N . ALA B 1 170 ? 1.312 -7.852 -12.289 1 98.69 170 ALA B N 1
ATOM 3752 C CA . ALA B 1 170 ? 1.172 -9.023 -13.148 1 98.69 170 ALA B CA 1
ATOM 3753 C C . ALA B 1 170 ? 1.943 -10.211 -12.586 1 98.69 170 ALA B C 1
ATOM 3755 O O . ALA B 1 170 ? 3.098 -10.07 -12.18 1 98.69 170 ALA B O 1
ATOM 3756 N N . TYR B 1 171 ? 1.313 -11.336 -12.586 1 98.38 171 TYR B N 1
ATOM 3757 C CA . TYR B 1 171 ? 1.879 -12.539 -11.992 1 98.38 171 TYR B CA 1
ATOM 3758 C C . TYR B 1 171 ? 1.584 -13.766 -12.844 1 98.38 171 TYR B C 1
ATOM 3760 O O . TYR B 1 171 ? 0.475 -13.914 -13.367 1 98.38 171 TYR B O 1
ATOM 3768 N N . LEU B 1 172 ? 2.592 -14.602 -12.969 1 98.5 172 LEU B N 1
ATOM 3769 C CA . LEU B 1 172 ? 2.441 -15.914 -13.594 1 98.5 172 LEU B CA 1
ATOM 3770 C C . LEU B 1 172 ? 3.127 -17 -12.766 1 98.5 172 LEU B C 1
ATOM 3772 O O . LEU B 1 172 ? 4.219 -16.766 -12.234 1 98.5 172 LEU B O 1
ATOM 3776 N N . GLU B 1 173 ? 2.475 -18.109 -12.656 1 98.75 173 GLU B N 1
ATOM 3777 C CA . GLU B 1 173 ? 3.045 -19.344 -12.125 1 98.75 173 GLU B CA 1
ATOM 3778 C C . GLU B 1 173 ? 2.895 -20.5 -13.109 1 98.75 173 GLU B C 1
ATOM 3780 O O . GLU B 1 173 ? 1.781 -20.812 -13.531 1 98.75 173 GLU B O 1
ATOM 3785 N N . PHE B 1 174 ? 4.016 -21.094 -13.477 1 98.88 174 PHE B N 1
ATOM 3786 C CA . PHE B 1 174 ? 3.918 -22.078 -14.547 1 98.88 174 PHE B CA 1
ATOM 3787 C C . PHE B 1 174 ? 5.035 -23.109 -14.43 1 98.88 174 PHE B C 1
ATOM 3789 O O . PHE B 1 174 ? 6.051 -22.859 -13.773 1 98.88 174 PHE B O 1
ATOM 3796 N N . PHE B 1 175 ? 4.812 -24.266 -15.047 1 98.94 175 PHE B N 1
ATOM 3797 C CA . PHE B 1 175 ? 5.852 -25.266 -15.258 1 98.94 175 PHE B CA 1
ATOM 3798 C C . PHE B 1 175 ? 6.5 -25.094 -16.625 1 98.94 175 PHE B C 1
ATOM 3800 O O . PHE B 1 175 ? 5.824 -24.797 -17.609 1 98.94 175 PHE B O 1
ATOM 3807 N N . CYS B 1 176 ? 7.77 -25.328 -16.719 1 98.88 176 CYS B N 1
ATOM 3808 C CA . CYS B 1 176 ? 8.438 -25.344 -18.016 1 98.88 176 CYS B CA 1
ATOM 3809 C C . CYS B 1 176 ? 9.703 -26.188 -17.953 1 98.88 176 CYS B C 1
ATOM 3811 O O . CYS B 1 176 ? 10.195 -26.5 -16.875 1 98.88 176 CYS B O 1
ATOM 3813 N N . SER B 1 177 ? 10.133 -26.578 -19.125 1 98.69 177 SER B N 1
ATOM 3814 C CA . SER B 1 177 ? 11.375 -27.328 -19.219 1 98.69 177 SER B CA 1
ATOM 3815 C C . SER B 1 177 ? 12.578 -26.469 -18.844 1 98.69 177 SER B C 1
ATOM 3817 O O . SER B 1 177 ? 12.492 -25.25 -18.828 1 98.69 177 SER B O 1
ATOM 3819 N N . LYS B 1 178 ? 13.672 -27.141 -18.5 1 98.5 178 LYS B N 1
ATOM 3820 C CA . LYS B 1 178 ? 14.906 -26.422 -18.188 1 98.5 178 LYS B CA 1
ATOM 3821 C C . LYS B 1 178 ? 15.352 -25.547 -19.359 1 98.5 178 LYS B C 1
ATOM 3823 O O . LYS B 1 178 ? 15.828 -24.438 -19.156 1 98.5 178 LYS B O 1
ATOM 3828 N N . GLU B 1 179 ? 15.203 -26.062 -20.531 1 98.19 179 GLU B N 1
ATOM 3829 C CA . GLU B 1 179 ? 15.562 -25.297 -21.719 1 98.19 179 GLU B CA 1
ATOM 3830 C C . GLU B 1 179 ? 14.766 -24 -21.828 1 98.19 179 GLU B C 1
ATOM 3832 O O . GLU B 1 179 ? 15.328 -22.938 -22.062 1 98.19 179 GLU B O 1
ATOM 3837 N N . LYS B 1 180 ? 13.492 -24.109 -21.656 1 98.31 180 LYS B N 1
ATOM 3838 C CA . LYS B 1 180 ? 12.617 -22.938 -21.703 1 98.31 180 LYS B CA 1
ATOM 3839 C C . LYS B 1 180 ? 12.93 -21.969 -20.562 1 98.31 180 LYS B C 1
ATOM 3841 O O . LYS B 1 180 ? 12.891 -20.75 -20.75 1 98.31 180 LYS B O 1
ATOM 3846 N N . LEU B 1 181 ? 13.219 -22.484 -19.406 1 98.69 181 LEU B N 1
ATOM 3847 C CA . LEU B 1 181 ? 13.586 -21.656 -18.266 1 98.69 181 LEU B CA 1
ATOM 3848 C C . LEU B 1 181 ? 14.828 -20.828 -18.578 1 98.69 181 LEU B C 1
ATOM 3850 O O . LEU B 1 181 ? 14.867 -19.625 -18.312 1 98.69 181 LEU B O 1
ATOM 3854 N N . ASP B 1 182 ? 15.812 -21.516 -19.141 1 98.5 182 ASP B N 1
ATOM 3855 C CA . ASP B 1 182 ? 17.047 -20.828 -19.469 1 98.5 182 ASP B CA 1
ATOM 3856 C C . ASP B 1 182 ? 16.797 -19.688 -20.469 1 98.5 182 ASP B C 1
ATOM 3858 O O . ASP B 1 182 ? 17.359 -18.609 -20.328 1 98.5 182 ASP B O 1
ATOM 3862 N N . GLN B 1 183 ? 15.969 -19.938 -21.406 1 98.31 183 GLN B N 1
ATOM 3863 C CA . GLN B 1 183 ? 15.609 -18.906 -22.375 1 98.31 183 GLN B CA 1
ATOM 3864 C C . GLN B 1 183 ? 14.898 -17.734 -21.703 1 98.31 183 GLN B C 1
ATOM 3866 O O . GLN B 1 183 ? 15.195 -16.578 -21.984 1 98.31 183 GLN B O 1
ATOM 3871 N N . LEU B 1 184 ? 13.992 -18.047 -20.859 1 98.31 184 LEU B N 1
ATOM 3872 C CA . LEU B 1 184 ? 13.227 -17.016 -20.156 1 98.31 184 LEU B CA 1
ATOM 3873 C C . LEU B 1 184 ? 14.141 -16.156 -19.297 1 98.31 184 LEU B C 1
ATOM 3875 O O . LEU B 1 184 ? 14.023 -14.93 -19.297 1 98.31 184 LEU B O 1
ATOM 3879 N N . ILE B 1 185 ? 15.016 -16.812 -18.547 1 97.94 185 ILE B N 1
ATOM 3880 C CA . ILE B 1 185 ? 15.945 -16.109 -17.672 1 97.94 185 ILE B CA 1
ATOM 3881 C C . ILE B 1 185 ? 16.812 -15.164 -18.516 1 97.94 185 ILE B C 1
ATOM 3883 O O . ILE B 1 185 ? 17.016 -14.008 -18.141 1 97.94 185 ILE B O 1
ATOM 3887 N N . GLU B 1 186 ? 17.234 -15.633 -19.609 1 97.56 186 GLU B N 1
ATOM 3888 C CA . GLU B 1 186 ? 18.062 -14.805 -20.484 1 97.56 186 GLU B CA 1
ATOM 3889 C C . GLU B 1 186 ? 17.266 -13.602 -21.016 1 97.56 186 GLU B C 1
ATOM 3891 O O . GLU B 1 186 ? 17.766 -12.469 -20.984 1 97.56 186 GLU B O 1
ATOM 3896 N N . LYS B 1 187 ? 16.078 -13.836 -21.469 1 96.75 187 LYS B N 1
ATOM 3897 C CA . LYS B 1 187 ? 15.25 -12.766 -22 1 96.75 187 LYS B CA 1
ATOM 3898 C C . LYS B 1 187 ? 14.852 -11.781 -20.922 1 96.75 187 LYS B C 1
ATOM 3900 O O . LYS B 1 187 ? 14.711 -10.578 -21.172 1 96.75 187 LYS B O 1
ATOM 3905 N N . SER B 1 188 ? 14.68 -12.234 -19.688 1 95.69 188 SER B N 1
ATOM 3906 C CA . SER B 1 188 ? 14.219 -11.414 -18.578 1 95.69 188 SER B CA 1
ATOM 3907 C C . SER B 1 188 ? 15.258 -10.359 -18.203 1 95.69 188 SER B C 1
ATOM 3909 O O . SER B 1 188 ? 14.93 -9.367 -17.547 1 95.69 188 SER B O 1
ATOM 3911 N N . LYS B 1 189 ? 16.516 -10.594 -18.547 1 95.38 189 LYS B N 1
ATOM 3912 C CA . LYS B 1 189 ? 17.578 -9.633 -18.266 1 95.38 189 LYS B CA 1
ATOM 3913 C C . LYS B 1 189 ? 17.297 -8.281 -18.906 1 95.38 189 LYS B C 1
ATOM 3915 O O . LYS B 1 189 ? 17.734 -7.242 -18.406 1 95.38 189 LYS B O 1
ATOM 3920 N N . ALA B 1 190 ? 16.5 -8.273 -19.938 1 95.44 190 ALA B N 1
ATOM 3921 C CA . ALA B 1 190 ? 16.141 -7.047 -20.641 1 95.44 190 ALA B CA 1
ATOM 3922 C C . ALA B 1 190 ? 14.984 -6.336 -19.922 1 95.44 190 ALA B C 1
ATOM 3924 O O . ALA B 1 190 ? 14.672 -5.184 -20.234 1 95.44 190 ALA B O 1
ATOM 3925 N N . PHE B 1 191 ? 14.406 -6.961 -19 1 95.88 191 PHE B N 1
ATOM 3926 C CA . PHE B 1 191 ? 13.273 -6.422 -18.266 1 95.88 191 PHE B CA 1
ATOM 3927 C C . PHE B 1 191 ? 13.578 -6.379 -16.766 1 95.88 191 PHE B C 1
ATOM 3929 O O . PHE B 1 191 ? 13.133 -7.246 -16.016 1 95.88 191 PHE B O 1
ATOM 3936 N N . PRO B 1 192 ? 14.141 -5.301 -16.312 1 94.75 192 PRO B N 1
ATOM 3937 C CA . PRO B 1 192 ? 14.617 -5.23 -14.93 1 94.75 192 PRO B CA 1
ATOM 3938 C C . PRO B 1 192 ? 13.484 -5.281 -13.906 1 94.75 192 PRO B C 1
ATOM 3940 O O . PRO B 1 192 ? 13.727 -5.551 -12.727 1 94.75 192 PRO B O 1
ATOM 3943 N N . SER B 1 193 ? 12.297 -5.043 -14.312 1 97.38 193 SER B N 1
ATOM 3944 C CA . SER B 1 193 ? 11.172 -5.062 -13.391 1 97.38 193 SER B CA 1
ATOM 3945 C C . SER B 1 193 ? 10.727 -6.492 -13.094 1 97.38 193 SER B C 1
ATOM 3947 O O . SER B 1 193 ? 9.953 -6.727 -12.164 1 97.38 193 SER B O 1
ATOM 3949 N N . LEU B 1 194 ? 11.188 -7.484 -13.82 1 98 194 LEU B N 1
ATOM 3950 C CA . LEU B 1 194 ? 10.773 -8.867 -13.648 1 98 194 LEU B CA 1
ATOM 3951 C C . LEU B 1 194 ? 11.578 -9.539 -12.539 1 98 194 LEU B C 1
ATOM 3953 O O . LEU B 1 194 ? 12.805 -9.422 -12.492 1 98 194 LEU B O 1
ATOM 3957 N N . THR B 1 195 ? 10.883 -10.164 -11.664 1 97.69 195 THR B N 1
ATOM 3958 C CA . THR B 1 195 ? 11.5 -11.023 -10.664 1 97.69 195 THR B CA 1
ATOM 3959 C C . THR B 1 195 ? 10.945 -12.445 -10.75 1 97.69 195 THR B C 1
ATOM 3961 O O . THR B 1 195 ? 9.805 -12.648 -11.172 1 97.69 195 THR B O 1
ATOM 3964 N N . TYR B 1 196 ? 11.789 -13.414 -10.406 1 98.06 196 TYR B N 1
ATOM 3965 C CA . TYR B 1 196 ? 11.328 -14.789 -10.547 1 98.06 196 TYR B CA 1
ATOM 3966 C C . TYR B 1 196 ? 11.969 -15.688 -9.5 1 98.06 196 TYR B C 1
ATOM 3968 O O . TYR B 1 196 ? 13.023 -15.359 -8.945 1 98.06 196 TYR B O 1
ATOM 3976 N N . ILE B 1 197 ? 11.297 -16.734 -9.156 1 98.06 197 ILE B N 1
ATOM 3977 C CA . ILE B 1 197 ? 11.773 -17.906 -8.43 1 98.06 197 ILE B CA 1
ATOM 3978 C C . ILE B 1 197 ? 11.445 -19.172 -9.219 1 98.06 197 ILE B C 1
ATOM 3980 O O . ILE B 1 197 ? 10.297 -19.391 -9.617 1 98.06 197 ILE B O 1
ATOM 3984 N N . ALA B 1 198 ? 12.43 -19.938 -9.523 1 98.75 198 ALA B N 1
ATOM 3985 C CA . ALA B 1 198 ? 12.25 -21.203 -10.219 1 98.75 198 ALA B CA 1
ATOM 3986 C C . ALA B 1 198 ? 12.797 -22.375 -9.398 1 98.75 198 ALA B C 1
ATOM 3988 O O . ALA B 1 198 ? 13.852 -22.25 -8.766 1 98.75 198 ALA B O 1
ATOM 3989 N N . VAL B 1 199 ? 12.055 -23.453 -9.367 1 98.75 199 VAL B N 1
ATOM 3990 C CA . VAL B 1 199 ? 12.5 -24.594 -8.57 1 98.75 199 VAL B CA 1
ATOM 3991 C C . VAL B 1 199 ? 12.008 -25.891 -9.219 1 98.75 199 VAL B C 1
ATOM 3993 O O . VAL B 1 199 ? 10.922 -25.922 -9.797 1 98.75 199 VAL B O 1
ATOM 3996 N N . ASN B 1 200 ? 12.789 -26.922 -9.172 1 98.75 200 ASN B N 1
ATOM 3997 C CA . ASN B 1 200 ? 12.328 -28.219 -9.656 1 98.75 200 ASN B CA 1
ATOM 3998 C C . ASN B 1 200 ? 11.898 -29.125 -8.508 1 98.75 200 ASN B C 1
ATOM 4000 O O . ASN B 1 200 ? 11.914 -28.719 -7.344 1 98.75 200 ASN B O 1
ATOM 4004 N N . LYS B 1 201 ? 11.469 -30.281 -8.828 1 98.25 201 LYS B N 1
ATOM 4005 C CA . LYS B 1 201 ? 10.906 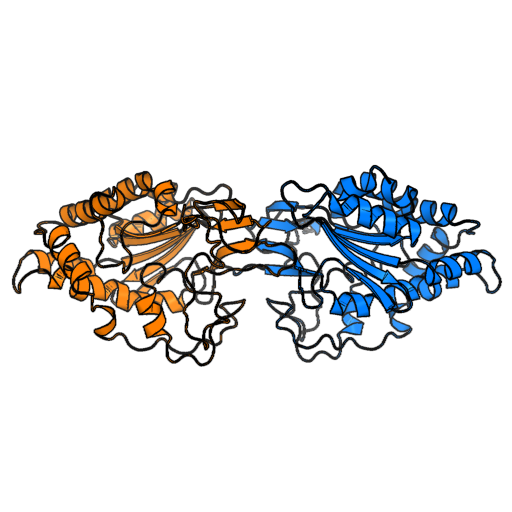-31.219 -7.867 1 98.25 201 LYS B CA 1
ATOM 4006 C C . LYS B 1 201 ? 11.914 -31.562 -6.773 1 98.25 201 LYS B C 1
ATOM 4008 O O . LYS B 1 201 ? 11.547 -31.734 -5.609 1 98.25 201 LYS B O 1
ATOM 4013 N N . ASP B 1 202 ? 13.172 -31.547 -7.059 1 97.56 202 ASP B N 1
ATOM 4014 C CA . ASP B 1 202 ? 14.219 -31.969 -6.141 1 97.56 202 ASP B CA 1
ATOM 4015 C C . ASP B 1 202 ? 14.773 -30.797 -5.344 1 97.56 202 ASP B C 1
ATOM 4017 O O . ASP B 1 202 ? 15.625 -30.984 -4.469 1 97.56 202 ASP B O 1
ATOM 4021 N N . GLY B 1 203 ? 14.461 -29.594 -5.715 1 97.12 203 GLY B N 1
ATOM 4022 C CA . GLY B 1 203 ? 14.852 -28.453 -4.898 1 97.12 203 GLY B CA 1
ATOM 4023 C C . GLY B 1 203 ? 15.93 -27.609 -5.535 1 97.12 203 GLY B C 1
ATOM 4024 O O . GLY B 1 203 ? 16.359 -26.594 -4.961 1 97.12 203 GLY B O 1
ATOM 4025 N N . GLU B 1 204 ? 16.406 -28.031 -6.742 1 97.81 204 GLU B N 1
ATOM 4026 C CA . GLU B 1 204 ? 17.281 -27.125 -7.469 1 97.81 204 GLU B CA 1
ATOM 4027 C C . GLU B 1 204 ? 16.562 -25.828 -7.824 1 97.81 204 GLU B C 1
ATOM 4029 O O . GLU B 1 204 ? 15.453 -25.859 -8.383 1 97.81 204 GLU B O 1
ATOM 4034 N N . SER B 1 205 ? 17.219 -24.688 -7.473 1 97.25 205 SER B N 1
ATOM 4035 C CA . SER B 1 205 ? 16.453 -23.453 -7.613 1 97.25 205 SER B CA 1
ATOM 4036 C C . SER B 1 205 ? 17.297 -22.359 -8.242 1 97.25 205 SER B C 1
ATOM 4038 O O . SER B 1 205 ? 18.531 -22.406 -8.18 1 97.25 205 SER B O 1
ATOM 4040 N N . PHE B 1 206 ? 16.656 -21.469 -8.977 1 97.94 206 PHE B N 1
ATOM 4041 C CA . PHE B 1 206 ? 17.172 -20.219 -9.547 1 97.94 206 PHE B CA 1
ATOM 4042 C C . PHE B 1 206 ? 16.297 -19.047 -9.172 1 97.94 206 PHE B C 1
ATOM 4044 O O . PHE B 1 206 ? 15.062 -19.156 -9.148 1 97.94 206 PHE B O 1
ATOM 4051 N N . SER B 1 207 ? 16.891 -17.984 -8.789 1 97.31 207 SER B N 1
ATOM 4052 C CA . SER B 1 207 ? 16.125 -16.797 -8.438 1 97.31 207 SER B CA 1
ATOM 4053 C C . SER B 1 207 ? 16.953 -15.531 -8.617 1 97.31 207 SER B C 1
ATOM 4055 O O . SER B 1 207 ? 18.188 -15.578 -8.578 1 97.31 207 SER B O 1
ATOM 4057 N N . ASN B 1 208 ? 16.297 -14.391 -8.906 1 96.81 208 ASN B N 1
ATOM 4058 C CA . ASN B 1 208 ? 16.969 -13.102 -8.922 1 96.81 208 ASN B CA 1
ATOM 4059 C C . ASN B 1 208 ? 16.516 -12.203 -7.777 1 96.81 208 ASN B C 1
ATOM 4061 O O . ASN B 1 208 ? 16.625 -10.984 -7.855 1 96.81 208 ASN B O 1
ATOM 4065 N N . ILE B 1 209 ? 15.898 -12.82 -6.758 1 93.62 209 ILE B N 1
ATOM 4066 C CA . ILE B 1 209 ? 15.484 -12.055 -5.59 1 93.62 209 ILE B CA 1
ATOM 4067 C C . ILE B 1 209 ? 16.109 -12.648 -4.332 1 93.62 209 ILE B C 1
ATOM 4069 O O . ILE B 1 209 ? 16.453 -13.836 -4.305 1 93.62 209 ILE B O 1
ATOM 4073 N N . PRO B 1 210 ? 16.203 -11.781 -3.307 1 91.06 210 PRO B N 1
ATOM 4074 C CA . PRO B 1 210 ? 16.688 -12.32 -2.037 1 91.06 210 PRO B CA 1
ATOM 4075 C C . PRO B 1 210 ? 15.766 -13.375 -1.438 1 91.06 210 PRO B C 1
ATOM 4077 O O . PRO B 1 210 ? 14.547 -13.305 -1.626 1 91.06 210 PRO B O 1
ATOM 4080 N N . THR B 1 211 ? 16.328 -14.273 -0.601 1 88.06 211 THR B N 1
ATOM 4081 C CA . THR B 1 211 ? 15.594 -15.406 -0.043 1 88.06 211 THR B CA 1
ATOM 4082 C C . THR B 1 211 ? 14.547 -14.938 0.958 1 88.06 211 THR B C 1
ATOM 4084 O O . THR B 1 211 ? 13.5 -15.57 1.11 1 88.06 211 THR B O 1
ATOM 4087 N N . ASN B 1 212 ? 14.766 -13.844 1.574 1 87.81 212 ASN B N 1
ATOM 4088 C CA . ASN B 1 212 ? 13.844 -13.391 2.611 1 87.81 212 ASN B CA 1
ATOM 4089 C C . ASN B 1 212 ? 12.906 -12.297 2.094 1 87.81 212 ASN B C 1
ATOM 4091 O O . ASN B 1 212 ? 12.164 -11.695 2.867 1 87.81 212 ASN B O 1
ATOM 4095 N N . ALA B 1 213 ? 12.914 -12.18 0.876 1 89.62 213 ALA B N 1
ATOM 4096 C CA . ALA B 1 213 ? 12.094 -11.117 0.299 1 89.62 213 ALA B CA 1
ATOM 4097 C C . ALA B 1 213 ? 10.617 -11.5 0.3 1 89.62 213 ALA B C 1
ATOM 4099 O O . ALA B 1 213 ? 10.266 -12.648 0.013 1 89.62 213 ALA B O 1
ATOM 4100 N N . VAL B 1 214 ? 9.781 -10.617 0.751 1 94.69 214 VAL B N 1
ATOM 4101 C CA . VAL B 1 214 ? 8.328 -10.719 0.631 1 94.69 214 VAL B CA 1
ATOM 4102 C C . VAL B 1 214 ? 7.809 -9.625 -0.303 1 94.69 214 VAL B C 1
ATOM 4104 O O . VAL B 1 214 ? 7.969 -8.438 -0.025 1 94.69 214 VAL B O 1
ATOM 4107 N N . ASN B 1 215 ? 7.242 -10.031 -1.407 1 97.19 215 ASN B N 1
ATOM 4108 C CA . ASN B 1 215 ? 6.793 -9.125 -2.459 1 97.19 215 ASN B CA 1
ATOM 4109 C C . ASN B 1 215 ? 5.273 -9 -2.48 1 97.19 215 ASN B C 1
ATOM 4111 O O . ASN B 1 215 ? 4.57 -9.977 -2.736 1 97.19 215 ASN B O 1
ATOM 4115 N N . ALA B 1 216 ? 4.793 -7.785 -2.189 1 97.56 216 ALA B N 1
ATOM 4116 C CA . ALA B 1 216 ? 3.357 -7.559 -2.326 1 97.56 216 ALA B CA 1
ATOM 4117 C C . ALA B 1 216 ? 2.936 -7.59 -3.793 1 97.56 216 ALA B C 1
ATOM 4119 O O . ALA B 1 216 ? 3.533 -6.914 -4.633 1 97.56 216 ALA B O 1
ATOM 4120 N N . VAL B 1 217 ? 1.853 -8.344 -4.09 1 98.5 217 VAL B N 1
ATOM 4121 C CA . VAL B 1 217 ? 1.462 -8.43 -5.492 1 98.5 217 VAL B CA 1
ATOM 4122 C C . VAL B 1 217 ? 0.011 -7.98 -5.652 1 98.5 217 VAL B C 1
ATOM 4124 O O . VAL B 1 217 ? -0.446 -7.723 -6.77 1 98.5 217 VAL B O 1
ATOM 4127 N N . THR B 1 218 ? -0.766 -7.906 -4.633 1 98.19 218 THR B N 1
ATOM 4128 C CA . THR B 1 218 ? -2.09 -7.293 -4.586 1 98.19 218 THR B CA 1
ATOM 4129 C C . THR B 1 218 ? -2.223 -6.391 -3.365 1 98.19 218 THR B C 1
ATOM 4131 O O . THR B 1 218 ? -1.823 -6.766 -2.262 1 98.19 218 THR B O 1
ATOM 4134 N N . TRP B 1 219 ? -2.752 -5.188 -3.568 1 98.25 219 TRP B N 1
ATOM 4135 C CA . TRP B 1 219 ? -2.988 -4.301 -2.432 1 98.25 219 TRP B CA 1
ATOM 4136 C C . TRP B 1 219 ? -4.125 -3.328 -2.727 1 98.25 219 TRP B C 1
ATOM 4138 O O . TRP B 1 219 ? -4.602 -3.248 -3.861 1 98.25 219 TRP B O 1
ATOM 4148 N N . GLY B 1 220 ? -4.613 -2.732 -1.693 1 98.12 220 GLY B N 1
ATOM 4149 C CA . GLY B 1 220 ? -5.695 -1.765 -1.791 1 98.12 220 GLY B CA 1
ATOM 4150 C C . GLY B 1 220 ? -5.516 -0.573 -0.87 1 98.12 220 GLY B C 1
ATOM 4151 O O . GLY B 1 220 ? -4.906 -0.692 0.195 1 98.12 220 GLY B O 1
ATOM 4152 N N . VAL B 1 221 ? -5.93 0.514 -1.318 1 98.31 221 VAL B N 1
ATOM 4153 C CA . VAL B 1 221 ? -5.926 1.765 -0.567 1 98.31 221 VAL B CA 1
ATOM 4154 C C . VAL B 1 221 ? -7.363 2.232 -0.34 1 98.31 221 VAL B C 1
ATOM 4156 O O . VAL B 1 221 ? -8.086 2.514 -1.297 1 98.31 221 VAL B O 1
ATOM 4159 N N . PHE B 1 222 ? -7.754 2.318 0.94 1 96.69 222 PHE B N 1
ATOM 4160 C CA . PHE B 1 222 ? -9.141 2.637 1.278 1 96.69 222 PHE B CA 1
ATOM 4161 C C . PHE B 1 222 ? -9.203 3.836 2.215 1 96.69 222 PHE B C 1
ATOM 4163 O O . PHE B 1 222 ? -8.281 4.07 3 1 96.69 222 PHE B O 1
ATOM 4170 N N . PRO B 1 223 ? -10.297 4.602 2.102 1 96 223 PRO B N 1
ATOM 4171 C CA . PRO B 1 223 ? -10.43 5.77 2.975 1 96 223 PRO B CA 1
ATOM 4172 C C . PRO B 1 223 ? -10.336 5.414 4.457 1 96 223 PRO B C 1
ATOM 4174 O O . PRO B 1 223 ? -11 4.48 4.914 1 96 223 PRO B O 1
ATOM 4177 N N . GLY B 1 224 ? -9.438 6.121 5.102 1 94.06 224 GLY B N 1
ATOM 4178 C CA . GLY B 1 224 ? -9.383 6.008 6.551 1 94.06 224 GLY B CA 1
ATOM 4179 C C . GLY B 1 224 ? -8.703 4.734 7.023 1 94.06 224 GLY B C 1
ATOM 4180 O O . GLY B 1 224 ? -8.82 4.363 8.195 1 94.06 224 GLY B O 1
ATOM 4181 N N . LYS B 1 225 ? -7.977 4.051 6.176 1 94.62 225 LYS B N 1
ATOM 4182 C CA . LYS B 1 225 ? -7.367 2.775 6.543 1 94.62 225 LYS B CA 1
ATOM 4183 C C . LYS B 1 225 ? -5.875 2.768 6.219 1 94.62 225 LYS B C 1
ATOM 4185 O O . LYS B 1 225 ? -5.41 3.559 5.398 1 94.62 225 LYS B O 1
ATOM 4190 N N . GLU B 1 226 ? -5.199 1.884 6.977 1 95.62 226 GLU B N 1
ATOM 4191 C CA . GLU B 1 226 ? -3.859 1.521 6.527 1 95.62 226 GLU B CA 1
ATOM 4192 C C . GLU B 1 226 ? -3.91 0.713 5.23 1 95.62 226 GLU B C 1
ATOM 4194 O O . GLU B 1 226 ? -4.973 0.218 4.844 1 95.62 226 GLU B O 1
ATOM 4199 N N . ILE B 1 227 ? -2.764 0.639 4.539 1 97 227 ILE B N 1
ATOM 4200 C CA . ILE B 1 227 ? -2.736 -0.085 3.273 1 97 227 ILE B CA 1
ATOM 4201 C C . ILE B 1 227 ? -2.988 -1.57 3.523 1 97 227 ILE B C 1
ATOM 4203 O O . ILE B 1 227 ? -2.42 -2.156 4.445 1 97 227 ILE B O 1
ATOM 4207 N N . VAL B 1 228 ? -3.871 -2.146 2.752 1 96 228 VAL B N 1
ATOM 4208 C CA . VAL B 1 228 ? -4.168 -3.572 2.842 1 96 228 VAL B CA 1
ATOM 4209 C C . VAL B 1 228 ? -3.449 -4.32 1.722 1 96 228 VAL B C 1
ATOM 4211 O O . VAL B 1 228 ? -3.602 -3.988 0.544 1 96 228 VAL B O 1
ATOM 4214 N N . GLN B 1 229 ? -2.637 -5.305 2.029 1 96.56 229 GLN B N 1
ATOM 4215 C CA . GLN B 1 229 ? -1.918 -6.082 1.022 1 96.56 229 GLN B CA 1
ATOM 4216 C C . GLN B 1 229 ? -2.215 -7.57 1.16 1 96.56 229 GLN B C 1
ATOM 4218 O O . GLN B 1 229 ? -1.369 -8.336 1.623 1 96.56 229 GLN B O 1
ATOM 4223 N N . PRO B 1 230 ? -3.229 -8.039 0.642 1 96.62 230 PRO B N 1
ATOM 4224 C CA . PRO B 1 230 ? -3.773 -9.367 0.935 1 96.62 230 PRO B CA 1
ATOM 4225 C C . PRO B 1 230 ? -2.975 -10.492 0.277 1 96.62 230 PRO B C 1
ATOM 4227 O O . PRO B 1 230 ? -3.123 -11.656 0.648 1 96.62 230 PRO B O 1
ATOM 4230 N N . THR B 1 231 ? -2.197 -10.227 -0.742 1 97.12 231 THR B N 1
ATOM 4231 C CA . THR B 1 231 ? -1.504 -11.305 -1.438 1 97.12 231 THR B CA 1
ATOM 4232 C C . THR B 1 231 ? -0.029 -10.969 -1.632 1 97.12 231 THR B C 1
ATOM 4234 O O . THR B 1 231 ? 0.311 -9.836 -1.986 1 97.12 231 THR B O 1
ATOM 4237 N N . VAL B 1 232 ? 0.797 -11.977 -1.371 1 97.25 232 VAL B N 1
ATOM 4238 C CA . VAL B 1 232 ? 2.236 -11.758 -1.473 1 97.25 232 VAL B CA 1
ATOM 4239 C C . VAL B 1 232 ? 2.887 -12.953 -2.176 1 97.25 232 VAL B C 1
ATOM 4241 O O . VAL B 1 232 ? 2.264 -14 -2.334 1 97.25 232 VAL B O 1
ATOM 4244 N N . VAL B 1 233 ? 4.074 -12.734 -2.637 1 97.19 233 VAL B N 1
ATOM 4245 C CA . VAL B 1 233 ? 4.996 -13.766 -3.094 1 97.19 233 VAL B CA 1
ATOM 4246 C C . VAL B 1 233 ? 6.215 -13.812 -2.176 1 97.19 233 VAL B C 1
ATOM 4248 O O . VAL B 1 233 ? 6.867 -12.797 -1.944 1 97.19 233 VAL B O 1
ATOM 4251 N N . ASP B 1 234 ? 6.492 -14.938 -1.626 1 93.56 234 ASP B N 1
ATOM 4252 C CA . ASP B 1 234 ? 7.688 -15.102 -0.807 1 93.56 234 ASP B CA 1
ATOM 4253 C C . ASP B 1 234 ? 8.344 -16.469 -1.055 1 93.56 234 ASP B C 1
ATOM 4255 O O . ASP B 1 234 ? 7.648 -17.469 -1.243 1 93.56 234 ASP B O 1
ATOM 4259 N N . SER B 1 235 ? 9.625 -16.5 -0.996 1 92.88 235 SER B N 1
ATOM 4260 C CA . SER B 1 235 ? 10.406 -17.672 -1.378 1 92.88 235 SER B CA 1
ATOM 4261 C C . SER B 1 235 ? 10.148 -18.844 -0.43 1 92.88 235 SER B C 1
ATOM 4263 O O . SER B 1 235 ? 10.016 -19.984 -0.868 1 92.88 235 SER B O 1
ATOM 4265 N N . ALA B 1 236 ? 10.07 -18.578 0.829 1 92.06 236 ALA B N 1
ATOM 4266 C CA . ALA B 1 236 ? 9.883 -19.641 1.811 1 92.06 236 ALA B CA 1
ATOM 4267 C C . ALA B 1 236 ? 8.586 -20.406 1.554 1 92.06 236 ALA B C 1
ATOM 4269 O O . ALA B 1 236 ? 8.57 -21.641 1.549 1 92.06 236 ALA B O 1
ATOM 4270 N N . SER B 1 237 ? 7.539 -19.688 1.354 1 94 237 SER B N 1
ATOM 4271 C CA . SER B 1 237 ? 6.254 -20.312 1.073 1 94 237 SER B CA 1
ATOM 4272 C C . SER B 1 237 ? 6.277 -21.047 -0.265 1 94 237 SER B C 1
ATOM 4274 O O . SER B 1 237 ? 5.641 -22.094 -0.419 1 94 237 SER B O 1
ATOM 4276 N N . PHE B 1 238 ? 7.02 -20.5 -1.226 1 96.44 238 PHE B N 1
ATOM 4277 C CA . PHE B 1 238 ? 7.09 -21.109 -2.547 1 96.44 238 PHE B CA 1
ATOM 4278 C C . PHE B 1 238 ? 7.758 -22.484 -2.473 1 96.44 238 PHE B C 1
ATOM 4280 O O . PHE B 1 238 ? 7.34 -23.422 -3.154 1 96.44 238 PHE B O 1
ATOM 4287 N N . MET B 1 239 ? 8.688 -22.594 -1.61 1 94.38 239 MET B N 1
ATOM 4288 C CA . MET B 1 239 ? 9.414 -23.859 -1.449 1 94.38 239 MET B CA 1
ATOM 4289 C C . MET B 1 239 ? 8.547 -24.906 -0.765 1 94.38 239 MET B C 1
ATOM 4291 O O . MET B 1 239 ? 8.766 -26.109 -0.928 1 94.38 239 MET B O 1
ATOM 4295 N N . VAL B 1 240 ? 7.633 -24.438 -0.034 1 94.19 240 VAL B N 1
ATOM 4296 C CA . VAL B 1 240 ? 6.664 -25.359 0.559 1 94.19 240 VAL B CA 1
ATOM 4297 C C . VAL B 1 240 ? 5.609 -25.734 -0.477 1 94.19 240 VAL B C 1
ATOM 4299 O O . VAL B 1 240 ? 5.281 -26.922 -0.638 1 94.19 240 VAL B O 1
ATOM 4302 N N . TRP B 1 241 ? 5.121 -24.797 -1.181 1 96.69 241 TRP B N 1
ATOM 4303 C CA . TRP B 1 241 ? 4.098 -24.969 -2.207 1 96.69 241 TRP B CA 1
ATOM 4304 C C . TRP B 1 241 ? 4.574 -25.938 -3.293 1 96.69 241 TRP B C 1
ATOM 4306 O O . TRP B 1 241 ? 3.787 -26.734 -3.814 1 96.69 241 TRP B O 1
ATOM 4316 N N . LYS B 1 242 ? 5.84 -25.875 -3.623 1 97.5 242 LYS B N 1
ATOM 4317 C CA . LYS B 1 242 ? 6.352 -26.641 -4.754 1 97.5 242 LYS B CA 1
ATOM 4318 C C . LYS B 1 242 ? 6.066 -28.125 -4.582 1 97.5 242 LYS B C 1
ATOM 4320 O O . LYS B 1 242 ? 5.781 -28.828 -5.555 1 97.5 242 LYS B O 1
ATOM 4325 N N . ASP B 1 243 ? 6.133 -28.609 -3.373 1 97.12 243 ASP B N 1
ATOM 4326 C CA . ASP B 1 243 ? 5.891 -30.031 -3.143 1 97.12 243 ASP B CA 1
ATOM 4327 C C . ASP B 1 243 ? 4.465 -30.406 -3.535 1 97.12 243 ASP B C 1
ATOM 4329 O O . ASP B 1 243 ? 4.254 -31.438 -4.195 1 97.12 243 ASP B O 1
ATOM 4333 N N . GLU B 1 244 ? 3.568 -29.641 -3.131 1 97.5 244 GLU B N 1
ATOM 4334 C CA . GLU B 1 244 ? 2.174 -29.875 -3.494 1 97.5 244 GLU B CA 1
ATOM 4335 C C . GLU B 1 244 ? 1.963 -29.719 -5 1 97.5 244 GLU B C 1
ATOM 4337 O O . GLU B 1 244 ? 1.306 -30.562 -5.625 1 97.5 244 GLU B O 1
ATOM 4342 N N . ALA B 1 245 ? 2.533 -28.656 -5.555 1 98.44 245 ALA B N 1
ATOM 4343 C CA . ALA B 1 245 ? 2.377 -28.391 -6.984 1 98.44 245 ALA B CA 1
ATOM 4344 C C . ALA B 1 245 ? 2.896 -29.562 -7.816 1 98.44 245 ALA B C 1
ATOM 4346 O O . ALA B 1 245 ? 2.252 -29.984 -8.781 1 98.44 245 ALA B O 1
ATOM 4347 N N . PHE B 1 246 ? 4.016 -30.141 -7.441 1 98.62 246 PHE B N 1
ATOM 4348 C CA . PHE B 1 246 ? 4.598 -31.25 -8.203 1 98.62 246 PHE B CA 1
ATOM 4349 C C . PHE B 1 246 ? 3.836 -32.531 -7.941 1 98.62 246 PHE B C 1
ATOM 4351 O O . PHE B 1 246 ? 3.672 -33.344 -8.844 1 98.62 246 PHE B O 1
ATOM 4358 N N . GLU B 1 247 ? 3.357 -32.688 -6.75 1 97.69 247 GLU B N 1
ATOM 4359 C CA . GLU B 1 247 ? 2.635 -33.906 -6.422 1 97.69 247 GLU B CA 1
ATOM 4360 C C . GLU B 1 247 ? 1.332 -34 -7.207 1 97.69 247 GLU B C 1
ATOM 4362 O O . GLU B 1 247 ? 0.859 -35.125 -7.496 1 97.69 247 GLU B O 1
ATOM 4367 N N . ILE B 1 248 ? 0.789 -32.938 -7.617 1 97.94 248 ILE B N 1
ATOM 4368 C CA . ILE B 1 248 ? -0.478 -32.906 -8.336 1 97.94 248 ILE B CA 1
ATOM 4369 C C . ILE B 1 248 ? -0.299 -33.531 -9.711 1 97.94 248 ILE B C 1
ATOM 4371 O O . ILE B 1 248 ? -1.236 -34.125 -10.258 1 97.94 248 ILE B O 1
ATOM 4375 N N . TRP B 1 249 ? 0.893 -33.562 -10.266 1 98.25 249 TRP B N 1
ATOM 4376 C CA . TRP B 1 249 ? 1.139 -34.25 -11.523 1 98.25 249 TRP B CA 1
ATOM 4377 C C . TRP B 1 249 ? 0.777 -35.719 -11.414 1 98.25 249 TRP B C 1
ATOM 4379 O O . TRP B 1 249 ? 0.202 -36.312 -12.336 1 98.25 249 TRP B O 1
ATOM 4389 N N . SER B 1 250 ? 1.081 -36.312 -10.273 1 96.38 250 SER B N 1
ATOM 4390 C CA . SER B 1 250 ? 0.838 -37.719 -10.055 1 96.38 250 SER B CA 1
ATOM 4391 C C . SER B 1 250 ? -0.51 -37.969 -9.383 1 96.38 250 SER B C 1
ATOM 4393 O O . SER B 1 250 ? -1.376 -38.656 -9.938 1 96.38 250 SER B O 1
ATOM 4395 N N . LYS B 1 251 ? -0.773 -37.219 -8.344 1 95.5 251 LYS B N 1
ATOM 4396 C CA . LYS B 1 251 ? -1.936 -37.5 -7.5 1 95.5 251 LYS B CA 1
ATOM 4397 C C . LYS B 1 251 ? -3.174 -36.781 -8.023 1 95.5 251 LYS B C 1
ATOM 4399 O O . LYS B 1 251 ? -4.297 -37.094 -7.625 1 95.5 251 LYS B O 1
ATOM 4404 N N . GLY B 1 252 ? -3.008 -35.875 -8.93 1 95.25 252 GLY B N 1
ATOM 4405 C CA . GLY B 1 252 ? -4.125 -35.094 -9.461 1 95.25 252 GLY B CA 1
ATOM 4406 C C . GLY B 1 252 ? -4.434 -35.406 -10.914 1 95.25 252 GLY B C 1
ATOM 4407 O O . GLY B 1 252 ? -5.594 -35.406 -11.328 1 95.25 252 GLY B O 1
ATOM 4408 N N . TRP B 1 253 ? -3.361 -35.75 -11.664 1 97.38 253 TRP B N 1
ATOM 4409 C CA . TRP B 1 253 ? -3.572 -35.906 -13.102 1 97.38 253 TRP B CA 1
ATOM 4410 C C . TRP B 1 253 ? -3.236 -37.344 -13.531 1 97.38 253 TRP B C 1
ATOM 4412 O O . TRP B 1 253 ? -4.105 -38.062 -14 1 97.38 253 TRP B O 1
ATOM 4422 N N . ALA B 1 254 ? -2.045 -37.844 -13.266 1 97.12 254 ALA B N 1
ATOM 4423 C CA . ALA B 1 254 ? -1.612 -39.188 -13.711 1 97.12 254 ALA B CA 1
ATOM 4424 C C . ALA B 1 254 ? -2.512 -40.281 -13.148 1 97.12 254 ALA B C 1
ATOM 4426 O O . ALA B 1 254 ? -2.748 -41.281 -13.797 1 97.12 254 ALA B O 1
ATOM 4427 N N . CYS B 1 255 ? -3.006 -40.062 -11.984 1 95.19 255 CYS B N 1
ATOM 4428 C CA . CYS B 1 255 ? -3.82 -41.062 -11.305 1 95.19 255 CYS B CA 1
ATOM 4429 C C . CYS B 1 255 ? -5.129 -41.281 -12.055 1 95.19 255 CYS B C 1
ATOM 4431 O O . CYS B 1 255 ? -5.836 -42.281 -11.781 1 95.19 255 CYS B O 1
ATOM 4433 N N . LEU B 1 256 ? -5.5 -40.375 -12.961 1 95.81 256 LEU B N 1
ATOM 4434 C CA . LEU B 1 256 ? -6.723 -40.531 -13.742 1 95.81 256 LEU B CA 1
ATOM 4435 C C . LEU B 1 256 ? -6.582 -41.656 -14.758 1 95.81 256 LEU B C 1
ATOM 4437 O O . LEU B 1 256 ? -7.578 -42.125 -15.312 1 95.81 256 LEU B O 1
ATOM 4441 N N . PHE B 1 257 ? -5.371 -42.062 -15.055 1 96.5 257 PHE B N 1
ATOM 4442 C CA . PHE B 1 257 ? -5.086 -43.125 -16.016 1 96.5 257 PHE B CA 1
ATOM 4443 C C . PHE B 1 257 ? -4.793 -44.438 -15.305 1 96.5 257 PHE B C 1
ATOM 4445 O O . PHE B 1 257 ? -4.246 -44.438 -14.195 1 96.5 257 PHE B O 1
ATOM 4452 N N . PRO B 1 258 ? -5.148 -45.469 -15.938 1 94.5 258 PRO B N 1
ATOM 4453 C CA . PRO B 1 258 ? -4.82 -46.75 -15.32 1 94.5 258 PRO B CA 1
ATOM 4454 C C . PRO B 1 258 ? -3.314 -47 -15.227 1 94.5 258 PRO B C 1
ATOM 4456 O O . PRO B 1 258 ? -2.543 -46.406 -15.984 1 94.5 258 PRO B O 1
ATOM 4459 N N . GLU B 1 259 ? -2.971 -47.844 -14.312 1 92.5 259 GLU B N 1
ATOM 4460 C CA . GLU B 1 259 ? -1.565 -48.219 -14.172 1 92.5 259 GLU B CA 1
ATOM 4461 C C . GLU B 1 259 ? -1.009 -48.781 -15.477 1 92.5 259 GLU B C 1
ATOM 4463 O O . GLU B 1 259 ? -1.686 -49.531 -16.172 1 92.5 259 GLU B O 1
ATOM 4468 N N . GLY B 1 260 ? 0.104 -48.406 -15.828 1 91.31 260 GLY B N 1
ATOM 4469 C CA . GLY B 1 260 ? 0.759 -48.906 -17.031 1 91.31 260 GLY B CA 1
ATOM 4470 C C . GLY B 1 260 ? 0.433 -48.094 -18.266 1 91.31 260 GLY B C 1
ATOM 4471 O O . GLY B 1 260 ? 1.021 -48.312 -19.328 1 91.31 260 GLY B O 1
ATOM 4472 N N . ASP B 1 261 ? -0.527 -47.25 -18.141 1 94.75 261 ASP B N 1
ATOM 4473 C CA . ASP B 1 261 ? -0.886 -46.375 -19.25 1 94.75 261 ASP B CA 1
ATOM 4474 C C . ASP B 1 261 ? 0.282 -45.469 -19.656 1 94.75 261 ASP B C 1
ATOM 4476 O O . ASP B 1 261 ? 0.968 -44.938 -18.781 1 94.75 261 ASP B O 1
ATOM 4480 N N . SER B 1 262 ? 0.564 -45.375 -20.922 1 95.94 262 SER B N 1
ATOM 4481 C CA . SER B 1 262 ? 1.689 -44.594 -21.438 1 95.94 262 SER B CA 1
ATOM 4482 C C . SER B 1 262 ? 1.555 -43.125 -21.078 1 95.94 262 SER B C 1
ATOM 4484 O O . SER B 1 262 ? 2.557 -42.406 -20.922 1 95.94 262 SER B O 1
ATOM 4486 N N . SER B 1 263 ? 0.358 -42.656 -20.938 1 97.31 263 SER B N 1
ATOM 4487 C CA . SER B 1 263 ? 0.126 -41.25 -20.531 1 97.31 263 SER B CA 1
ATOM 4488 C C . SER B 1 263 ? 0.772 -40.969 -19.188 1 97.31 263 SER B C 1
ATOM 4490 O O . SER B 1 263 ? 1.349 -39.906 -18.984 1 97.31 263 SER B O 1
ATOM 4492 N N . ARG B 1 264 ? 0.726 -41.906 -18.281 1 97 264 ARG B N 1
ATOM 4493 C CA . ARG B 1 264 ? 1.302 -41.719 -16.953 1 97 264 ARG B CA 1
ATOM 4494 C C . ARG B 1 264 ? 2.812 -41.531 -17.031 1 97 264 ARG B C 1
ATOM 4496 O O . ARG B 1 264 ? 3.377 -40.719 -16.281 1 97 264 ARG B O 1
ATOM 4503 N N . GLU B 1 265 ? 3.408 -42.25 -17.922 1 96.31 265 GLU B N 1
ATOM 4504 C CA . GLU B 1 265 ? 4.859 -42.156 -18.062 1 96.31 265 GLU B CA 1
ATOM 4505 C C . GLU B 1 265 ? 5.293 -40.781 -18.516 1 96.31 265 GLU B C 1
ATOM 4507 O O . GLU B 1 265 ? 6.289 -40.25 -18.031 1 96.31 265 GLU B O 1
ATOM 4512 N N . ILE B 1 266 ? 4.566 -40.25 -19.438 1 97.25 266 ILE B N 1
ATOM 4513 C CA . ILE B 1 266 ? 4.887 -38.906 -19.953 1 97.25 266 ILE B CA 1
ATOM 4514 C C . ILE B 1 266 ? 4.699 -37.875 -18.859 1 97.25 266 ILE B C 1
ATOM 4516 O O . ILE B 1 266 ? 5.547 -37 -18.656 1 97.25 266 ILE B O 1
ATOM 4520 N N . LEU B 1 267 ? 3.592 -37.969 -18.141 1 98.19 267 LEU B N 1
ATOM 4521 C CA . LEU B 1 267 ? 3.318 -37.031 -17.062 1 98.19 267 LEU B CA 1
ATOM 4522 C C . LEU B 1 267 ? 4.387 -37.125 -15.969 1 98.19 267 LEU B C 1
ATOM 4524 O O . LEU B 1 267 ? 4.82 -36.125 -15.43 1 98.19 267 LEU B O 1
ATOM 4528 N N . ASP B 1 268 ? 4.855 -38.344 -15.719 1 97.19 268 ASP B N 1
ATOM 4529 C CA . ASP B 1 268 ? 5.91 -38.562 -14.734 1 97.19 268 ASP B CA 1
ATOM 4530 C C . ASP B 1 268 ? 7.223 -37.906 -15.172 1 97.19 268 ASP B C 1
ATOM 4532 O O . ASP B 1 268 ? 7.941 -37.344 -14.359 1 97.19 268 ASP B O 1
ATOM 4536 N N . LYS B 1 269 ? 7.512 -38.062 -16.391 1 97.25 269 LYS B N 1
ATOM 4537 C CA . LYS B 1 269 ? 8.734 -37.469 -16.938 1 97.25 269 LYS B CA 1
ATOM 4538 C C . LYS B 1 269 ? 8.703 -35.938 -16.797 1 97.25 269 LYS B C 1
ATOM 4540 O O . LYS B 1 269 ? 9.703 -35.312 -16.438 1 97.25 269 LYS B O 1
ATOM 4545 N N . VAL B 1 270 ? 7.574 -35.375 -17.078 1 98.25 270 VAL B N 1
ATOM 4546 C CA . VAL B 1 270 ? 7.422 -33.906 -16.969 1 98.25 270 VAL B CA 1
ATOM 4547 C C . VAL B 1 270 ? 7.566 -33.5 -15.5 1 98.25 270 VAL B C 1
ATOM 4549 O O . VAL B 1 270 ? 8.305 -32.562 -15.188 1 98.25 270 VAL B O 1
ATOM 4552 N N . GLN B 1 271 ? 6.926 -34.188 -14.586 1 98.5 271 GLN B N 1
ATOM 4553 C CA . GLN B 1 271 ? 7.016 -33.906 -13.156 1 98.5 271 GLN B CA 1
ATOM 4554 C C . GLN B 1 271 ? 8.469 -33.875 -12.688 1 98.5 271 GLN B C 1
ATOM 4556 O O . GLN B 1 271 ? 8.852 -33.031 -11.875 1 98.5 271 GLN B O 1
ATOM 4561 N N . LYS B 1 272 ? 9.281 -34.75 -13.227 1 97.94 272 LYS B N 1
ATOM 4562 C CA . LYS B 1 272 ? 10.641 -34.969 -12.75 1 97.94 272 LYS B CA 1
ATOM 4563 C C . LYS B 1 272 ? 11.602 -33.969 -13.383 1 97.94 272 LYS B C 1
ATOM 4565 O O . LYS B 1 272 ? 12.625 -33.625 -12.797 1 97.94 272 LYS B O 1
ATOM 4570 N N . SER B 1 273 ? 11.273 -33.469 -14.539 1 98.44 273 SER B N 1
ATOM 4571 C CA . SER B 1 273 ? 12.289 -32.75 -15.297 1 98.44 273 SER B CA 1
ATOM 4572 C C . SER B 1 273 ? 11.961 -31.25 -15.359 1 98.44 273 SER B C 1
ATOM 4574 O O . SER B 1 273 ? 12.836 -30.438 -15.656 1 98.44 273 SER B O 1
ATOM 4576 N N . TYR B 1 274 ? 10.75 -30.875 -15.102 1 98.81 274 TYR B N 1
ATOM 4577 C CA . TYR B 1 274 ? 10.336 -29.5 -15.289 1 98.81 274 TYR B CA 1
ATOM 4578 C C . TYR B 1 274 ? 10.648 -28.656 -14.047 1 98.81 274 TYR B C 1
ATOM 4580 O O . TYR B 1 274 ? 10.992 -29.203 -13 1 98.81 274 TYR B O 1
ATOM 4588 N N . PHE B 1 275 ? 10.602 -27.344 -14.219 1 98.94 275 PHE B N 1
ATOM 4589 C CA . PHE B 1 275 ? 10.695 -26.359 -13.141 1 98.94 275 PHE B CA 1
ATOM 4590 C C . PHE B 1 275 ? 9.359 -25.672 -12.922 1 98.94 275 PHE B C 1
ATOM 4592 O O . PHE B 1 275 ? 8.602 -25.453 -13.875 1 98.94 275 PHE B O 1
ATOM 4599 N N . LEU B 1 276 ? 9.047 -25.422 -11.68 1 98.94 276 LEU B N 1
ATOM 4600 C CA . LEU B 1 276 ? 7.977 -24.5 -11.305 1 98.94 276 LEU B CA 1
ATOM 4601 C C . LEU B 1 276 ? 8.508 -23.078 -11.148 1 98.94 276 LEU B C 1
ATOM 4603 O O . LEU B 1 276 ? 9.516 -22.859 -10.469 1 98.94 276 LEU B O 1
ATOM 4607 N N . VAL B 1 277 ? 7.832 -22.109 -11.812 1 98.88 277 VAL B N 1
ATOM 4608 C CA . VAL B 1 277 ? 8.352 -20.75 -11.852 1 98.88 277 VAL B CA 1
ATOM 4609 C C . VAL B 1 277 ? 7.277 -19.781 -11.352 1 98.88 277 VAL B C 1
ATOM 4611 O O . VAL B 1 277 ? 6.117 -19.859 -11.758 1 98.88 277 VAL B O 1
ATOM 4614 N N . SER B 1 278 ? 7.613 -18.984 -10.414 1 98.62 278 SER B N 1
ATOM 4615 C CA . SER B 1 278 ? 6.863 -17.797 -10.039 1 98.62 278 SER B CA 1
ATOM 4616 C C . SER B 1 278 ? 7.473 -16.547 -10.648 1 98.62 278 SER B C 1
ATOM 4618 O O . SER B 1 278 ? 8.633 -16.219 -10.391 1 98.62 278 SER B O 1
ATOM 4620 N N . LEU B 1 279 ? 6.723 -15.859 -11.5 1 98.75 279 LEU B N 1
ATOM 4621 C CA . LEU B 1 279 ? 7.191 -14.68 -12.219 1 98.75 279 LEU B CA 1
ATOM 4622 C C . LEU B 1 279 ? 6.32 -13.469 -11.914 1 98.75 279 LEU B C 1
ATOM 4624 O O . LEU B 1 279 ? 5.094 -13.531 -12.039 1 98.75 279 LEU B O 1
ATOM 4628 N N . VAL B 1 280 ? 6.973 -12.383 -11.445 1 98.75 280 VAL B N 1
ATOM 4629 C CA . VAL B 1 280 ? 6.254 -11.164 -11.094 1 98.75 280 VAL B CA 1
ATOM 4630 C C . VAL B 1 280 ? 6.797 -9.992 -11.906 1 98.75 280 VAL B C 1
ATOM 4632 O O . VAL B 1 280 ? 8.008 -9.852 -12.07 1 98.75 280 VAL B O 1
ATOM 4635 N N . ASP B 1 281 ? 5.961 -9.195 -12.484 1 98.69 281 ASP B N 1
ATOM 4636 C CA . ASP B 1 281 ? 6.359 -7.898 -13.023 1 98.69 281 ASP B CA 1
ATOM 4637 C C . ASP B 1 281 ? 6.09 -6.785 -12.016 1 98.69 281 ASP B C 1
ATOM 4639 O O . ASP B 1 281 ? 4.934 -6.41 -11.789 1 98.69 281 ASP B O 1
ATOM 4643 N N . ASN B 1 282 ? 7.133 -6.184 -11.477 1 98.44 282 ASN B N 1
ATOM 4644 C CA . ASN B 1 282 ? 7.008 -5.18 -10.43 1 98.44 282 ASN B CA 1
ATOM 4645 C C . ASN B 1 282 ? 6.617 -3.818 -11 1 98.44 282 ASN B C 1
ATOM 4647 O O . ASN B 1 282 ? 6.289 -2.896 -10.25 1 98.44 282 ASN B O 1
ATOM 4651 N N . ASP B 1 283 ? 6.676 -3.662 -12.312 1 98.25 283 ASP B N 1
ATOM 4652 C CA . ASP B 1 283 ? 6.168 -2.451 -12.945 1 98.25 283 ASP B CA 1
ATOM 4653 C C . ASP B 1 283 ? 4.711 -2.623 -13.367 1 98.25 283 ASP B C 1
ATOM 4655 O O . ASP B 1 283 ? 4.422 -2.836 -14.547 1 98.25 283 ASP B O 1
ATOM 4659 N N . TYR B 1 284 ? 3.834 -2.408 -12.469 1 98.38 284 TYR B N 1
ATOM 4660 C CA . TYR B 1 284 ? 2.41 -2.641 -12.68 1 98.38 284 TYR B CA 1
ATOM 4661 C C . TYR B 1 284 ? 1.777 -1.487 -13.445 1 98.38 284 TYR B C 1
ATOM 4663 O O . TYR B 1 284 ? 0.593 -1.535 -13.789 1 98.38 284 TYR B O 1
ATOM 4671 N N . ILE B 1 285 ? 2.484 -0.468 -13.695 1 98 285 ILE B N 1
ATOM 4672 C CA . ILE B 1 285 ? 1.966 0.697 -14.406 1 98 285 ILE B CA 1
ATOM 4673 C C . ILE B 1 285 ? 2.322 0.6 -15.883 1 98 285 ILE B C 1
ATOM 4675 O O . ILE B 1 285 ? 1.448 0.708 -16.75 1 98 285 ILE B O 1
ATOM 4679 N N . ASN B 1 286 ? 3.59 0.269 -16.219 1 96.38 286 ASN B N 1
ATOM 4680 C CA . ASN B 1 286 ? 4.043 0.303 -17.594 1 96.38 286 ASN B CA 1
ATOM 4681 C C . ASN B 1 286 ? 4.594 -1.049 -18.047 1 96.38 286 ASN B C 1
ATOM 4683 O O . ASN B 1 286 ? 4.996 -1.212 -19.203 1 96.38 286 ASN B O 1
ATOM 4687 N N . GLY B 1 287 ? 4.59 -1.977 -17.141 1 95.81 287 GLY B N 1
ATOM 4688 C CA . GLY B 1 287 ? 5.215 -3.254 -17.438 1 95.81 287 GLY B CA 1
ATOM 4689 C C . GLY B 1 287 ? 4.418 -4.098 -18.406 1 95.81 287 GLY B C 1
ATOM 4690 O O . GLY B 1 287 ? 3.223 -3.871 -18.609 1 95.81 287 GLY B O 1
ATOM 4691 N N . ASP B 1 288 ? 5.133 -5.008 -19.047 1 96.25 288 ASP B N 1
ATOM 4692 C CA . ASP B 1 288 ? 4.566 -6.047 -19.906 1 96.25 288 ASP B CA 1
ATOM 4693 C C . ASP B 1 288 ? 5.242 -7.391 -19.656 1 96.25 288 ASP B C 1
ATOM 4695 O O . ASP B 1 288 ? 6.18 -7.766 -20.375 1 96.25 288 ASP B O 1
ATOM 4699 N N . LEU B 1 289 ? 4.676 -8.062 -18.766 1 97.44 289 LEU B N 1
ATOM 4700 C CA . LEU B 1 289 ? 5.23 -9.344 -18.328 1 97.44 289 LEU B CA 1
ATOM 4701 C C . LEU B 1 289 ? 5.375 -10.297 -19.516 1 97.44 289 LEU B C 1
ATOM 4703 O O . LEU B 1 289 ? 6.383 -11 -19.641 1 97.44 289 LEU B O 1
ATOM 4707 N N . PHE B 1 290 ? 4.5 -10.289 -20.484 1 97.94 290 PHE B N 1
ATOM 4708 C CA . PHE B 1 290 ? 4.426 -11.273 -21.562 1 97.94 290 PHE B CA 1
ATOM 4709 C C . PHE B 1 290 ? 5.469 -10.977 -22.625 1 97.94 290 PHE B C 1
ATOM 4711 O O . PHE B 1 290 ? 5.758 -11.828 -23.469 1 97.94 290 PHE B O 1
ATOM 4718 N N . ALA B 1 291 ? 6.004 -9.82 -22.625 1 97.06 291 ALA B N 1
ATOM 4719 C CA . ALA B 1 291 ? 7.039 -9.461 -23.578 1 97.06 291 ALA B CA 1
ATOM 4720 C C . ALA B 1 291 ? 8.242 -10.391 -23.484 1 97.06 291 ALA B C 1
ATOM 4722 O O . ALA B 1 291 ? 8.906 -10.672 -24.484 1 97.06 291 ALA B O 1
ATOM 4723 N N . ALA B 1 292 ? 8.492 -10.883 -22.312 1 96.06 292 ALA B N 1
ATOM 4724 C CA . ALA B 1 292 ? 9.648 -11.75 -22.078 1 96.06 292 ALA B CA 1
ATOM 4725 C C . ALA B 1 292 ? 9.484 -13.086 -22.797 1 96.06 292 ALA B C 1
ATOM 4727 O O . ALA B 1 292 ? 10.461 -13.789 -23.031 1 96.06 292 ALA B O 1
ATOM 4728 N N . PHE B 1 293 ? 8.289 -13.43 -23.172 1 97.75 293 PHE B N 1
ATOM 4729 C CA . PHE B 1 293 ? 8.016 -14.727 -23.781 1 97.75 293 PHE B CA 1
ATOM 4730 C C . PHE B 1 293 ? 8 -14.609 -25.297 1 97.75 293 PHE B C 1
ATOM 4732 O O . PHE B 1 293 ? 8.031 -15.625 -26 1 97.75 293 PHE B O 1
ATOM 4739 N N . LYS B 1 294 ? 7.836 -13.406 -25.859 1 93.12 294 LYS B N 1
ATOM 4740 C CA . LYS B 1 294 ? 7.547 -13.188 -27.266 1 93.12 294 LYS B CA 1
ATOM 4741 C C . LYS B 1 294 ? 8.633 -13.789 -28.156 1 93.12 294 LYS B C 1
ATOM 4743 O O . LYS B 1 294 ? 8.336 -14.414 -29.172 1 93.12 294 LYS B O 1
ATOM 4748 N N . GLU B 1 295 ? 9.875 -13.664 -27.781 1 87.06 295 GLU B N 1
ATOM 4749 C CA . GLU B 1 295 ? 10.945 -14.117 -28.672 1 87.06 295 GLU B CA 1
ATOM 4750 C C . GLU B 1 295 ? 11.453 -15.5 -28.25 1 87.06 295 GLU B C 1
ATOM 4752 O O . GLU B 1 295 ? 12.547 -15.906 -28.641 1 87.06 295 GLU B O 1
ATOM 4757 N N . ILE B 1 296 ? 10.734 -16.094 -27.406 1 92.19 296 ILE B N 1
ATOM 4758 C CA . ILE B 1 296 ? 11.109 -17.453 -27.047 1 92.19 296 ILE B CA 1
ATOM 4759 C C . ILE B 1 296 ? 10.406 -18.453 -27.969 1 92.19 296 ILE B C 1
ATOM 4761 O O . ILE B 1 296 ? 9.195 -18.344 -28.188 1 92.19 296 ILE B O 1
#

Nearest PDB structures (foldseek):
  8uy1-assembly1_B  TM=9.483E-01  e=2.834E-32  Thermochaetoides thermophila DSM 1495
  8uy1-assembly1_D  TM=9.440E-01  e=5.630E-32  Thermochaetoides thermophila DSM 1495
  8uy1-assembly1_A  TM=9.496E-01  e=2.098E-31  Thermochaetoides thermophila DSM 1495
  8uy2-assembly1_A  TM=8.712E-01  e=9.121E-26  Thermochaetoides thermophila DSM 1495
  8uy2-assembly1_D  TM=8.598E-01  e=1.361E-25  Thermochaetoides thermophila DSM 1495

Radius of gyration: 28.49 Å; Cα contacts (8 Å, |Δi|>4): 1120; chains: 2; bounding box: 82×93×57 Å

Solvent-accessible surface area (backbone atoms only — not comparable to full-atom values): 32417 Å² total; per-residue (Å²): 134,83,77,75,72,67,73,84,71,63,75,34,74,43,94,59,83,77,67,85,50,76,87,44,66,66,46,48,44,42,60,53,86,38,69,45,28,57,66,47,47,51,62,27,48,65,82,54,90,69,61,32,49,74,44,62,82,75,44,82,67,82,72,58,51,79,90,56,69,71,70,60,61,65,58,68,70,58,44,52,51,41,44,71,70,62,54,55,90,40,87,47,70,66,50,52,21,48,53,48,21,35,36,50,70,59,77,34,54,59,47,70,72,36,77,48,79,47,76,58,71,48,40,63,80,46,25,71,60,47,27,54,41,9,63,72,43,41,42,65,72,46,68,41,53,53,35,73,65,42,48,10,79,39,88,66,80,32,28,37,57,76,76,15,32,30,34,22,30,26,35,42,27,28,35,27,43,60,70,56,48,52,51,40,57,59,44,36,68,79,37,81,49,54,40,39,42,34,32,32,73,86,61,58,67,51,64,80,60,66,71,83,35,42,20,52,37,29,37,35,47,37,61,61,29,52,71,42,40,42,22,28,50,40,51,67,62,47,64,56,46,46,57,56,62,44,43,31,42,47,66,42,46,30,62,61,46,63,88,86,39,65,36,38,54,54,42,50,51,47,45,67,59,24,27,45,33,43,38,37,25,50,34,37,82,79,58,61,70,66,62,44,52,68,89,103,133,83,78,74,72,67,74,82,70,64,73,34,73,43,96,58,85,76,67,86,50,76,86,42,65,66,46,48,45,43,60,53,87,38,68,44,28,58,67,46,47,51,62,31,49,65,85,47,91,61,60,29,49,76,43,65,85,72,35,82,56,72,80,68,50,79,91,57,69,70,69,59,60,65,58,68,71,58,44,51,50,39,44,72,69,62,54,54,88,42,89,47,71,68,48,53,21,48,52,48,20,35,36,48,70,59,78,36,55,60,48,72,73,37,76,48,79,47,74,59,72,50,39,63,80,46,27,71,59,49,28,54,41,8,64,74,46,42,42,65,74,44,69,40,54,55,34,73,65,42,49,10,79,40,88,68,79,32,28,37,56,76,75,15,31,30,36,21,29,27,36,42,27,28,36,26,44,59,69,56,47,54,50,39,56,60,44,36,69,80,36,82,48,54,42,41,42,34,34,31,73,88,62,60,67,51,63,80,62,65,70,84,34,41,20,52,36,29,36,34,45,38,61,60,29,52,72,44,41,43,24,29,49,39,50,66,61,48,64,57,46,45,57,57,62,46,45,32,43,48,64,43,47,31,63,63,47,62,88,87,39,65,34,38,54,54,43,50,50,48,44,68,58,24,28,43,32,43,38,37,25,50,34,37,82,81,56,60,70,65,63,45,51,68,86,104

Secondary structure (DSSP, 8-state):
------GGG---SSSSPPPS-GGGTT---EEGGGTT-HHHHHHHTTT-SS---S-STT-----PPPP-GGGG---HHHHHHHHHHH-S---SHHHHHHHHHHHHTTS----TT-SSSS--GGGGGGHHHHHHHHHTT-EEEEEE--EEEEETT-TTT--SSTT-EEEE-EEEEEEE-HHHHHHHHHHHTT-TTEEEEEEETT--EEESS-TT-EEEEEEEE-TTSPPEEEEEEEHHHHHHHHHHHHHHIIIIIGGGSPTT-HHHHHHHHHHHH-EEEEEEES-TTT--TTHHHHT-/------GGG---SSSSPPPS-GGGTT---EEGGGTT-HHHHHHHTTT-SS---S-STT------PPP-GGGG---HHHHHHHHHHH-S---SHHHHHHHHHHHHHTS----TT-SSSS--GGGGGGHHHHHHHHHTT-EEEEEE--EEEEETT-TTT--SSTT-EEEE-EEEEEEE-HHHHHHHHHHHTT-TTEEEEEEETT--EEESS-TT-EEEEEEEE-TTSPPEEEEEEEHHHHHHHHHHHHHHIIIIIGGGSPTT-HHHHHHHHHHHH-EEEEEEES-TTT--TTHHHHT-

pLDDT: mean 91.16, std 12.67, range [23.95, 98.94]